Protein AF-A0A9N9ERE6-F1 (afdb_monomer)

Structure (mmCIF, N/CA/C/O backbone):
data_AF-A0A9N9ERE6-F1
#
_entry.id   AF-A0A9N9ERE6-F1
#
loop_
_atom_site.group_PDB
_atom_site.id
_atom_site.type_symbol
_atom_site.label_atom_id
_atom_site.label_alt_id
_atom_site.label_comp_id
_atom_site.label_asym_id
_atom_site.label_entity_id
_atom_site.label_seq_id
_atom_site.pdbx_PDB_ins_code
_atom_site.Cartn_x
_atom_site.Cartn_y
_atom_site.Cartn_z
_atom_site.occupancy
_atom_site.B_iso_or_equiv
_atom_site.auth_seq_id
_atom_site.auth_comp_id
_atom_site.auth_asym_id
_atom_site.auth_atom_id
_atom_site.pdbx_PDB_model_num
ATOM 1 N N . MET A 1 1 ? -1.120 -76.710 2.454 1.00 34.81 1 MET A N 1
ATOM 2 C CA . MET A 1 1 ? 0.223 -76.539 1.860 1.00 34.81 1 MET A CA 1
ATOM 3 C C . MET A 1 1 ? 0.068 -76.177 0.389 1.00 34.81 1 MET A C 1
ATOM 5 O O . MET A 1 1 ? -0.223 -77.054 -0.408 1.00 34.81 1 MET A O 1
ATOM 9 N N . LYS A 1 2 ? 0.184 -74.893 0.030 1.00 33.41 2 LYS A N 1
ATOM 10 C CA . LYS A 1 2 ? 0.382 -74.470 -1.364 1.00 33.41 2 LYS A CA 1
ATOM 11 C C . LYS A 1 2 ? 1.871 -74.165 -1.500 1.00 33.41 2 LYS A C 1
ATOM 13 O O . LYS A 1 2 ? 2.337 -73.195 -0.911 1.00 33.41 2 LYS A O 1
ATOM 18 N N . GLN A 1 3 ? 2.619 -75.032 -2.177 1.00 31.45 3 GLN A N 1
ATOM 19 C CA . GLN A 1 3 ? 4.002 -74.750 -2.562 1.00 31.45 3 GLN A CA 1
ATOM 20 C C . GLN A 1 3 ? 3.989 -73.539 -3.505 1.00 31.45 3 GLN A C 1
ATOM 22 O O . GLN A 1 3 ? 3.579 -73.647 -4.657 1.00 31.45 3 GLN A O 1
ATOM 27 N N . CYS A 1 4 ? 4.402 -72.372 -3.009 1.00 33.12 4 CYS A N 1
ATOM 28 C CA . CYS A 1 4 ? 4.792 -71.261 -3.869 1.00 33.12 4 CYS A CA 1
ATOM 29 C C . CYS A 1 4 ? 6.112 -71.648 -4.539 1.00 33.12 4 CYS A C 1
ATOM 31 O O . CYS A 1 4 ? 7.177 -71.502 -3.944 1.00 33.12 4 CYS A O 1
ATOM 33 N N . TYR A 1 5 ? 6.051 -72.158 -5.768 1.00 43.00 5 TYR A N 1
ATOM 34 C CA . TYR A 1 5 ? 7.230 -72.220 -6.624 1.00 43.00 5 TYR A CA 1
ATOM 35 C C . TYR A 1 5 ? 7.708 -70.782 -6.855 1.00 43.00 5 TYR A C 1
ATOM 37 O O . TYR A 1 5 ? 7.045 -70.000 -7.536 1.00 43.00 5 TYR A O 1
ATOM 45 N N . HIS A 1 6 ? 8.842 -70.404 -6.264 1.00 46.34 6 HIS A N 1
ATOM 46 C CA . HIS A 1 6 ? 9.520 -69.166 -6.627 1.00 46.34 6 HIS A CA 1
ATOM 47 C C . HIS A 1 6 ? 10.082 -69.325 -8.043 1.00 46.34 6 HIS A C 1
ATOM 49 O O . HIS A 1 6 ? 11.200 -69.788 -8.243 1.00 46.34 6 HIS A O 1
ATOM 55 N N . THR A 1 7 ? 9.283 -68.958 -9.043 1.00 60.31 7 THR A N 1
ATOM 56 C CA . THR A 1 7 ? 9.734 -68.805 -10.427 1.00 60.31 7 THR A CA 1
ATOM 57 C C . THR A 1 7 ? 10.850 -67.761 -10.445 1.00 60.31 7 THR A C 1
ATOM 59 O O . THR A 1 7 ? 10.643 -66.637 -9.967 1.00 60.31 7 THR A O 1
ATOM 62 N N . SER A 1 8 ? 12.037 -68.125 -10.938 1.00 79.31 8 SER A N 1
ATOM 63 C CA . SER A 1 8 ? 13.180 -67.208 -10.986 1.00 79.31 8 SER A CA 1
ATOM 64 C C . SER A 1 8 ? 12.837 -65.967 -11.819 1.00 79.31 8 SER A C 1
ATOM 66 O O . SER A 1 8 ? 11.987 -66.012 -12.710 1.00 79.31 8 SER A O 1
ATOM 68 N N . THR A 1 9 ? 13.478 -64.829 -11.546 1.00 78.25 9 THR A N 1
ATOM 69 C CA . THR A 1 9 ? 13.227 -63.585 -12.299 1.00 78.25 9 THR A CA 1
ATOM 70 C C . THR A 1 9 ? 13.482 -63.759 -13.800 1.00 78.25 9 THR A C 1
ATOM 72 O O . THR A 1 9 ? 12.785 -63.178 -14.622 1.00 78.25 9 THR A O 1
ATOM 75 N N . GLN A 1 10 ? 14.445 -64.606 -14.159 1.00 82.25 10 GLN A N 1
ATOM 76 C CA . GLN A 1 10 ? 14.721 -64.991 -15.540 1.00 82.25 10 GLN A CA 1
ATOM 77 C C . GLN A 1 10 ? 13.553 -65.771 -16.157 1.00 82.25 10 GLN A C 1
ATOM 79 O O . GLN A 1 10 ? 13.088 -65.432 -17.239 1.00 82.25 10 GLN A O 1
ATOM 84 N N . GLU A 1 11 ? 13.020 -66.753 -15.434 1.00 84.94 11 GLU A N 1
ATOM 85 C CA . GLU A 1 11 ? 11.889 -67.567 -15.880 1.00 84.94 11 GLU A CA 1
ATOM 86 C C . GLU A 1 11 ? 10.601 -66.734 -16.024 1.00 84.94 11 GLU A C 1
ATOM 88 O O . GLU A 1 11 ? 9.816 -66.942 -16.947 1.00 84.94 11 GLU A O 1
ATOM 93 N N . LYS A 1 12 ? 10.411 -65.714 -15.176 1.00 86.56 12 LYS A N 1
ATOM 94 C CA . LYS A 1 12 ? 9.320 -64.733 -15.321 1.00 86.56 12 LYS A CA 1
ATOM 95 C C . LYS A 1 12 ? 9.443 -63.909 -16.602 1.00 86.56 12 LYS A C 1
ATOM 97 O O . LYS A 1 12 ? 8.446 -63.730 -17.293 1.00 86.56 12 LYS A O 1
ATOM 102 N N . ASN A 1 13 ? 10.649 -63.451 -16.935 1.00 89.81 13 ASN A N 1
ATOM 103 C CA . ASN A 1 13 ? 10.894 -62.664 -18.145 1.00 89.81 13 ASN A CA 1
ATOM 104 C C . ASN A 1 13 ? 10.669 -63.490 -19.421 1.00 89.81 13 ASN A C 1
ATOM 106 O O . ASN A 1 13 ? 10.077 -62.989 -20.373 1.00 89.81 13 ASN A O 1
ATOM 110 N N . ILE A 1 14 ? 11.102 -64.756 -19.425 1.00 88.62 14 ILE A N 1
ATOM 111 C CA . ILE A 1 14 ? 10.882 -65.684 -20.545 1.00 88.62 14 ILE A CA 1
ATOM 112 C C . ILE A 1 14 ? 9.382 -65.924 -20.736 1.00 88.62 14 ILE A C 1
ATOM 114 O O . ILE A 1 14 ? 8.860 -65.734 -21.831 1.00 88.62 14 ILE A O 1
ATOM 118 N N . ASN A 1 15 ? 8.672 -66.271 -19.658 1.00 87.69 15 ASN A N 1
ATOM 119 C CA . ASN A 1 15 ? 7.229 -66.500 -19.714 1.00 87.69 15 ASN A CA 1
ATOM 120 C C . ASN A 1 15 ? 6.460 -65.247 -20.145 1.00 87.69 15 ASN A C 1
ATOM 122 O O . ASN A 1 15 ? 5.483 -65.359 -20.877 1.00 87.69 15 ASN A O 1
ATOM 126 N N . TRP A 1 16 ? 6.909 -64.052 -19.749 1.00 92.06 16 TRP A N 1
ATOM 127 C CA . TRP A 1 16 ? 6.303 -62.808 -20.216 1.00 92.06 16 TRP A CA 1
ATOM 128 C C . TRP A 1 16 ? 6.421 -62.650 -21.736 1.00 92.06 16 TRP A C 1
ATOM 130 O O . TRP A 1 16 ? 5.432 -62.302 -22.370 1.00 92.06 16 TRP A O 1
ATOM 140 N N . ILE A 1 17 ? 7.581 -62.956 -22.333 1.00 89.00 17 ILE A N 1
ATOM 141 C CA . ILE A 1 17 ? 7.766 -62.883 -23.794 1.00 89.00 17 ILE A CA 1
ATOM 142 C C . ILE A 1 17 ? 6.858 -63.881 -24.515 1.00 89.00 17 ILE A C 1
ATOM 144 O O . ILE A 1 17 ? 6.240 -63.520 -25.509 1.00 89.00 17 ILE A O 1
ATOM 148 N N . LEU A 1 18 ? 6.741 -65.107 -23.996 1.00 86.94 18 LEU A N 1
ATOM 149 C CA . LEU A 1 18 ? 5.918 -66.163 -24.599 1.00 86.94 18 LEU A CA 1
ATOM 150 C C . LEU A 1 18 ? 4.411 -65.884 -24.522 1.00 86.94 18 LEU A C 1
ATOM 152 O O . LEU A 1 18 ? 3.653 -66.324 -25.383 1.00 86.94 18 LEU A O 1
ATOM 156 N N . LEU A 1 19 ? 3.967 -65.186 -23.475 1.00 85.69 19 LEU A N 1
ATOM 157 C CA . LEU A 1 19 ? 2.553 -64.885 -23.243 1.00 85.69 19 LEU A CA 1
ATOM 158 C C . LEU A 1 19 ? 2.112 -63.550 -23.856 1.00 85.69 19 LEU A C 1
ATOM 160 O O . LEU A 1 19 ? 0.910 -63.294 -23.944 1.00 85.69 19 LEU A O 1
ATOM 164 N N . ASN A 1 20 ? 3.048 -62.684 -24.249 1.00 83.75 20 ASN A N 1
ATOM 165 C CA . ASN A 1 20 ? 2.725 -61.376 -24.804 1.00 83.75 20 ASN A CA 1
ATOM 166 C C . ASN A 1 20 ? 2.525 -61.452 -26.325 1.00 83.75 20 ASN A C 1
ATOM 168 O O . ASN A 1 20 ? 3.324 -62.044 -27.042 1.00 83.75 20 ASN A O 1
ATOM 172 N N . ILE A 1 21 ? 1.458 -60.819 -26.814 1.00 81.31 21 ILE A N 1
ATOM 173 C CA . ILE A 1 21 ? 1.088 -60.802 -28.236 1.00 81.31 21 ILE A CA 1
ATOM 174 C C . ILE A 1 21 ? 2.122 -60.026 -29.071 1.00 81.31 21 ILE A C 1
ATOM 176 O O . ILE A 1 21 ? 2.336 -60.364 -30.234 1.00 81.31 21 ILE A O 1
ATOM 180 N N . ASP A 1 22 ? 2.775 -59.017 -28.483 1.00 83.38 22 ASP A N 1
ATOM 181 C CA . ASP A 1 22 ? 3.806 -58.209 -29.141 1.00 83.38 22 ASP A CA 1
ATOM 182 C C . ASP A 1 22 ? 4.928 -57.833 -28.147 1.00 83.38 22 ASP A C 1
ATOM 184 O O . ASP A 1 22 ? 4.906 -56.754 -27.541 1.00 83.38 22 ASP A O 1
ATOM 188 N N . PRO A 1 23 ? 5.902 -58.736 -27.908 1.00 88.75 23 PRO A N 1
ATOM 189 C CA . PRO A 1 23 ? 6.930 -58.572 -26.881 1.00 88.75 23 PRO A CA 1
ATOM 190 C C . PRO A 1 23 ? 8.045 -57.610 -27.327 1.00 88.75 23 PRO A C 1
ATOM 192 O O . PRO A 1 23 ? 9.217 -57.980 -27.397 1.00 88.75 23 PRO A O 1
ATOM 195 N N . THR A 1 24 ? 7.696 -56.362 -27.635 1.00 90.00 24 THR A N 1
ATOM 196 C CA . THR A 1 24 ? 8.646 -55.306 -28.020 1.00 90.00 24 THR A CA 1
ATOM 197 C C . THR A 1 24 ? 9.583 -54.913 -26.869 1.00 90.00 24 THR A C 1
ATOM 199 O O . THR A 1 24 ? 9.218 -55.062 -25.694 1.00 90.00 24 THR A O 1
ATOM 202 N N . PRO A 1 25 ? 10.777 -54.362 -27.169 1.00 88.94 25 PRO A N 1
ATOM 203 C CA . PRO A 1 25 ? 11.691 -53.872 -26.141 1.00 88.94 25 PRO A CA 1
ATOM 204 C C . PRO A 1 25 ? 11.038 -52.848 -25.200 1.00 88.94 25 PRO A C 1
ATOM 206 O O . PRO A 1 25 ? 11.150 -52.993 -23.983 1.00 88.94 25 PRO A O 1
ATOM 209 N N . ILE A 1 26 ? 10.280 -51.872 -25.722 1.00 88.12 26 ILE A N 1
ATOM 210 C CA . ILE A 1 26 ? 9.575 -50.880 -24.888 1.00 88.12 26 ILE A CA 1
ATOM 211 C C . ILE A 1 26 ? 8.570 -51.520 -23.921 1.00 88.12 26 ILE A C 1
ATOM 213 O O . ILE A 1 26 ? 8.531 -51.170 -22.738 1.00 88.12 26 ILE A O 1
ATOM 217 N N . ALA A 1 27 ? 7.777 -52.491 -24.385 1.00 87.50 27 ALA A N 1
ATOM 218 C CA . ALA A 1 27 ? 6.811 -53.187 -23.541 1.00 87.50 27 ALA A CA 1
ATOM 219 C C . ALA A 1 27 ? 7.515 -54.010 -22.450 1.00 87.50 27 ALA A C 1
ATOM 221 O O . ALA A 1 27 ? 7.053 -54.057 -21.307 1.00 87.50 27 ALA A O 1
ATOM 222 N N . PHE A 1 28 ? 8.672 -54.588 -22.771 1.00 90.25 28 PHE A N 1
ATOM 223 C CA . PHE A 1 28 ? 9.493 -55.301 -21.803 1.00 90.25 28 PHE A CA 1
ATOM 224 C C . PHE A 1 28 ? 10.135 -54.363 -20.769 1.00 90.25 28 PHE A C 1
ATOM 226 O O . PHE A 1 28 ? 10.155 -54.685 -19.582 1.00 90.25 28 PHE A O 1
ATOM 233 N N . TYR A 1 29 ? 10.604 -53.174 -21.163 1.00 90.25 29 TYR A N 1
ATOM 234 C CA . TYR A 1 29 ? 11.152 -52.184 -20.223 1.00 90.25 29 TYR A CA 1
ATOM 235 C C . TYR A 1 29 ? 10.106 -51.698 -19.222 1.00 90.25 29 TYR A C 1
ATOM 237 O O . TYR A 1 29 ? 10.409 -51.588 -18.030 1.00 90.25 29 TYR A O 1
ATOM 245 N N . ARG A 1 30 ? 8.860 -51.515 -19.678 1.00 86.38 30 ARG A N 1
ATOM 246 C CA . ARG A 1 30 ? 7.707 -51.275 -18.800 1.00 86.38 30 ARG A CA 1
ATOM 247 C C . ARG A 1 30 ? 7.460 -52.460 -17.859 1.00 86.38 30 ARG A C 1
ATOM 249 O O . ARG A 1 30 ? 7.178 -52.251 -16.690 1.00 86.38 30 ARG A O 1
ATOM 256 N N . HIS A 1 31 ? 7.601 -53.703 -18.317 1.00 86.69 31 HIS A N 1
ATOM 257 C CA . HIS A 1 31 ? 7.423 -54.874 -17.450 1.00 86.69 31 HIS A CA 1
ATOM 258 C C . HIS A 1 31 ? 8.459 -54.942 -16.313 1.00 86.69 31 HIS A C 1
ATOM 260 O O . HIS A 1 31 ? 8.096 -55.205 -15.167 1.00 86.69 31 HIS A O 1
ATOM 266 N N . ILE A 1 32 ? 9.736 -54.680 -16.610 1.00 87.25 32 ILE A N 1
ATOM 267 C CA . ILE A 1 32 ? 10.829 -54.817 -15.630 1.00 87.25 32 ILE A CA 1
ATOM 268 C C . ILE A 1 32 ? 11.120 -53.538 -14.829 1.00 87.25 32 ILE A C 1
ATOM 270 O O . ILE A 1 32 ? 11.904 -53.585 -13.883 1.00 87.25 32 ILE A O 1
ATOM 274 N N . MET A 1 33 ? 10.540 -52.394 -15.215 1.00 80.88 33 MET A N 1
ATOM 275 C CA . MET A 1 33 ? 10.674 -51.089 -14.542 1.00 80.88 33 MET A CA 1
ATOM 276 C C . MET A 1 33 ? 12.126 -50.602 -14.349 1.00 80.88 33 MET A C 1
ATOM 278 O O . MET A 1 33 ? 12.433 -49.813 -13.450 1.00 80.88 33 MET A O 1
ATOM 282 N N . SER A 1 34 ? 13.044 -51.044 -15.208 1.00 77.19 34 SER A N 1
ATOM 283 C CA . SER A 1 34 ? 14.481 -50.808 -15.040 1.00 77.19 34 SER A CA 1
ATOM 284 C C . SER A 1 34 ? 14.882 -49.343 -15.273 1.00 77.19 34 SER A C 1
ATOM 286 O O . SER A 1 34 ? 14.210 -48.589 -15.984 1.00 77.19 34 SER A O 1
ATOM 288 N N . SER A 1 35 ? 15.998 -48.938 -14.656 1.00 75.19 35 SER A N 1
ATOM 289 C CA . SER A 1 35 ? 16.634 -47.615 -14.803 1.00 75.19 35 SER A CA 1
ATOM 290 C C . SER A 1 35 ? 17.994 -47.673 -15.509 1.00 75.19 35 SER A C 1
ATOM 292 O O . SER A 1 35 ? 18.577 -46.630 -15.788 1.00 75.19 35 SER A O 1
ATOM 294 N N . GLN A 1 36 ? 18.511 -48.871 -15.798 1.00 82.50 36 GLN A N 1
ATOM 295 C CA . GLN A 1 36 ? 19.836 -49.060 -16.390 1.00 82.50 36 GLN A CA 1
ATOM 296 C C . GLN A 1 36 ? 19.718 -49.583 -17.820 1.00 82.50 36 GLN A C 1
ATOM 298 O O . GLN A 1 36 ? 19.194 -50.676 -18.044 1.00 82.50 36 GLN A O 1
ATOM 303 N N . ARG A 1 37 ? 20.212 -48.804 -18.787 1.00 81.75 37 ARG A N 1
ATOM 304 C CA . ARG A 1 37 ? 20.077 -49.081 -20.226 1.00 81.75 37 ARG A CA 1
ATOM 305 C C . ARG A 1 37 ? 20.653 -50.439 -20.611 1.00 81.75 37 ARG A C 1
ATOM 307 O O . ARG A 1 37 ? 19.927 -51.295 -21.103 1.00 81.75 37 ARG A O 1
ATOM 314 N N . GLU A 1 38 ? 21.944 -50.626 -20.360 1.00 82.69 38 GLU A N 1
ATOM 315 C CA . GLU A 1 38 ? 22.700 -51.805 -20.800 1.00 82.69 38 GLU A CA 1
ATOM 316 C C . GLU A 1 38 ? 22.115 -53.087 -20.217 1.00 82.69 38 GLU A C 1
ATOM 318 O O . GLU A 1 38 ? 21.821 -54.031 -20.946 1.00 82.69 38 GLU A O 1
ATOM 323 N N . HIS A 1 39 ? 21.809 -53.066 -18.920 1.00 83.06 39 HIS A N 1
ATOM 324 C CA . HIS A 1 39 ? 21.219 -54.206 -18.235 1.00 83.06 39 HIS A CA 1
ATOM 325 C C . HIS A 1 39 ? 19.816 -54.553 -18.763 1.00 83.06 39 HIS A C 1
ATOM 327 O O . HIS A 1 39 ? 19.451 -55.720 -18.852 1.00 83.06 39 HIS A O 1
ATOM 333 N N . SER A 1 40 ? 19.015 -53.557 -19.150 1.00 84.75 40 SER A N 1
ATOM 334 C CA . SER A 1 40 ? 17.658 -53.788 -19.674 1.00 84.75 40 SER A CA 1
ATOM 335 C C . SER A 1 40 ? 17.677 -54.397 -21.069 1.00 84.75 40 SER A C 1
ATOM 337 O O . SER A 1 40 ? 16.921 -55.327 -21.345 1.00 84.75 40 SER A O 1
ATOM 339 N N . ILE A 1 41 ? 18.557 -53.884 -21.931 1.00 86.44 41 ILE A N 1
ATOM 340 C CA . ILE A 1 41 ? 18.759 -54.397 -23.288 1.00 86.44 41 ILE A CA 1
ATOM 341 C C . ILE A 1 41 ? 19.286 -55.832 -23.221 1.00 86.44 41 ILE A C 1
ATOM 343 O O . ILE A 1 41 ? 18.737 -56.719 -23.871 1.00 86.44 41 ILE A O 1
ATOM 347 N N . GLN A 1 42 ? 20.288 -56.076 -22.373 1.00 87.50 42 GLN A N 1
ATOM 348 C CA . GLN A 1 42 ? 20.846 -57.406 -22.161 1.00 87.50 42 GLN A CA 1
ATOM 349 C C . GLN A 1 42 ? 19.770 -58.402 -21.706 1.00 87.50 42 GLN A C 1
ATOM 351 O O . GLN A 1 42 ? 19.593 -59.443 -22.332 1.00 87.50 42 GLN A O 1
ATOM 356 N N . ARG A 1 43 ? 18.993 -58.061 -20.671 1.00 88.12 43 ARG A N 1
ATOM 357 C CA . ARG A 1 43 ? 17.947 -58.950 -20.136 1.00 88.12 43 ARG A CA 1
ATOM 358 C C . ARG A 1 43 ? 16.833 -59.239 -21.130 1.00 88.12 43 ARG A C 1
ATOM 360 O O . ARG A 1 43 ? 16.293 -60.342 -21.115 1.00 88.12 43 ARG A O 1
ATOM 367 N N . TYR A 1 44 ? 16.475 -58.262 -21.960 1.00 91.06 44 TYR A N 1
ATOM 368 C CA . TYR A 1 44 ? 15.516 -58.470 -23.039 1.00 91.06 44 TYR A CA 1
ATOM 369 C C . TYR A 1 44 ? 16.059 -59.472 -24.060 1.00 91.06 44 TYR A C 1
ATOM 371 O O . TYR A 1 44 ? 15.390 -60.453 -24.374 1.00 91.06 44 TYR A O 1
ATOM 379 N N . ASN A 1 45 ? 17.299 -59.276 -24.513 1.00 89.44 45 ASN A N 1
ATOM 380 C CA . ASN A 1 45 ? 17.934 -60.142 -25.503 1.00 89.44 45 ASN A CA 1
ATOM 381 C C . ASN A 1 45 ? 18.130 -61.573 -24.991 1.00 89.44 45 ASN A C 1
ATOM 383 O O . ASN A 1 45 ? 17.892 -62.529 -25.731 1.00 89.44 45 ASN A O 1
ATOM 387 N N . GLU A 1 46 ? 18.522 -61.733 -23.728 1.00 89.75 46 GLU A N 1
ATOM 388 C CA . GLU A 1 46 ? 18.644 -63.037 -23.071 1.00 89.75 46 GLU A CA 1
ATOM 389 C C . GLU A 1 46 ? 17.284 -63.735 -22.972 1.00 89.75 46 GLU A C 1
ATOM 391 O O . GLU A 1 46 ? 17.150 -64.884 -23.394 1.00 89.75 46 GLU A O 1
ATOM 396 N N . ALA A 1 47 ? 16.254 -63.034 -22.485 1.00 90.31 47 ALA A N 1
ATOM 397 C CA . ALA A 1 47 ? 14.913 -63.591 -22.359 1.00 90.31 47 ALA A CA 1
ATOM 398 C C . ALA A 1 47 ? 14.305 -63.950 -23.725 1.00 90.31 47 ALA A C 1
ATOM 400 O O . ALA A 1 47 ? 13.692 -65.008 -23.852 1.00 90.31 47 ALA A O 1
ATOM 401 N N . LEU A 1 48 ? 14.506 -63.118 -24.754 1.00 90.12 48 LEU A N 1
ATOM 402 C CA . LEU A 1 48 ? 14.005 -63.357 -26.109 1.00 90.12 48 LEU A CA 1
ATOM 403 C C . LEU A 1 48 ? 14.681 -64.572 -26.748 1.00 90.12 48 LEU A C 1
ATOM 405 O O . LEU A 1 48 ? 14.011 -65.403 -27.352 1.00 90.12 48 LEU A O 1
ATOM 409 N N . THR A 1 49 ? 15.997 -64.705 -26.575 1.00 90.44 49 THR A N 1
ATOM 410 C CA . THR A 1 49 ? 16.757 -65.854 -27.093 1.00 90.44 49 THR A CA 1
ATOM 411 C C . THR A 1 49 ? 16.286 -67.147 -26.427 1.00 90.44 49 THR A C 1
ATOM 413 O O . THR A 1 49 ? 15.934 -68.104 -27.109 1.00 90.44 49 THR A O 1
ATOM 416 N N . MET A 1 50 ? 16.140 -67.138 -25.100 1.00 89.81 50 MET A N 1
ATOM 417 C CA . MET A 1 50 ? 15.642 -68.300 -24.361 1.00 89.81 50 MET A CA 1
ATOM 418 C C . MET A 1 50 ? 14.175 -68.628 -24.672 1.00 89.81 50 MET A C 1
ATOM 420 O O . MET A 1 50 ? 13.789 -69.794 -24.638 1.00 89.81 50 MET A O 1
ATOM 424 N N . ALA A 1 51 ? 13.346 -67.629 -24.988 1.00 88.12 51 ALA A N 1
ATOM 425 C CA . ALA A 1 51 ? 11.973 -67.842 -25.440 1.00 88.12 51 ALA A CA 1
ATOM 426 C C . ALA A 1 51 ? 11.926 -68.501 -26.831 1.00 88.12 51 ALA A C 1
ATOM 428 O O . ALA A 1 51 ? 11.149 -69.433 -27.038 1.00 88.12 51 ALA A O 1
ATOM 429 N N . ILE A 1 52 ? 12.790 -68.082 -27.764 1.00 88.88 52 ILE A N 1
ATOM 430 C CA . ILE A 1 52 ? 12.924 -68.704 -29.095 1.00 88.88 52 ILE A CA 1
ATOM 431 C C . ILE A 1 52 ? 13.307 -70.182 -28.966 1.00 88.88 52 ILE A C 1
ATOM 433 O O . ILE A 1 52 ? 12.716 -71.029 -29.639 1.00 88.88 52 ILE A O 1
ATOM 437 N N . ASP A 1 53 ? 14.250 -70.499 -28.078 1.00 86.44 53 ASP A N 1
ATOM 438 C CA . ASP A 1 53 ? 14.719 -71.872 -27.864 1.00 86.44 53 ASP A CA 1
ATOM 439 C C . ASP A 1 53 ? 13.629 -72.790 -27.285 1.00 86.44 53 ASP A C 1
ATOM 441 O O . ASP A 1 53 ? 13.637 -73.995 -27.530 1.00 86.44 53 ASP A O 1
ATOM 445 N N . ARG A 1 54 ? 12.658 -72.222 -26.558 1.00 85.12 54 ARG A N 1
ATOM 446 C CA . ARG A 1 54 ? 11.561 -72.952 -25.899 1.00 85.12 54 ARG A CA 1
ATOM 447 C C . ARG A 1 54 ? 10.263 -73.027 -26.710 1.00 85.12 54 ARG A C 1
ATOM 449 O O . ARG A 1 54 ? 9.307 -73.646 -26.250 1.00 85.12 54 ARG A O 1
ATOM 456 N N . THR A 1 55 ? 10.213 -72.421 -27.896 1.00 83.50 55 THR A N 1
ATOM 457 C CA . THR A 1 55 ? 8.998 -72.337 -28.730 1.00 83.50 55 THR A CA 1
ATOM 458 C C . THR A 1 55 ? 9.110 -73.226 -29.976 1.00 83.50 55 THR A C 1
ATOM 460 O O . THR A 1 55 ? 10.190 -73.338 -30.557 1.00 83.50 55 THR A O 1
ATOM 463 N N . SER A 1 56 ? 8.004 -73.839 -30.420 1.00 75.88 56 SER A N 1
ATOM 464 C CA . SER A 1 56 ? 7.909 -74.604 -31.682 1.00 75.88 56 SER A CA 1
ATOM 465 C C . SER A 1 56 ? 6.976 -73.935 -32.709 1.00 75.88 56 SER A C 1
ATOM 467 O O . SER A 1 56 ? 6.101 -73.149 -32.345 1.00 75.88 56 SER A O 1
ATOM 469 N N . ASP A 1 57 ? 7.226 -74.220 -33.994 1.00 70.62 57 ASP A N 1
ATOM 470 C CA . ASP A 1 57 ? 6.517 -73.748 -35.197 1.00 70.62 57 ASP A CA 1
ATOM 471 C C . ASP A 1 57 ? 6.272 -72.225 -35.288 1.00 70.62 57 ASP A C 1
ATOM 473 O O . ASP A 1 57 ? 7.153 -71.421 -34.984 1.00 70.62 57 ASP A O 1
ATOM 477 N N . ASP A 1 58 ? 5.107 -71.805 -35.784 1.00 68.94 58 ASP A N 1
ATOM 478 C CA . ASP A 1 58 ? 4.818 -70.474 -36.343 1.00 68.94 58 ASP A CA 1
ATOM 479 C C . ASP A 1 58 ? 5.111 -69.288 -35.404 1.00 68.94 58 ASP A C 1
ATOM 481 O O . ASP A 1 58 ? 5.465 -68.189 -35.841 1.00 68.94 58 ASP A O 1
ATOM 485 N N . HIS A 1 59 ? 5.011 -69.505 -34.091 1.00 75.44 59 HIS A N 1
ATOM 486 C CA . HIS A 1 59 ? 5.322 -68.492 -33.081 1.00 75.44 59 HIS A CA 1
ATOM 487 C C . HIS A 1 59 ? 6.841 -68.254 -32.961 1.00 75.44 59 HIS A C 1
ATOM 489 O O . HIS A 1 59 ? 7.284 -67.126 -32.738 1.00 75.44 59 HIS A O 1
ATOM 495 N N . LYS A 1 60 ? 7.657 -69.286 -33.209 1.00 83.19 60 LYS A N 1
ATOM 496 C CA . LYS A 1 60 ? 9.122 -69.191 -33.242 1.00 83.19 60 LYS A CA 1
ATOM 497 C C . LYS A 1 60 ? 9.596 -68.283 -34.379 1.00 83.19 60 LYS A C 1
ATOM 499 O O . LYS A 1 60 ? 10.442 -67.421 -34.154 1.00 83.19 60 LYS A O 1
ATOM 504 N N . ASN A 1 61 ? 9.002 -68.410 -35.569 1.00 82.69 61 ASN A N 1
ATOM 505 C CA . ASN A 1 61 ? 9.340 -67.576 -36.731 1.00 82.69 61 ASN A CA 1
ATOM 506 C C . ASN A 1 61 ? 9.061 -66.085 -36.473 1.00 82.69 61 ASN A C 1
ATOM 508 O O . ASN A 1 61 ? 9.850 -65.221 -36.870 1.00 82.69 61 ASN A O 1
ATOM 512 N N . LYS A 1 62 ? 7.982 -65.773 -35.741 1.00 83.06 62 LYS A N 1
ATOM 513 C CA . LYS A 1 62 ? 7.656 -64.399 -35.322 1.00 83.06 62 LYS A CA 1
ATOM 514 C C . LYS A 1 62 ? 8.691 -63.826 -34.353 1.00 83.06 62 LYS A C 1
ATOM 516 O O . LYS A 1 62 ? 9.133 -62.694 -34.546 1.00 83.06 62 LYS A O 1
ATOM 521 N N . LEU A 1 63 ? 9.118 -64.602 -33.354 1.00 87.25 63 LEU A N 1
ATOM 522 C CA . LEU A 1 63 ? 10.139 -64.170 -32.392 1.00 87.25 63 LEU A CA 1
ATOM 523 C C . LEU A 1 63 ? 11.523 -64.010 -33.039 1.00 87.25 63 LEU A C 1
ATOM 525 O O . LEU A 1 63 ? 12.232 -63.058 -32.721 1.00 87.25 63 LEU A O 1
ATOM 529 N N . ILE A 1 64 ? 11.889 -64.877 -33.991 1.00 86.50 64 ILE A N 1
ATOM 530 C CA . ILE A 1 64 ? 13.130 -64.744 -34.774 1.00 86.50 64 ILE A CA 1
ATOM 531 C C . ILE A 1 64 ? 13.104 -63.460 -35.615 1.00 86.50 64 ILE A C 1
ATOM 533 O O . ILE A 1 64 ? 14.058 -62.685 -35.579 1.00 86.50 64 ILE A O 1
ATOM 537 N N . SER A 1 65 ? 11.993 -63.189 -36.307 1.00 85.12 65 SER A N 1
ATOM 538 C CA . SER A 1 65 ? 11.826 -61.960 -37.101 1.00 85.12 65 SER A CA 1
ATOM 539 C C . SER A 1 65 ? 11.863 -60.702 -36.223 1.00 85.12 65 SER A C 1
ATOM 541 O O . SER A 1 65 ? 12.394 -59.663 -36.612 1.00 85.12 65 SER A O 1
ATOM 543 N N . LEU A 1 66 ? 11.309 -60.771 -35.009 1.00 85.94 66 LEU A N 1
ATOM 544 C CA . LEU A 1 66 ? 11.419 -59.702 -34.018 1.00 85.94 66 LEU A CA 1
ATOM 545 C C . LEU A 1 66 ? 12.871 -59.503 -33.559 1.00 85.94 66 LEU A C 1
ATOM 547 O O . LEU A 1 66 ? 13.324 -58.363 -33.529 1.00 85.94 66 LEU A O 1
ATOM 551 N N . LYS A 1 67 ? 13.606 -60.583 -33.267 1.00 87.19 67 LYS A N 1
ATOM 552 C CA . LYS A 1 67 ? 15.021 -60.518 -32.873 1.00 87.19 67 LYS A CA 1
ATOM 553 C C . LYS A 1 67 ? 15.875 -59.848 -33.952 1.00 87.19 67 LYS A C 1
ATOM 555 O O . LYS A 1 67 ? 16.610 -58.922 -33.636 1.00 87.19 67 LYS A O 1
ATOM 560 N N . GLN A 1 68 ? 15.698 -60.234 -35.217 1.00 84.31 68 GLN A N 1
ATOM 561 C CA . GLN A 1 68 ? 16.396 -59.609 -36.347 1.00 84.31 68 GLN A CA 1
ATOM 562 C C . GLN A 1 68 ? 16.112 -58.104 -36.439 1.00 84.31 68 GLN A C 1
ATOM 564 O O . GLN A 1 68 ? 17.041 -57.308 -36.517 1.00 84.31 68 GLN A O 1
ATOM 569 N N . ARG A 1 69 ? 14.841 -57.687 -36.329 1.00 81.69 69 ARG A N 1
ATOM 570 C CA . ARG A 1 69 ? 14.481 -56.257 -36.325 1.00 81.69 69 ARG A CA 1
ATOM 571 C C . ARG A 1 69 ? 15.129 -55.496 -35.169 1.00 81.69 69 ARG A C 1
ATOM 573 O O . ARG A 1 69 ? 15.596 -54.376 -35.363 1.00 81.69 69 ARG A O 1
ATOM 580 N N . VAL A 1 70 ? 15.152 -56.084 -33.974 1.00 83.19 70 VAL A N 1
ATOM 581 C CA . VAL A 1 70 ? 15.766 -55.466 -32.791 1.00 83.19 70 VAL A CA 1
ATOM 582 C C . VAL A 1 70 ? 17.276 -55.286 -32.976 1.00 83.19 70 VAL A C 1
ATOM 584 O O . VAL A 1 70 ? 17.787 -54.215 -32.637 1.00 83.19 70 VAL A O 1
ATOM 587 N N . ASP A 1 71 ? 17.953 -56.287 -33.543 1.00 78.19 71 ASP A N 1
ATOM 588 C CA . ASP A 1 71 ? 19.402 -56.290 -33.767 1.00 78.19 71 ASP A CA 1
ATOM 589 C C . ASP A 1 71 ? 19.819 -55.347 -34.921 1.00 78.19 71 ASP A C 1
ATOM 591 O O . ASP A 1 71 ? 20.803 -54.620 -34.795 1.00 78.19 71 ASP A O 1
ATOM 595 N N . GLU A 1 72 ? 19.053 -55.285 -36.018 1.00 72.56 72 GLU A N 1
ATOM 596 C CA . GLU A 1 72 ? 19.383 -54.480 -37.209 1.00 72.56 72 GLU A CA 1
ATOM 597 C C . GLU A 1 72 ? 19.026 -52.992 -37.069 1.00 72.56 72 GLU A C 1
ATOM 599 O O . GLU A 1 72 ? 19.753 -52.123 -37.550 1.00 72.56 72 GLU A O 1
ATOM 604 N N . GLN A 1 73 ? 17.906 -52.666 -36.416 1.00 67.62 73 GLN A N 1
ATOM 605 C CA . GLN A 1 73 ? 17.336 -51.310 -36.443 1.00 67.62 73 GLN A CA 1
ATOM 606 C C . GLN A 1 73 ? 17.603 -50.500 -35.167 1.00 67.62 73 GLN A C 1
ATOM 608 O O . GLN A 1 73 ? 17.026 -49.430 -34.978 1.00 67.62 73 GLN A O 1
ATOM 613 N N . SER A 1 74 ? 18.463 -50.988 -34.263 1.00 73.12 74 SER A N 1
ATOM 614 C CA . SER A 1 74 ? 18.748 -50.337 -32.971 1.00 73.12 74 SER A CA 1
ATOM 615 C C . SER A 1 74 ? 17.487 -50.007 -32.145 1.00 73.12 74 SER A C 1
ATOM 617 O O . SER A 1 74 ? 17.518 -49.124 -31.280 1.00 73.12 74 SER A O 1
ATOM 619 N N . ILE A 1 75 ? 16.380 -50.727 -32.379 1.00 79.88 75 ILE A N 1
ATOM 620 C CA . ILE A 1 75 ? 15.057 -50.457 -31.787 1.00 79.88 75 ILE A CA 1
ATOM 621 C C . ILE A 1 75 ? 15.140 -50.477 -30.264 1.00 79.88 75 ILE A C 1
ATOM 623 O O . ILE A 1 75 ? 14.614 -49.581 -29.616 1.00 79.88 75 ILE A O 1
ATOM 627 N N . ALA A 1 76 ? 15.899 -51.414 -29.687 1.00 80.94 76 ALA A N 1
ATOM 628 C CA . ALA A 1 76 ? 16.111 -51.500 -28.242 1.00 80.94 76 ALA A CA 1
ATOM 629 C C . ALA A 1 76 ? 16.640 -50.188 -27.625 1.00 80.94 76 ALA A C 1
ATOM 631 O O . ALA A 1 76 ? 16.261 -49.812 -26.518 1.00 80.94 76 ALA A O 1
ATOM 632 N N . SER A 1 77 ? 17.490 -49.449 -28.345 1.00 82.00 77 SER A N 1
ATOM 633 C CA . SER A 1 77 ? 18.023 -48.167 -27.867 1.00 82.00 77 SER A CA 1
ATOM 634 C C . SER A 1 77 ? 17.024 -47.016 -28.013 1.00 82.00 77 SER A C 1
ATOM 636 O O . SER A 1 77 ? 16.975 -46.141 -27.148 1.00 82.00 77 SER A O 1
ATOM 638 N N . VAL A 1 78 ? 16.231 -47.011 -29.088 1.00 85.06 78 VAL A N 1
ATOM 639 C CA . VAL A 1 78 ? 15.176 -46.010 -29.321 1.00 85.06 78 VAL A CA 1
ATOM 640 C C . VAL A 1 78 ? 14.041 -46.183 -28.310 1.00 85.06 78 VAL A C 1
ATOM 642 O O . VAL A 1 78 ? 13.661 -45.221 -27.643 1.00 85.06 78 VAL A O 1
ATOM 645 N N . ASP A 1 79 ? 13.583 -47.416 -28.125 1.00 87.50 79 ASP A N 1
ATOM 646 C CA . ASP A 1 79 ? 12.553 -47.808 -27.164 1.00 87.50 79 ASP A CA 1
ATOM 647 C C . ASP A 1 79 ? 12.969 -47.530 -25.719 1.00 87.50 79 ASP A C 1
ATOM 649 O O . ASP A 1 79 ? 12.147 -47.130 -24.895 1.00 87.50 79 ASP A O 1
ATOM 653 N N . TRP A 1 80 ? 14.259 -47.683 -25.402 1.00 84.69 80 TRP A N 1
ATOM 654 C CA . TRP A 1 80 ? 14.785 -47.318 -24.089 1.00 84.69 80 TRP A CA 1
ATOM 655 C C . TRP A 1 80 ? 14.646 -45.817 -23.810 1.00 84.69 80 TRP A C 1
ATOM 657 O O . TRP A 1 80 ? 14.278 -45.418 -22.703 1.00 84.69 80 TRP A O 1
ATOM 667 N N . ARG A 1 81 ? 14.930 -44.971 -24.808 1.00 84.44 81 ARG A N 1
ATOM 668 C CA . ARG A 1 81 ? 14.783 -43.516 -24.676 1.00 84.44 81 ARG A CA 1
ATOM 669 C C . ARG A 1 81 ? 13.316 -43.128 -24.481 1.00 84.44 81 ARG A C 1
ATOM 671 O O . ARG A 1 81 ? 13.031 -42.346 -23.579 1.00 84.44 81 ARG A O 1
ATOM 678 N N . LEU A 1 82 ? 12.410 -43.728 -25.255 1.00 86.12 82 LEU A N 1
ATOM 679 C CA . LEU A 1 82 ? 10.963 -43.526 -25.113 1.00 86.12 82 LEU A CA 1
ATOM 680 C C . LEU A 1 82 ? 10.463 -43.944 -23.722 1.00 86.12 82 LEU A C 1
ATOM 682 O O . LEU A 1 82 ? 9.753 -43.187 -23.065 1.00 86.12 82 LEU A O 1
ATOM 686 N N . TRP A 1 83 ? 10.900 -45.101 -23.218 1.00 86.25 83 TRP A N 1
ATOM 687 C CA . TRP A 1 83 ? 10.590 -45.536 -21.854 1.00 86.25 83 TRP A CA 1
ATOM 688 C C . TRP A 1 83 ? 11.081 -44.539 -20.792 1.00 86.25 83 TRP A C 1
ATOM 690 O O . TRP A 1 83 ? 10.366 -44.243 -19.834 1.00 86.25 83 TRP A O 1
ATOM 700 N N . LEU A 1 84 ? 12.288 -43.987 -20.945 1.00 85.06 84 LEU A N 1
ATOM 701 C CA . LEU A 1 84 ? 12.827 -43.022 -19.986 1.00 85.06 84 LEU A CA 1
ATOM 702 C C . LEU A 1 84 ? 12.020 -41.715 -19.970 1.00 85.06 84 LEU A C 1
ATOM 704 O O . LEU A 1 84 ? 11.808 -41.141 -18.899 1.00 85.06 84 LEU A O 1
ATOM 708 N N . GLU A 1 85 ? 11.553 -41.261 -21.132 1.00 83.38 85 GLU A N 1
ATOM 709 C CA . GLU A 1 85 ? 10.652 -40.111 -21.261 1.00 83.38 85 GLU A CA 1
ATOM 710 C C . GLU A 1 85 ? 9.293 -40.387 -20.599 1.00 83.38 85 GLU A C 1
ATOM 712 O O . GLU A 1 85 ? 8.833 -39.573 -19.795 1.00 83.38 85 GLU A O 1
ATOM 717 N N . GLU A 1 86 ? 8.698 -41.564 -20.828 1.00 84.25 86 GLU A N 1
ATOM 718 C CA . GLU A 1 86 ? 7.458 -41.992 -20.162 1.00 84.25 86 GLU A CA 1
ATOM 719 C C . GLU A 1 86 ? 7.611 -42.046 -18.640 1.00 84.25 86 GLU A C 1
ATOM 721 O O . GLU A 1 86 ? 6.755 -41.543 -17.906 1.00 84.25 86 GLU A O 1
ATOM 726 N N . LYS A 1 87 ? 8.723 -42.611 -18.159 1.00 81.50 87 LYS A N 1
ATOM 727 C CA . LYS A 1 87 ? 9.042 -42.720 -16.734 1.00 81.50 87 LYS A CA 1
ATOM 728 C C . LYS A 1 87 ? 9.221 -41.345 -16.091 1.00 81.50 87 LYS A C 1
ATOM 730 O O . LYS A 1 87 ? 8.684 -41.105 -15.014 1.00 81.50 87 LYS A O 1
ATOM 735 N N . ARG A 1 88 ? 9.926 -40.417 -16.751 1.00 80.94 88 ARG A N 1
ATOM 736 C CA . ARG A 1 88 ? 10.064 -39.025 -16.280 1.00 80.94 88 ARG A CA 1
ATOM 737 C C . ARG A 1 88 ? 8.719 -38.309 -16.247 1.00 80.94 88 ARG A C 1
ATOM 739 O O . ARG A 1 88 ? 8.405 -37.673 -15.249 1.00 80.94 88 ARG A O 1
ATOM 746 N N . ALA A 1 89 ? 7.907 -38.447 -17.293 1.00 73.81 89 ALA A N 1
ATOM 747 C CA . ALA A 1 89 ? 6.572 -37.859 -17.332 1.00 73.81 89 ALA A CA 1
ATOM 748 C C . ALA A 1 89 ? 5.658 -38.435 -16.238 1.00 73.81 89 ALA A C 1
ATOM 750 O O . ALA A 1 89 ? 4.866 -37.702 -15.651 1.00 73.81 89 ALA A O 1
ATOM 751 N N . ALA A 1 90 ? 5.769 -39.731 -15.930 1.00 72.88 90 ALA A N 1
ATOM 752 C CA . ALA A 1 90 ? 5.058 -40.355 -14.818 1.00 72.88 90 ALA A CA 1
ATOM 753 C C . ALA A 1 90 ? 5.500 -39.788 -13.459 1.00 72.88 90 ALA A C 1
ATOM 755 O O . ALA A 1 90 ? 4.638 -39.404 -12.678 1.00 72.88 90 ALA A O 1
ATOM 756 N N . LEU A 1 91 ? 6.808 -39.640 -13.222 1.00 73.38 91 LEU A N 1
ATOM 757 C CA . LEU A 1 91 ? 7.343 -39.038 -11.993 1.00 73.38 91 LEU A CA 1
ATOM 758 C C . LEU A 1 91 ? 6.938 -37.568 -11.832 1.00 73.38 91 LEU A C 1
ATOM 760 O O . LEU A 1 91 ? 6.600 -37.140 -10.735 1.00 73.38 91 LEU A O 1
ATOM 764 N N . VAL A 1 92 ? 6.925 -36.793 -12.920 1.00 69.94 92 VAL A N 1
ATOM 765 C CA . VAL A 1 92 ? 6.437 -35.405 -12.903 1.00 69.94 92 VAL A CA 1
ATOM 766 C C . VAL A 1 92 ? 4.940 -35.363 -12.601 1.00 69.94 92 VAL A C 1
ATOM 768 O O . VAL A 1 92 ? 4.515 -34.556 -11.783 1.00 69.94 92 VAL A O 1
ATOM 771 N N . ARG A 1 93 ? 4.133 -36.242 -13.209 1.00 70.00 93 ARG A N 1
ATOM 772 C CA . ARG A 1 93 ? 2.694 -36.340 -12.913 1.00 70.00 93 ARG A CA 1
ATOM 773 C C . ARG A 1 93 ? 2.429 -36.752 -11.470 1.00 70.00 93 ARG A C 1
ATOM 775 O O . ARG A 1 93 ? 1.534 -36.190 -10.852 1.00 70.00 93 ARG A O 1
ATOM 782 N N . GLU A 1 94 ? 3.208 -37.683 -10.932 1.00 70.19 94 GLU A N 1
ATOM 783 C CA . GLU A 1 94 ? 3.130 -38.092 -9.531 1.00 70.19 94 GLU A CA 1
ATOM 784 C C . GLU A 1 94 ? 3.550 -36.950 -8.599 1.00 70.19 94 GLU A C 1
ATOM 786 O O . GLU A 1 94 ? 2.850 -36.679 -7.631 1.00 70.19 94 GLU A O 1
ATOM 791 N N . GLY A 1 95 ? 4.609 -36.208 -8.937 1.00 69.06 95 GLY A N 1
ATOM 792 C CA . GLY A 1 95 ? 5.017 -34.998 -8.224 1.00 69.06 95 GLY A CA 1
ATOM 793 C C . GLY A 1 95 ? 3.933 -33.920 -8.239 1.00 69.06 95 GLY A C 1
ATOM 794 O O . GLY A 1 95 ? 3.576 -33.410 -7.187 1.00 69.06 95 GLY A O 1
ATOM 795 N N . ILE A 1 96 ? 3.327 -33.638 -9.398 1.00 67.19 96 ILE A N 1
ATOM 796 C CA . ILE A 1 96 ? 2.187 -32.715 -9.525 1.00 67.19 96 ILE A CA 1
ATOM 797 C C . ILE A 1 96 ? 0.997 -33.215 -8.704 1.00 67.19 96 ILE A C 1
ATOM 799 O O . ILE A 1 96 ? 0.358 -32.427 -8.017 1.00 67.19 96 ILE A O 1
ATOM 803 N N . GLN A 1 97 ? 0.689 -34.512 -8.742 1.00 67.81 97 GLN A N 1
ATOM 804 C CA . GLN A 1 97 ? -0.400 -35.086 -7.960 1.00 67.81 97 GLN A CA 1
ATOM 805 C C . GLN A 1 97 ? -0.122 -34.987 -6.458 1.00 67.81 97 GLN A C 1
ATOM 807 O O . GLN A 1 97 ? -1.023 -34.626 -5.712 1.00 67.81 97 GLN A O 1
ATOM 812 N N . GLN A 1 98 ? 1.106 -35.248 -6.008 1.00 65.31 98 GLN A N 1
ATOM 813 C CA . GLN A 1 98 ? 1.514 -35.095 -4.613 1.00 65.31 98 GLN A CA 1
ATOM 814 C C . GLN A 1 98 ? 1.481 -33.630 -4.182 1.00 65.31 98 GLN A C 1
ATOM 816 O O . GLN A 1 98 ? 0.917 -33.334 -3.136 1.00 65.31 98 GLN A O 1
ATOM 821 N N . THR A 1 99 ? 1.993 -32.702 -4.994 1.00 64.88 99 THR A N 1
ATOM 822 C CA . THR A 1 99 ? 1.881 -31.261 -4.743 1.00 64.88 99 THR A CA 1
ATOM 823 C C . THR A 1 99 ? 0.421 -30.837 -4.683 1.00 64.88 99 THR A C 1
ATOM 825 O O . THR A 1 99 ? 0.047 -30.143 -3.751 1.00 64.88 99 THR A O 1
ATOM 828 N N . ASN A 1 100 ? -0.430 -31.302 -5.597 1.00 63.69 100 ASN A N 1
ATOM 829 C CA . ASN A 1 100 ? -1.859 -31.004 -5.574 1.00 63.69 100 ASN A CA 1
ATOM 830 C C . ASN A 1 100 ? -2.541 -31.598 -4.342 1.00 63.69 100 ASN A C 1
ATOM 832 O O . ASN A 1 100 ? -3.373 -30.929 -3.750 1.00 63.69 100 ASN A O 1
ATOM 836 N N . VAL A 1 101 ? -2.190 -32.818 -3.924 1.00 70.00 101 VAL A N 1
ATOM 837 C CA . VAL A 1 101 ? -2.699 -33.424 -2.686 1.00 70.00 101 VAL A CA 1
ATOM 838 C C . VAL A 1 101 ? -2.236 -32.623 -1.473 1.00 70.00 101 VAL A C 1
ATOM 840 O O . VAL A 1 101 ? -3.064 -32.326 -0.629 1.00 70.00 101 VAL A O 1
ATOM 843 N N . ILE A 1 102 ? -0.967 -32.213 -1.405 1.00 68.75 102 ILE A N 1
ATOM 844 C CA . ILE A 1 102 ? -0.423 -31.388 -0.317 1.00 68.75 102 ILE A CA 1
ATOM 845 C C . ILE A 1 102 ? -1.099 -30.017 -0.291 1.00 68.75 102 ILE A C 1
ATOM 847 O O . ILE A 1 102 ? -1.527 -29.578 0.767 1.00 68.75 102 ILE A O 1
ATOM 851 N N . VAL A 1 103 ? -1.249 -29.356 -1.440 1.00 63.12 103 VAL A N 1
ATOM 852 C CA . VAL A 1 103 ? -1.936 -28.064 -1.561 1.00 63.12 103 VAL A CA 1
ATOM 853 C C . VAL A 1 103 ? -3.410 -28.210 -1.198 1.00 63.12 103 VAL A C 1
ATOM 855 O O . VAL A 1 103 ? -3.934 -27.373 -0.473 1.00 63.12 103 VAL A O 1
ATOM 858 N N . HIS A 1 104 ? -4.081 -29.279 -1.633 1.00 60.47 104 HIS A N 1
ATOM 859 C CA . HIS A 1 104 ? -5.461 -29.557 -1.242 1.00 60.47 104 HIS A CA 1
ATOM 860 C C . HIS A 1 104 ? -5.584 -29.881 0.243 1.00 60.47 104 HIS A C 1
ATOM 862 O O . HIS A 1 104 ? -6.549 -29.448 0.855 1.00 60.47 104 HIS A O 1
ATOM 868 N N . ASP A 1 105 ? -4.637 -30.599 0.839 1.00 62.56 105 ASP A N 1
ATOM 869 C CA . ASP A 1 105 ? -4.645 -30.931 2.263 1.00 62.56 105 ASP A CA 1
ATOM 870 C C . ASP A 1 105 ? -4.341 -29.695 3.118 1.00 62.56 105 ASP A C 1
ATOM 872 O O . ASP A 1 105 ? -5.032 -29.439 4.099 1.00 62.56 105 ASP A O 1
ATOM 876 N N . GLN A 1 106 ? -3.405 -28.844 2.690 1.00 60.09 106 GLN A N 1
ATOM 877 C CA . GLN A 1 106 ? -3.136 -27.533 3.287 1.00 60.09 106 GLN A CA 1
ATOM 878 C C . GLN A 1 106 ? -4.337 -26.596 3.154 1.00 60.09 106 GLN A C 1
ATOM 880 O O . GLN A 1 106 ? -4.722 -25.953 4.127 1.00 60.09 106 GLN A O 1
ATOM 885 N N . PHE A 1 107 ? -4.965 -26.544 1.978 1.00 53.44 107 PHE A N 1
ATOM 886 C CA . PHE A 1 107 ? -6.166 -25.750 1.734 1.00 53.44 107 PHE A CA 1
ATOM 887 C C . PHE A 1 107 ? -7.343 -26.261 2.564 1.00 53.44 107 PHE A C 1
ATOM 889 O O . PHE A 1 107 ? -8.017 -25.475 3.217 1.00 53.44 107 PHE A O 1
ATOM 896 N N . ASN A 1 108 ? -7.567 -27.574 2.605 1.00 55.25 108 ASN A N 1
ATOM 897 C CA . ASN A 1 108 ? -8.613 -28.179 3.420 1.00 55.25 108 ASN A CA 1
ATOM 898 C C . ASN A 1 108 ? -8.330 -27.986 4.909 1.00 55.25 108 ASN A C 1
ATOM 900 O O . ASN A 1 108 ? -9.265 -27.725 5.653 1.00 55.25 108 ASN A O 1
ATOM 904 N N . THR A 1 109 ? -7.072 -28.037 5.346 1.00 60.97 109 THR A N 1
ATOM 905 C CA . THR A 1 109 ? -6.678 -27.722 6.726 1.00 60.97 109 THR A CA 1
ATOM 906 C C . THR A 1 109 ? -6.965 -26.257 7.042 1.00 60.97 109 THR A C 1
ATOM 908 O O . THR A 1 109 ? -7.645 -25.984 8.021 1.00 60.97 109 THR A O 1
ATOM 911 N N . LEU A 1 110 ? -6.579 -25.316 6.174 1.00 50.31 110 LEU A N 1
ATOM 912 C CA . LEU A 1 110 ? -6.896 -23.888 6.308 1.00 50.31 110 LEU A CA 1
ATOM 913 C C . LEU A 1 110 ? -8.407 -23.628 6.346 1.00 50.31 110 LEU A C 1
ATOM 915 O O . LEU A 1 110 ? -8.880 -22.844 7.164 1.00 50.31 110 LEU A O 1
ATOM 919 N N . VAL A 1 111 ? -9.174 -24.291 5.480 1.00 49.50 111 VAL A N 1
ATOM 920 C CA . VAL A 1 111 ? -10.634 -24.168 5.422 1.00 49.50 111 VAL A CA 1
ATOM 921 C C . VAL A 1 111 ? -11.281 -24.797 6.652 1.00 49.50 111 VAL A C 1
ATOM 923 O O . VAL A 1 111 ? -12.201 -24.206 7.207 1.00 49.50 111 VAL A O 1
ATOM 926 N N . THR A 1 112 ? -10.802 -25.946 7.124 1.00 49.22 112 THR A N 1
ATOM 927 C CA . THR A 1 112 ? -11.327 -26.610 8.328 1.00 49.22 112 THR A CA 1
ATOM 928 C C . THR A 1 112 ? -10.991 -25.792 9.573 1.00 49.22 112 THR A C 1
ATOM 930 O O . THR A 1 112 ? -11.892 -25.489 10.341 1.00 49.22 112 THR A O 1
ATOM 933 N N . GLU A 1 113 ? -9.766 -25.274 9.700 1.00 51.94 113 GLU A N 1
ATOM 934 C CA . GLU A 1 113 ? -9.380 -24.323 10.753 1.00 51.94 113 GLU A CA 1
ATOM 935 C C . GLU A 1 113 ? -10.206 -23.025 10.704 1.00 51.94 113 GLU A C 1
ATOM 937 O O . GLU A 1 113 ? -10.510 -22.435 11.740 1.00 51.94 113 GLU A O 1
ATOM 942 N N . GLN A 1 114 ? -10.602 -22.559 9.515 1.00 47.66 114 GLN A N 1
ATOM 943 C CA . GLN A 1 114 ? -11.514 -21.419 9.358 1.00 47.66 114 GLN A CA 1
ATOM 944 C C . GLN A 1 114 ? -12.975 -21.767 9.672 1.00 47.66 114 GLN A C 1
ATOM 946 O O . GLN A 1 114 ? -13.721 -20.901 10.127 1.00 47.66 114 GLN A O 1
ATOM 951 N N . THR A 1 115 ? -13.387 -23.016 9.460 1.00 41.84 115 THR A N 1
ATOM 952 C CA . THR A 1 115 ? -14.733 -23.508 9.784 1.00 41.84 115 THR A CA 1
ATOM 953 C C . THR A 1 115 ? -14.869 -23.727 11.292 1.00 41.84 115 THR A C 1
ATOM 955 O O . THR A 1 115 ? -15.846 -23.274 11.881 1.00 41.84 115 THR A O 1
ATOM 958 N N . ASP A 1 116 ? -13.827 -24.257 11.935 1.00 40.75 116 ASP A N 1
ATOM 959 C CA . ASP A 1 116 ? -13.692 -24.351 13.391 1.00 40.75 116 ASP A CA 1
ATOM 960 C C . ASP A 1 116 ? -13.616 -22.958 14.033 1.00 40.75 116 ASP A C 1
ATOM 962 O O . ASP A 1 116 ? -14.230 -22.715 15.072 1.00 40.75 116 ASP A O 1
ATOM 966 N N . LYS A 1 117 ? -12.948 -21.984 13.388 1.00 43.47 117 LYS A N 1
ATOM 967 C CA . LYS A 1 117 ? -13.053 -20.565 13.778 1.00 43.47 117 LYS A CA 1
ATOM 968 C C . LYS A 1 117 ? -14.489 -20.054 13.673 1.00 43.47 117 LYS A C 1
ATOM 970 O O . LYS A 1 117 ? -14.881 -19.249 14.506 1.00 43.47 117 LYS A O 1
ATOM 975 N N . LYS A 1 118 ? -15.268 -20.484 12.677 1.00 38.66 118 LYS A N 1
ATOM 976 C CA . LYS A 1 118 ? -16.662 -20.059 12.474 1.00 38.66 118 LYS A CA 1
ATOM 977 C C . LYS A 1 118 ? -17.592 -20.588 13.572 1.00 38.66 118 LYS A C 1
ATOM 979 O O . LYS A 1 118 ? -18.478 -19.853 13.997 1.00 38.66 118 LYS A O 1
ATOM 984 N N . GLU A 1 119 ? -17.356 -21.807 14.062 1.00 37.91 119 GLU A N 1
ATOM 985 C CA . GLU A 1 119 ? -18.069 -22.362 15.222 1.00 37.91 119 GLU A CA 1
ATOM 986 C C . GLU A 1 119 ? -17.577 -21.763 16.553 1.00 37.91 119 GLU A C 1
ATOM 988 O O . GLU A 1 119 ? -18.413 -21.387 17.376 1.00 37.91 119 GLU A O 1
ATOM 993 N N . LEU A 1 120 ? -16.270 -21.521 16.748 1.00 39.00 120 LEU A N 1
ATOM 994 C CA . LEU A 1 120 ? -15.777 -20.804 17.941 1.00 39.00 120 LEU A CA 1
ATOM 995 C C . LEU A 1 120 ? -16.215 -19.327 17.992 1.00 39.00 120 LEU A C 1
ATOM 997 O O . LEU A 1 120 ? -16.509 -18.811 19.067 1.00 39.00 120 LEU A O 1
ATOM 1001 N N . LEU A 1 121 ? -16.335 -18.652 16.844 1.00 37.59 121 LEU A N 1
ATOM 1002 C CA . LEU A 1 121 ? -16.829 -17.269 16.739 1.00 37.59 121 LEU A CA 1
ATOM 1003 C C . LEU A 1 121 ? -18.341 -17.136 16.984 1.00 37.59 121 LEU A C 1
ATOM 1005 O O . LEU A 1 121 ? -18.849 -16.009 16.986 1.00 37.59 121 LEU A O 1
ATOM 1009 N N . SER A 1 122 ? -19.057 -18.251 17.169 1.00 37.75 122 SER A N 1
ATOM 1010 C CA . SER A 1 122 ? -20.510 -18.274 17.362 1.00 37.75 122 SER A CA 1
ATOM 1011 C C . SER A 1 122 ? -20.966 -18.448 18.817 1.00 37.75 122 SER A C 1
ATOM 1013 O O . SER A 1 122 ? -22.167 -18.385 19.073 1.00 37.75 122 SER A O 1
ATOM 1015 N N . THR A 1 123 ? -20.044 -18.567 19.785 1.00 35.75 123 THR A N 1
ATOM 1016 C CA . THR A 1 123 ? -20.429 -18.765 21.202 1.00 35.75 123 THR A CA 1
ATOM 1017 C C . THR A 1 123 ? -19.658 -17.974 22.256 1.00 35.75 123 THR A C 1
ATOM 1019 O O . THR A 1 123 ? -20.025 -18.042 23.425 1.00 35.75 123 THR A O 1
ATOM 1022 N N . GLU A 1 124 ? -18.704 -17.122 21.885 1.00 34.16 124 GLU A N 1
ATOM 1023 C CA . GLU A 1 124 ? -18.282 -16.029 22.766 1.00 34.16 124 GLU A CA 1
ATOM 1024 C C . GLU A 1 124 ? -18.833 -14.713 22.219 1.00 34.16 124 GLU A C 1
ATOM 1026 O O . GLU A 1 124 ? -18.463 -14.261 21.134 1.00 34.16 124 GLU A O 1
ATOM 1031 N N . LYS A 1 125 ? -19.723 -14.070 22.987 1.00 37.22 125 LYS A N 1
ATOM 1032 C CA . LYS A 1 125 ? -19.911 -12.616 22.912 1.00 37.22 125 LYS A CA 1
ATOM 1033 C C . LYS A 1 125 ? -18.572 -11.981 23.304 1.00 37.22 125 LYS A C 1
ATOM 1035 O O . LYS A 1 125 ? -18.392 -11.584 24.449 1.00 37.22 125 LYS A O 1
ATOM 1040 N N . GLN A 1 126 ? -17.611 -11.958 22.384 1.00 34.19 126 GLN A N 1
ATOM 1041 C CA . GLN A 1 126 ? -16.378 -11.210 22.568 1.00 34.19 126 GLN A CA 1
ATOM 1042 C C . GLN A 1 126 ? -16.757 -9.733 22.613 1.00 34.19 126 GLN A C 1
ATOM 1044 O O . GLN A 1 126 ? -17.238 -9.161 21.635 1.00 34.19 126 GLN A O 1
ATOM 1049 N N . SER A 1 127 ? -16.628 -9.180 23.815 1.00 38.00 127 SER A N 1
ATOM 1050 C CA . SER A 1 127 ? -16.636 -7.756 24.100 1.00 38.00 127 SER A CA 1
ATOM 1051 C C . SER A 1 127 ? -15.687 -7.067 23.129 1.00 38.00 127 SER A C 1
ATOM 1053 O O . SER A 1 127 ? -14.528 -7.466 23.048 1.00 38.00 127 SER A O 1
ATOM 1055 N N . TYR A 1 128 ? -16.147 -6.026 22.434 1.00 44.78 128 TYR A N 1
ATOM 1056 C CA . TYR A 1 128 ? -15.223 -5.014 21.930 1.00 44.78 128 TYR A CA 1
ATOM 1057 C C . TYR A 1 128 ? -14.323 -4.613 23.110 1.00 44.78 128 TYR A C 1
ATOM 1059 O O . TYR A 1 128 ? -14.844 -4.430 24.217 1.00 44.78 128 TYR A O 1
ATOM 1067 N N . GLU A 1 129 ? -13.002 -4.529 22.936 1.00 55.91 129 GLU A N 1
ATOM 1068 C CA . GLU A 1 129 ? -12.192 -3.799 23.913 1.00 55.91 129 GLU A CA 1
ATOM 1069 C C . GLU A 1 129 ? -12.781 -2.389 23.977 1.00 55.91 129 GLU A C 1
ATOM 1071 O O . GLU A 1 129 ? -12.814 -1.664 22.981 1.00 55.91 129 GLU A O 1
ATOM 1076 N N . SER A 1 130 ? -13.390 -2.053 25.111 1.00 69.81 130 SER A N 1
ATOM 1077 C CA . SER A 1 130 ? -14.094 -0.792 25.278 1.00 69.81 130 SER A CA 1
ATOM 1078 C C . SER A 1 130 ? -13.071 0.337 25.203 1.00 69.81 130 SER A C 1
ATOM 1080 O O . SER A 1 130 ? -12.296 0.525 26.142 1.00 69.81 130 SER A O 1
ATOM 1082 N N . TRP A 1 131 ? -13.053 1.078 24.094 1.00 86.50 131 TRP A N 1
ATOM 1083 C CA . TRP A 1 131 ? -12.300 2.325 23.993 1.00 86.50 131 TRP A CA 1
ATOM 1084 C C . TRP A 1 131 ? -13.027 3.389 24.818 1.00 86.50 131 TRP A C 1
ATOM 1086 O O . TRP A 1 131 ? -14.014 3.977 24.372 1.00 86.50 131 TRP A O 1
ATOM 1096 N N . ILE A 1 132 ? -12.588 3.540 26.068 1.00 90.56 132 ILE A N 1
ATOM 1097 C CA . ILE A 1 132 ? -13.159 4.457 27.055 1.00 90.56 132 ILE A CA 1
ATOM 1098 C C . ILE A 1 132 ? -12.251 5.679 27.148 1.00 90.56 132 ILE A C 1
ATOM 1100 O O . ILE A 1 132 ? -11.075 5.543 27.481 1.00 90.56 132 ILE A O 1
ATOM 1104 N N . LEU A 1 133 ? -12.812 6.851 26.863 1.00 92.94 133 LEU A N 1
ATOM 1105 C CA . LEU A 1 133 ? -12.116 8.132 26.962 1.00 92.94 133 LEU A CA 1
ATOM 1106 C C . LEU A 1 133 ? -11.949 8.562 28.422 1.00 92.94 133 LEU A C 1
ATOM 1108 O O . LEU A 1 133 ? -12.644 8.074 29.317 1.00 92.94 133 LEU A O 1
ATOM 1112 N N . SER A 1 134 ? -11.088 9.546 28.662 1.00 93.06 134 SER A N 1
ATOM 1113 C CA . SER A 1 134 ? -10.855 10.155 29.977 1.00 93.06 134 SER A CA 1
ATOM 1114 C C . SER A 1 134 ? -12.127 10.716 30.629 1.00 93.06 134 SER A C 1
ATOM 1116 O O . SER A 1 134 ? -12.237 10.751 31.856 1.00 93.06 134 SER A O 1
ATOM 1118 N N . THR A 1 135 ? -13.127 11.082 29.822 1.00 93.44 135 THR A N 1
ATOM 1119 C CA . THR A 1 135 ? -14.463 11.518 30.260 1.00 93.44 135 THR A CA 1
ATOM 1120 C C . THR A 1 135 ? -15.359 10.369 30.742 1.00 93.44 135 THR A C 1
ATOM 1122 O O . THR A 1 135 ? -16.444 10.611 31.268 1.00 93.44 135 THR A O 1
ATOM 1125 N N . GLY A 1 136 ? -14.932 9.114 30.569 1.00 92.75 136 GLY A N 1
ATOM 1126 C CA . GLY A 1 136 ? -15.712 7.902 30.829 1.00 92.75 136 GLY A CA 1
ATOM 1127 C C . GLY A 1 136 ? -16.602 7.470 29.659 1.00 92.75 136 GLY A C 1
ATOM 1128 O O . GLY A 1 136 ? -17.303 6.464 29.759 1.00 92.75 136 GLY A O 1
ATOM 1129 N N . LYS A 1 137 ? -16.585 8.208 28.544 1.00 93.81 137 LYS A N 1
ATOM 1130 C CA . LYS A 1 137 ? -17.402 7.919 27.363 1.00 93.81 137 LYS A CA 1
ATOM 1131 C C . LYS A 1 137 ? -16.846 6.740 26.569 1.00 93.81 137 LYS A C 1
ATOM 1133 O O . LYS A 1 137 ? -15.657 6.697 26.266 1.00 93.81 137 LYS A O 1
ATOM 1138 N N . ASN A 1 138 ? -17.715 5.797 26.202 1.00 91.56 138 ASN A N 1
ATOM 1139 C CA . ASN A 1 138 ? -17.344 4.609 25.433 1.00 91.56 138 ASN A CA 1
ATOM 1140 C C . ASN A 1 138 ? -17.548 4.837 23.927 1.00 91.56 138 ASN A C 1
ATOM 1142 O O . ASN A 1 138 ? -18.680 4.887 23.443 1.00 91.56 138 ASN A O 1
ATOM 1146 N N . VAL A 1 139 ? -16.454 4.911 23.166 1.00 90.38 139 VAL A N 1
ATOM 1147 C CA . VAL A 1 139 ? -16.487 5.138 21.711 1.00 90.38 139 VAL A CA 1
ATOM 1148 C C . VAL A 1 139 ? -17.237 4.017 20.976 1.00 90.38 139 VAL A C 1
ATOM 1150 O O . VAL A 1 139 ? -17.924 4.288 19.992 1.00 90.38 139 VAL A O 1
ATOM 1153 N N . SER A 1 140 ? -17.180 2.770 21.470 1.00 86.38 140 SER A N 1
ATOM 1154 C CA . SER A 1 140 ? -17.889 1.628 20.856 1.00 86.38 140 SER A CA 1
ATOM 1155 C C . SER A 1 140 ? -19.401 1.812 20.892 1.00 86.38 140 SER A C 1
ATOM 1157 O O . SER A 1 140 ? -20.100 1.493 19.932 1.00 86.38 140 SER A O 1
ATOM 1159 N N . GLU A 1 141 ? -19.908 2.296 22.026 1.00 88.56 141 GLU A N 1
ATOM 1160 C CA . GLU A 1 141 ? -21.337 2.512 22.240 1.00 88.56 141 GLU A CA 1
ATOM 1161 C C . GLU A 1 141 ? -21.829 3.671 21.381 1.00 88.56 141 GLU A C 1
ATOM 1163 O O . GLU A 1 141 ? -22.832 3.525 20.686 1.00 88.56 141 GLU A O 1
ATOM 1168 N N . VAL A 1 142 ? -21.063 4.764 21.324 1.00 90.94 142 VAL A N 1
ATOM 1169 C CA . VAL A 1 142 ? -21.371 5.916 20.465 1.00 90.94 142 VAL A CA 1
ATOM 1170 C C . VAL A 1 142 ? -21.416 5.510 18.989 1.00 90.94 142 VAL A C 1
ATOM 1172 O O . VAL A 1 142 ? -22.367 5.852 18.285 1.00 90.94 142 VAL A O 1
ATOM 1175 N N . LEU A 1 143 ? -20.433 4.732 18.517 1.00 88.44 143 LEU A N 1
ATOM 1176 C CA . LEU A 1 143 ? -20.417 4.207 17.149 1.00 88.44 143 LEU A CA 1
ATOM 1177 C C . LEU A 1 143 ? -21.642 3.337 16.865 1.00 88.44 143 LEU A C 1
ATOM 1179 O O . LEU A 1 143 ? -22.296 3.505 15.836 1.00 88.44 143 LEU A O 1
ATOM 1183 N N . LYS A 1 144 ? -21.990 2.444 17.793 1.00 85.69 144 LYS A N 1
ATOM 1184 C CA . LYS A 1 144 ? -23.169 1.590 17.660 1.00 85.69 144 LYS A CA 1
ATOM 1185 C C . LYS A 1 144 ? -24.452 2.420 17.565 1.00 85.69 144 LYS A C 1
ATOM 1187 O O . LYS A 1 144 ? -25.216 2.241 16.619 1.00 85.69 144 LYS A O 1
ATOM 1192 N N . GLU A 1 145 ? -24.660 3.368 18.474 1.00 88.44 145 GLU A N 1
ATOM 1193 C CA . GLU A 1 145 ? -25.825 4.259 18.449 1.00 88.44 145 GLU A CA 1
ATOM 1194 C C . GLU A 1 145 ? -25.913 5.088 17.164 1.00 88.44 145 GLU A C 1
ATOM 1196 O O . GLU A 1 145 ? -27.007 5.317 16.645 1.00 88.44 145 GLU A O 1
ATOM 1201 N N . TYR A 1 146 ? -24.772 5.548 16.645 1.00 87.88 146 TYR A N 1
ATOM 1202 C CA . TYR A 1 146 ? -24.713 6.277 15.382 1.00 87.88 146 TYR A CA 1
ATOM 1203 C C . TYR A 1 146 ? -25.159 5.398 14.211 1.00 87.88 146 TYR A C 1
ATOM 1205 O O . TYR A 1 146 ? -26.012 5.806 13.421 1.00 87.88 146 TYR A O 1
ATOM 1213 N N . THR A 1 147 ? -24.650 4.163 14.135 1.00 83.19 147 THR A N 1
ATOM 1214 C CA . THR A 1 147 ? -25.021 3.213 13.074 1.00 83.19 147 THR A CA 1
ATOM 1215 C C . THR A 1 147 ? -26.495 2.814 13.115 1.00 83.19 147 THR A C 1
ATOM 1217 O O . THR A 1 147 ? -27.128 2.732 12.067 1.00 83.19 147 THR A O 1
ATOM 1220 N N . GLU A 1 148 ? -27.086 2.643 14.303 1.00 84.62 148 GLU A N 1
ATOM 1221 C CA . GLU A 1 148 ? -28.510 2.302 14.457 1.00 84.62 148 GLU A CA 1
ATOM 1222 C C . GLU A 1 148 ? -29.451 3.407 13.943 1.00 84.62 148 GLU A C 1
ATOM 1224 O O . GLU A 1 148 ? -30.586 3.125 13.552 1.00 84.62 148 GLU A O 1
ATOM 1229 N N . LYS A 1 149 ? -28.981 4.661 13.906 1.00 84.44 149 LYS A N 1
ATOM 1230 C CA . LYS A 1 149 ? -29.733 5.827 13.411 1.00 84.44 149 LYS A CA 1
ATOM 1231 C C . LYS A 1 149 ? -29.584 6.048 11.898 1.00 84.44 149 LYS A C 1
ATOM 1233 O O . LYS A 1 149 ? -30.268 6.914 11.348 1.00 84.44 149 LYS A O 1
ATOM 1238 N N . MET A 1 150 ? -28.716 5.298 11.212 1.00 82.38 150 MET A N 1
ATOM 1239 C CA . MET A 1 150 ? -28.482 5.469 9.775 1.00 82.38 150 MET A CA 1
ATOM 1240 C C . MET A 1 150 ? -29.678 5.025 8.924 1.00 82.38 150 MET A C 1
ATOM 1242 O O . MET A 1 150 ? -30.406 4.081 9.233 1.00 82.38 150 MET A O 1
ATOM 1246 N N . THR A 1 151 ? -29.878 5.704 7.793 1.00 74.00 151 THR A N 1
ATOM 1247 C CA . THR A 1 151 ? -30.896 5.314 6.812 1.00 74.00 151 THR A CA 1
ATOM 1248 C C . THR A 1 151 ? -30.362 4.220 5.885 1.00 74.00 151 THR A C 1
ATOM 1250 O O . THR A 1 151 ? -29.385 4.414 5.162 1.00 74.00 151 THR A O 1
ATOM 1253 N N . LYS A 1 152 ? -31.075 3.088 5.838 1.00 73.44 152 LYS A N 1
ATOM 1254 C CA . LYS A 1 152 ? -30.676 1.852 5.131 1.00 73.44 152 LYS A CA 1
ATOM 1255 C C . LYS A 1 152 ? -30.322 2.007 3.644 1.00 73.44 152 LYS A C 1
ATOM 1257 O O . LYS A 1 152 ? -29.638 1.165 3.083 1.00 73.44 152 LYS A O 1
ATOM 1262 N N . ASN A 1 153 ? -30.773 3.071 2.978 1.00 69.19 153 ASN A N 1
ATOM 1263 C CA . ASN A 1 153 ? -30.586 3.226 1.531 1.00 69.19 153 ASN A CA 1
ATOM 1264 C C . ASN A 1 153 ? -29.214 3.808 1.131 1.00 69.19 153 ASN A C 1
ATOM 1266 O O . ASN A 1 153 ? -28.898 3.801 -0.058 1.00 69.19 153 ASN A O 1
ATOM 1270 N N . LYS A 1 154 ? -28.419 4.345 2.073 1.00 69.25 154 LYS A N 1
ATOM 1271 C CA . LYS A 1 154 ? -27.111 4.986 1.790 1.00 69.25 154 LYS A CA 1
ATOM 1272 C C . LYS A 1 154 ? -26.028 4.723 2.842 1.00 69.25 154 LYS A C 1
ATOM 1274 O O . LYS A 1 154 ? -24.958 5.317 2.774 1.00 69.25 154 LYS A O 1
ATOM 1279 N N . GLU A 1 155 ? -26.288 3.842 3.801 1.00 74.38 155 GLU A N 1
ATOM 1280 C CA . GLU A 1 155 ? -25.374 3.538 4.910 1.00 74.38 155 GLU A CA 1
ATOM 1281 C C . GLU A 1 155 ? -23.990 3.049 4.445 1.00 74.38 155 GLU A C 1
ATOM 1283 O O . GLU A 1 155 ? -22.981 3.458 5.008 1.00 74.38 155 GLU A O 1
ATOM 1288 N N . PHE A 1 156 ? -23.920 2.301 3.337 1.00 74.00 156 PHE A N 1
ATOM 1289 C CA . PHE A 1 156 ? -22.668 1.799 2.751 1.00 74.00 156 PHE A CA 1
ATOM 1290 C C . PHE A 1 156 ? -21.699 2.892 2.263 1.00 74.00 156 PHE A C 1
ATOM 1292 O O . PHE A 1 156 ? -20.567 2.582 1.910 1.00 74.00 156 PHE A O 1
ATOM 1299 N N . LEU A 1 157 ? -22.128 4.158 2.210 1.00 74.75 157 LEU A N 1
ATOM 1300 C CA . LEU A 1 157 ? -21.266 5.292 1.866 1.00 74.75 157 LEU A CA 1
ATOM 1301 C C . LEU A 1 157 ? -20.484 5.834 3.071 1.00 74.75 157 LEU A C 1
ATOM 1303 O O . LEU A 1 157 ? -19.647 6.717 2.891 1.00 74.75 157 LEU A O 1
ATOM 1307 N N . TYR A 1 158 ? -20.762 5.348 4.282 1.00 81.50 158 TYR A N 1
ATOM 1308 C CA . TYR A 1 158 ? -20.182 5.856 5.522 1.00 81.50 158 TYR A CA 1
ATOM 1309 C C . TYR A 1 158 ? -19.310 4.800 6.196 1.00 81.50 158 TYR A C 1
ATOM 1311 O O . TYR A 1 158 ? -19.696 3.641 6.331 1.00 81.50 158 TYR A O 1
ATOM 1319 N N . LEU A 1 159 ? -18.144 5.216 6.690 1.00 86.06 159 LEU A N 1
ATOM 1320 C CA . LEU A 1 159 ? -17.197 4.329 7.373 1.00 86.06 159 LEU A CA 1
ATOM 1321 C C . LEU A 1 159 ? -17.786 3.695 8.639 1.00 86.06 159 LEU A C 1
ATOM 1323 O O . LEU A 1 159 ? -17.556 2.514 8.907 1.00 86.06 159 LEU A O 1
ATOM 1327 N N . ALA A 1 160 ? -18.624 4.435 9.365 1.00 83.81 160 ALA A N 1
ATOM 1328 C CA . ALA A 1 160 ? -19.254 3.929 10.574 1.00 83.81 160 ALA A CA 1
ATOM 1329 C C . ALA A 1 160 ? -20.153 2.707 10.319 1.00 83.81 160 ALA A C 1
ATOM 1331 O O . ALA A 1 160 ? -20.164 1.802 11.150 1.00 83.81 160 ALA A O 1
ATOM 1332 N N . TYR A 1 161 ? -20.815 2.604 9.156 1.00 82.75 161 TYR A N 1
ATOM 1333 C CA . TYR A 1 161 ? -21.575 1.401 8.774 1.00 82.75 161 TYR A CA 1
ATOM 1334 C C . TYR A 1 161 ? -20.705 0.136 8.792 1.00 82.75 161 TYR A C 1
ATOM 1336 O O . TYR A 1 161 ? -21.146 -0.945 9.177 1.00 82.75 161 TYR A O 1
ATOM 1344 N N . PHE A 1 162 ? -19.432 0.282 8.430 1.00 80.25 162 PHE A N 1
ATOM 1345 C CA . PHE A 1 162 ? -18.445 -0.791 8.423 1.00 80.25 162 PHE A CA 1
ATOM 1346 C C . PHE A 1 162 ? -17.777 -1.020 9.787 1.00 80.25 162 PHE A C 1
ATOM 1348 O O . PHE A 1 162 ? -16.857 -1.840 9.873 1.00 80.25 162 PHE A O 1
ATOM 1355 N N . GLY A 1 163 ? -18.231 -0.331 10.839 1.00 81.94 163 GLY A N 1
ATOM 1356 C CA . GLY A 1 163 ? -17.631 -0.358 12.172 1.00 81.94 163 GLY A CA 1
ATOM 1357 C C . GLY A 1 163 ? -16.302 0.396 12.251 1.00 81.94 163 GLY A C 1
ATOM 1358 O O . GLY A 1 163 ? -15.471 0.067 13.098 1.00 81.94 163 GLY A O 1
ATOM 1359 N N . ILE A 1 164 ? -16.080 1.357 11.347 1.00 87.06 164 ILE A N 1
ATOM 1360 C CA . ILE A 1 164 ? -14.842 2.130 11.247 1.00 87.06 164 ILE A CA 1
ATOM 1361 C C . ILE A 1 164 ? -15.092 3.568 11.721 1.00 87.06 164 ILE A C 1
ATOM 1363 O O . ILE A 1 164 ? -15.951 4.270 11.191 1.00 87.06 164 ILE A O 1
ATOM 1367 N N . VAL A 1 165 ? -14.307 4.012 12.699 1.00 90.31 165 VAL A N 1
ATOM 1368 C CA . VAL A 1 165 ? -14.245 5.388 13.196 1.00 90.31 165 VAL A CA 1
ATOM 1369 C C . VAL A 1 165 ? -13.326 6.217 12.300 1.00 90.31 165 VAL A C 1
ATOM 1371 O O . VAL A 1 165 ? -12.147 5.896 12.150 1.00 90.31 165 VAL A O 1
ATOM 1374 N N . ASP A 1 166 ? -13.854 7.294 11.719 1.00 91.31 166 ASP A N 1
ATOM 1375 C CA . ASP A 1 166 ? -13.115 8.195 10.830 1.00 91.31 166 ASP A CA 1
ATOM 1376 C C . ASP A 1 166 ? -12.497 9.389 11.574 1.00 91.31 166 ASP A C 1
ATOM 1378 O O . ASP A 1 166 ? -13.164 10.378 11.857 1.00 91.31 166 ASP A O 1
ATOM 1382 N N . LEU A 1 167 ? -11.192 9.339 11.829 1.00 92.69 167 LEU A N 1
ATOM 1383 C CA . LEU A 1 167 ? -10.419 10.373 12.526 1.00 92.69 167 LEU A CA 1
ATOM 1384 C C . LEU A 1 167 ? -9.788 11.418 11.584 1.00 92.69 167 LEU A C 1
ATOM 1386 O O . LEU A 1 167 ? -8.894 12.168 11.992 1.00 92.69 167 LEU A O 1
ATOM 1390 N N . THR A 1 168 ? -10.202 11.468 10.313 1.00 88.94 168 THR A N 1
ATOM 1391 C CA . THR A 1 168 ? -9.659 12.406 9.306 1.00 88.94 168 THR A CA 1
ATOM 1392 C C . THR A 1 168 ? -10.285 13.804 9.337 1.00 88.94 168 THR A C 1
ATOM 1394 O O . THR A 1 168 ? -9.859 14.662 8.570 1.00 88.94 168 THR A O 1
ATOM 1397 N N . ASP A 1 169 ? -11.252 14.043 10.230 1.00 87.00 169 ASP A N 1
ATOM 1398 C CA . ASP A 1 169 ? -12.094 15.253 10.311 1.00 87.00 169 ASP A CA 1
ATOM 1399 C C . ASP A 1 169 ? -13.087 15.446 9.146 1.00 87.00 169 ASP A C 1
ATOM 1401 O O . ASP A 1 169 ? -13.750 16.480 9.079 1.00 87.00 169 ASP A O 1
ATOM 1405 N N . GLU A 1 170 ? -13.220 14.478 8.236 1.00 83.00 170 GLU A N 1
ATOM 1406 C CA . GLU A 1 170 ? -14.136 14.596 7.094 1.00 83.00 170 GLU A CA 1
ATOM 1407 C C . GLU A 1 170 ? -15.572 14.132 7.403 1.00 83.00 170 GLU A C 1
ATOM 1409 O O . GLU A 1 170 ? -16.514 14.719 6.869 1.00 83.00 170 GLU A O 1
ATOM 1414 N N . ASP A 1 171 ? -15.768 13.126 8.269 1.00 81.38 171 ASP A N 1
ATOM 1415 C CA . ASP A 1 171 ? -17.095 12.778 8.803 1.00 81.38 171 ASP A CA 1
ATOM 1416 C C . ASP A 1 171 ? -17.467 13.717 9.959 1.00 81.38 171 ASP A C 1
ATOM 1418 O O . ASP A 1 171 ? -17.227 13.442 11.138 1.00 81.38 171 ASP A O 1
ATOM 1422 N N . THR A 1 172 ? -18.055 14.861 9.610 1.00 83.06 172 THR A N 1
ATOM 1423 C CA . THR A 1 172 ? -18.489 15.857 10.597 1.00 83.06 172 THR A CA 1
ATOM 1424 C C . THR A 1 172 ? -19.598 15.326 11.503 1.00 83.06 172 THR A C 1
ATOM 1426 O O . THR A 1 172 ? -19.631 15.659 12.678 1.00 83.06 172 THR A O 1
ATOM 1429 N N . HIS A 1 173 ? -20.481 14.461 10.996 1.00 85.75 173 HIS A N 1
ATOM 1430 C CA . HIS A 1 173 ? -21.637 13.984 11.756 1.00 85.75 173 HIS A CA 1
ATOM 1431 C C . HIS A 1 173 ? -21.250 13.050 12.898 1.00 85.75 173 HIS A C 1
ATOM 1433 O O . HIS A 1 173 ? -21.792 13.175 13.994 1.00 85.75 173 HIS A O 1
ATOM 1439 N N . PHE A 1 174 ? -20.319 12.124 12.656 1.00 87.19 174 PHE A N 1
ATOM 1440 C CA . PHE A 1 174 ? -19.810 11.273 13.728 1.00 87.19 174 PHE A CA 1
ATOM 1441 C C . PHE A 1 174 ? -18.966 12.075 14.724 1.00 87.19 174 PHE A C 1
ATOM 1443 O O . PHE A 1 174 ? -19.099 11.892 15.933 1.00 87.19 174 PHE A O 1
ATOM 1450 N N . LYS A 1 175 ? -18.138 13.001 14.226 1.00 90.25 175 LYS A N 1
ATOM 1451 C CA . LYS A 1 175 ? -17.317 13.884 15.062 1.00 90.25 175 LYS A CA 1
ATOM 1452 C C . LYS A 1 175 ? -18.156 14.718 16.033 1.00 90.25 175 LYS A C 1
ATOM 1454 O O . LYS A 1 175 ? -17.807 14.785 17.206 1.00 90.25 175 LYS A O 1
ATOM 1459 N N . ASP A 1 176 ? -19.275 15.282 15.577 1.00 91.44 176 ASP A N 1
ATOM 1460 C CA . ASP A 1 176 ? -20.179 16.113 16.391 1.00 91.44 176 ASP A CA 1
ATOM 1461 C C . ASP A 1 176 ? -20.800 15.353 17.583 1.00 91.44 176 ASP A C 1
ATOM 1463 O O . ASP A 1 176 ? -21.401 15.956 18.473 1.00 91.44 176 ASP A O 1
ATOM 1467 N N . MET A 1 177 ? -20.661 14.023 17.631 1.00 93.00 177 MET A N 1
ATOM 1468 C CA . MET A 1 177 ? -21.057 13.223 18.790 1.00 93.00 177 MET A CA 1
ATOM 1469 C C . MET A 1 177 ? -20.063 13.306 19.953 1.00 93.00 177 MET A C 1
ATOM 1471 O O . MET A 1 177 ? -20.376 12.790 21.026 1.00 93.00 177 MET A O 1
ATOM 1475 N N . PHE A 1 178 ? -18.899 13.932 19.776 1.00 94.75 178 PHE A N 1
ATOM 1476 C CA . PHE A 1 178 ? -17.831 14.072 20.769 1.00 94.75 178 PHE A CA 1
ATOM 1477 C C . PHE A 1 178 ? -17.536 15.547 21.061 1.00 94.75 178 PHE A C 1
ATOM 1479 O O . PHE A 1 178 ? -17.769 16.410 20.216 1.00 94.75 178 PHE A O 1
ATOM 1486 N N . SER A 1 179 ? -17.031 15.847 22.262 1.00 95.56 179 SER A N 1
ATOM 1487 C CA . SER A 1 179 ? -16.472 17.180 22.535 1.00 95.56 179 SER A CA 1
ATOM 1488 C C . SER A 1 179 ? -15.140 17.377 21.800 1.00 95.56 179 SER A C 1
ATOM 1490 O O . SER A 1 179 ? -14.509 16.411 21.362 1.00 95.56 179 SER A O 1
ATOM 1492 N N . ASP A 1 180 ? -14.678 18.625 21.688 1.00 94.25 180 ASP A N 1
ATOM 1493 C CA . ASP A 1 180 ? -13.378 18.920 21.075 1.00 94.25 180 ASP A CA 1
ATOM 1494 C C . ASP A 1 180 ? -12.227 18.233 21.831 1.00 94.25 180 ASP A C 1
ATOM 1496 O O . ASP A 1 180 ? -11.307 17.699 21.208 1.00 94.25 180 ASP A O 1
ATOM 1500 N N . GLU A 1 181 ? -12.291 18.187 23.165 1.00 96.12 181 GLU A N 1
ATOM 1501 C CA . GLU A 1 181 ? -11.303 17.504 24.006 1.00 96.12 181 GLU A CA 1
ATOM 1502 C C . GLU A 1 181 ? -11.308 15.989 23.773 1.00 96.12 181 GLU A C 1
ATOM 1504 O O . GLU A 1 181 ? -10.244 15.400 23.584 1.00 96.12 181 GLU A O 1
ATOM 1509 N N . GLU A 1 182 ? -12.496 15.375 23.724 1.00 96.06 182 GLU A N 1
ATOM 1510 C CA . GLU A 1 182 ? -12.675 13.947 23.432 1.00 96.06 182 GLU A CA 1
ATOM 1511 C C . GLU A 1 182 ? -12.122 13.590 22.046 1.00 96.06 182 GLU A C 1
ATOM 1513 O O . GLU A 1 182 ? -11.410 12.600 21.879 1.00 96.06 182 GLU A O 1
ATOM 1518 N N . TRP A 1 183 ? -12.391 14.424 21.040 1.00 95.12 183 TRP A N 1
ATOM 1519 C CA . TRP A 1 183 ? -11.897 14.197 19.686 1.00 95.12 183 TRP A CA 1
ATOM 1520 C C . TRP A 1 183 ? -10.373 14.323 19.589 1.00 95.12 183 TRP A C 1
ATOM 1522 O O . TRP A 1 183 ? -9.710 13.539 18.902 1.00 95.12 183 TRP A O 1
ATOM 1532 N N . ILE A 1 184 ? -9.791 15.300 20.290 1.00 94.31 184 ILE A N 1
ATOM 1533 C CA . ILE A 1 184 ? -8.336 15.467 20.377 1.00 94.31 184 ILE A CA 1
ATOM 1534 C C . ILE A 1 184 ? -7.698 14.257 21.065 1.00 94.31 184 ILE A C 1
ATOM 1536 O O . ILE A 1 184 ? -6.679 13.764 20.573 1.00 94.31 184 ILE A O 1
ATOM 1540 N N . GLU A 1 185 ? -8.292 13.764 22.153 1.00 94.94 185 GLU A N 1
ATOM 1541 C CA . GLU A 1 185 ? -7.874 12.532 22.830 1.00 94.94 185 GLU A CA 1
ATOM 1542 C C . GLU A 1 185 ? -7.871 11.353 21.849 1.00 94.94 185 GLU A C 1
ATOM 1544 O O . GLU A 1 185 ? -6.821 10.749 21.630 1.00 94.94 185 GLU A O 1
ATOM 1549 N N . MET A 1 186 ? -8.978 11.124 21.134 1.00 93.25 186 MET A N 1
ATOM 1550 C CA . MET A 1 186 ? -9.092 10.034 20.157 1.00 93.25 186 MET A CA 1
ATOM 1551 C C . MET A 1 186 ? -8.021 10.095 19.057 1.00 93.25 186 MET A C 1
ATOM 1553 O O . MET A 1 186 ? -7.435 9.079 18.671 1.00 93.25 186 MET A O 1
ATOM 1557 N N . LYS A 1 187 ? -7.727 11.294 18.539 1.00 92.00 187 LYS A N 1
ATOM 1558 C CA . LYS A 1 187 ? -6.668 11.483 17.534 1.00 92.00 187 LYS A CA 1
ATOM 1559 C C . LYS A 1 187 ? -5.272 11.259 18.109 1.00 92.00 187 LYS A C 1
ATOM 1561 O O . LYS A 1 187 ? -4.383 10.826 17.373 1.00 92.00 187 LYS A O 1
ATOM 1566 N N . ASN A 1 188 ? -5.051 11.586 19.379 1.00 90.75 188 ASN A N 1
ATOM 1567 C CA . ASN A 1 188 ? -3.775 11.352 20.045 1.00 90.75 188 ASN A CA 1
ATOM 1568 C C . ASN A 1 188 ? -3.564 9.862 20.316 1.00 90.75 188 ASN A C 1
ATOM 1570 O O . ASN A 1 188 ? -2.498 9.354 19.968 1.00 90.75 188 ASN A O 1
ATOM 1574 N N . ASP A 1 189 ? -4.585 9.158 20.805 1.00 89.75 189 ASP A N 1
ATOM 1575 C CA . ASP A 1 189 ? -4.575 7.701 20.965 1.00 89.75 189 ASP A CA 1
ATOM 1576 C C . ASP A 1 189 ? -4.205 7.016 19.647 1.00 89.75 189 ASP A C 1
ATOM 1578 O O . ASP A 1 189 ? -3.250 6.238 19.583 1.00 89.75 189 ASP A O 1
ATOM 1582 N N . PHE A 1 190 ? -4.881 7.388 18.553 1.00 88.81 190 PHE A N 1
ATOM 1583 C CA . PHE A 1 190 ? -4.581 6.859 17.222 1.00 88.81 190 PHE A CA 1
ATOM 1584 C C . PHE A 1 190 ? -3.123 7.088 16.807 1.00 88.81 190 PHE A C 1
ATOM 1586 O O . PHE A 1 190 ? -2.483 6.170 16.304 1.00 88.81 190 PHE A O 1
ATOM 1593 N N . LYS A 1 191 ? -2.568 8.286 17.026 1.00 85.69 191 LYS A N 1
ATOM 1594 C CA . LYS A 1 191 ? -1.171 8.600 16.668 1.00 85.69 191 LYS A CA 1
ATOM 1595 C C . LYS A 1 191 ? -0.149 7.841 17.509 1.00 85.69 191 LYS A C 1
ATOM 1597 O O . LYS A 1 191 ? 0.934 7.542 17.012 1.00 85.69 191 LYS A O 1
ATOM 1602 N N . VAL A 1 192 ? -0.461 7.576 18.776 1.00 84.62 192 VAL A N 1
ATOM 1603 C CA . VAL A 1 192 ? 0.402 6.785 19.664 1.00 84.62 192 VAL A CA 1
ATOM 1604 C C . VAL A 1 192 ? 0.417 5.324 19.218 1.00 84.62 192 VAL A C 1
ATOM 1606 O O . VAL A 1 192 ? 1.481 4.707 19.197 1.00 84.62 192 VAL A O 1
ATOM 1609 N N . ILE A 1 193 ? -0.741 4.793 18.817 1.00 82.25 193 ILE A N 1
ATOM 1610 C CA . ILE A 1 193 ? -0.890 3.414 18.339 1.00 82.25 193 ILE A CA 1
ATOM 1611 C C . ILE A 1 193 ? -0.246 3.241 16.959 1.00 82.25 193 ILE A C 1
ATOM 1613 O O . ILE A 1 193 ? 0.548 2.327 16.737 1.00 82.25 193 ILE A O 1
ATOM 1617 N N . VAL A 1 194 ? -0.581 4.126 16.022 1.00 80.38 194 VAL A N 1
ATOM 1618 C CA . VAL A 1 194 ? -0.160 4.057 14.623 1.00 80.38 194 VAL A CA 1
ATOM 1619 C C . VAL A 1 194 ? 1.035 4.988 14.417 1.00 80.38 194 VAL A C 1
ATOM 1621 O O . VAL A 1 194 ? 0.918 6.092 13.883 1.00 80.38 194 VAL A O 1
ATOM 1624 N N . LYS A 1 195 ? 2.211 4.538 14.869 1.00 84.00 195 LYS A N 1
ATOM 1625 C CA . LYS A 1 195 ? 3.481 5.251 14.689 1.00 84.00 195 LYS A CA 1
ATOM 1626 C C . LYS A 1 195 ? 4.286 4.647 13.534 1.00 84.00 195 LYS A C 1
ATOM 1628 O O . LYS A 1 195 ? 4.519 3.444 13.497 1.00 84.00 195 LYS A O 1
ATOM 1633 N N . LEU A 1 196 ? 4.756 5.503 12.622 1.00 88.56 196 LEU A N 1
ATOM 1634 C CA . LEU A 1 196 ? 5.768 5.120 11.635 1.00 88.56 196 LEU A CA 1
ATOM 1635 C C . LEU A 1 196 ? 7.139 5.025 12.301 1.00 88.56 196 LEU A C 1
ATOM 1637 O O . LEU A 1 196 ? 7.517 5.907 13.077 1.00 88.56 196 LEU A O 1
ATOM 1641 N N . GLU A 1 197 ? 7.896 3.991 11.958 1.00 90.00 197 GLU A N 1
ATOM 1642 C CA . GLU A 1 197 ? 9.269 3.849 12.428 1.00 90.00 197 GLU A CA 1
ATOM 1643 C C . GLU A 1 197 ? 10.140 4.996 11.910 1.00 90.00 197 GLU A C 1
ATOM 1645 O O . GLU A 1 197 ? 10.073 5.380 10.740 1.00 90.00 197 GLU A O 1
ATOM 1650 N N . ASP A 1 198 ? 10.955 5.554 12.801 1.00 88.12 198 ASP A N 1
ATOM 1651 C CA . ASP A 1 198 ? 11.953 6.551 12.440 1.00 88.12 198 ASP A CA 1
ATOM 1652 C C . ASP A 1 198 ? 13.169 5.865 11.788 1.00 88.12 198 ASP A C 1
ATOM 1654 O O . ASP A 1 198 ? 13.423 4.673 11.990 1.00 88.12 198 ASP A O 1
ATOM 1658 N N . LEU A 1 199 ? 13.918 6.616 10.977 1.00 84.06 199 LEU A N 1
ATOM 1659 C CA . LEU A 1 199 ? 15.137 6.109 10.348 1.00 84.06 199 LEU A CA 1
ATOM 1660 C C . LEU A 1 199 ? 16.256 5.981 11.384 1.00 84.06 199 LEU A C 1
ATOM 1662 O O . LEU A 1 199 ? 16.340 6.763 12.330 1.00 84.06 199 LEU A O 1
ATOM 1666 N N . LEU A 1 200 ? 17.128 4.990 11.200 1.00 81.56 200 LEU A N 1
ATOM 1667 C CA . LEU A 1 200 ? 18.349 4.880 11.992 1.00 81.56 200 LEU A CA 1
ATOM 1668 C C . LEU A 1 200 ? 19.400 5.849 11.443 1.00 81.56 200 LEU A C 1
ATOM 1670 O O . LEU A 1 200 ? 19.470 6.061 10.233 1.00 81.56 200 LEU A O 1
ATOM 1674 N N . LYS A 1 201 ? 20.270 6.376 12.315 1.00 77.44 201 LYS A N 1
ATOM 1675 C CA . LYS A 1 201 ? 21.325 7.336 11.931 1.00 77.44 201 LYS A CA 1
ATOM 1676 C C . LYS A 1 201 ? 22.191 6.854 10.762 1.00 77.44 201 LYS A C 1
ATOM 1678 O O . LYS A 1 201 ? 22.565 7.647 9.904 1.00 77.44 201 LYS A O 1
ATOM 1683 N N . ASP A 1 202 ? 22.479 5.556 10.715 1.00 76.94 202 ASP A N 1
ATOM 1684 C CA . ASP A 1 202 ? 23.326 4.946 9.683 1.00 76.94 202 ASP A CA 1
ATOM 1685 C C . ASP A 1 202 ? 22.671 4.938 8.289 1.00 76.94 202 ASP A C 1
ATOM 1687 O O . ASP A 1 202 ? 23.362 4.853 7.276 1.00 76.94 202 ASP A O 1
ATOM 1691 N N . GLU A 1 203 ? 21.345 5.067 8.219 1.00 73.81 203 GLU A N 1
ATOM 1692 C CA . GLU A 1 203 ? 20.580 5.189 6.971 1.00 73.81 203 GLU A CA 1
ATOM 1693 C C . GLU A 1 203 ? 20.208 6.642 6.670 1.00 73.81 203 GLU A C 1
ATOM 1695 O O . GLU A 1 203 ? 20.153 7.051 5.512 1.00 73.81 203 GLU A O 1
ATOM 1700 N N . GLU A 1 204 ? 19.981 7.422 7.724 1.00 83.50 204 GLU A N 1
ATOM 1701 C CA . GLU A 1 204 ? 19.622 8.833 7.679 1.00 83.50 204 GLU A CA 1
ATOM 1702 C C . GLU A 1 204 ? 20.777 9.694 7.141 1.00 83.50 204 GLU A C 1
ATOM 1704 O O . GLU A 1 204 ? 20.571 10.510 6.243 1.00 83.50 204 GLU A O 1
ATOM 1709 N N . ASN A 1 205 ? 22.009 9.462 7.610 1.00 87.81 205 ASN A N 1
ATOM 1710 C CA . ASN A 1 205 ? 23.168 10.266 7.213 1.00 87.81 205 ASN A CA 1
ATOM 1711 C C . ASN A 1 205 ? 23.484 10.168 5.706 1.00 87.81 205 ASN A C 1
ATOM 1713 O O . ASN A 1 205 ? 23.606 11.214 5.067 1.00 87.81 205 ASN A O 1
ATOM 1717 N N . PRO A 1 206 ? 23.591 8.970 5.088 1.00 91.38 206 PRO A N 1
ATOM 1718 C CA . PRO A 1 206 ? 23.850 8.870 3.651 1.00 91.38 206 PRO A CA 1
ATOM 1719 C C . PRO A 1 206 ? 22.709 9.430 2.792 1.00 91.38 206 PRO A C 1
ATOM 1721 O O . PRO A 1 206 ? 22.961 9.952 1.706 1.00 91.38 206 PRO A O 1
ATOM 1724 N N . PHE A 1 207 ? 21.462 9.332 3.266 1.00 92.69 207 PHE A N 1
ATOM 1725 C CA . PHE A 1 207 ? 20.306 9.895 2.573 1.00 92.69 207 PHE A CA 1
ATOM 1726 C C . PHE A 1 207 ? 20.330 11.424 2.578 1.00 92.69 207 PHE A C 1
ATOM 1728 O O . PHE A 1 207 ? 20.219 12.033 1.515 1.00 92.69 207 PHE A O 1
ATOM 1735 N N . PHE A 1 208 ? 20.526 12.057 3.735 1.00 92.62 208 PHE A N 1
ATOM 1736 C CA . PHE A 1 208 ? 20.610 13.516 3.783 1.00 92.62 208 PHE A CA 1
ATOM 1737 C C . PHE A 1 208 ? 21.841 14.042 3.054 1.00 92.62 208 PHE A C 1
ATOM 1739 O O . PHE A 1 208 ? 21.722 15.009 2.314 1.00 92.62 208 PHE A O 1
ATOM 1746 N N . GLN A 1 209 ? 22.972 13.333 3.110 1.00 94.50 209 GLN A N 1
ATOM 1747 C CA . GLN A 1 209 ? 24.128 13.659 2.277 1.00 94.50 209 GLN A CA 1
ATOM 1748 C C . GLN A 1 209 ? 23.782 13.655 0.776 1.00 94.50 209 GLN A C 1
ATOM 1750 O O . GLN A 1 209 ? 24.242 14.521 0.032 1.00 94.50 209 GLN A O 1
ATOM 1755 N N . LEU A 1 210 ? 22.984 12.687 0.309 1.00 95.44 210 LEU A N 1
ATOM 1756 C CA . LEU A 1 210 ? 22.507 12.659 -1.075 1.00 95.44 210 LEU A CA 1
ATOM 1757 C C . LEU A 1 210 ? 21.616 13.868 -1.384 1.00 95.44 210 LEU A C 1
ATOM 1759 O O . LEU A 1 210 ? 21.810 14.514 -2.414 1.00 95.44 210 LEU A O 1
ATOM 1763 N N . MET A 1 211 ? 20.661 14.180 -0.508 1.00 94.75 211 MET A N 1
ATOM 1764 C CA . MET A 1 211 ? 19.730 15.293 -0.714 1.00 94.75 211 MET A CA 1
ATOM 1765 C C . MET A 1 211 ? 20.421 16.660 -0.659 1.00 94.75 211 MET A C 1
ATOM 1767 O O . MET A 1 211 ? 20.095 17.523 -1.473 1.00 94.75 211 MET A O 1
ATOM 1771 N N . ASP A 1 212 ? 21.429 16.834 0.196 1.00 94.44 212 ASP A N 1
ATOM 1772 C CA . ASP A 1 212 ? 22.265 18.037 0.254 1.00 94.44 212 ASP A CA 1
ATOM 1773 C C . ASP A 1 212 ? 23.020 18.241 -1.066 1.00 94.44 212 ASP A C 1
ATOM 1775 O O . ASP A 1 212 ? 22.970 19.320 -1.659 1.00 94.44 212 ASP A O 1
ATOM 1779 N N . LYS A 1 213 ? 23.652 17.178 -1.589 1.00 95.12 213 LYS A N 1
ATOM 1780 C CA . LYS A 1 213 ? 24.329 17.219 -2.896 1.00 95.12 213 LYS A CA 1
ATOM 1781 C C . LYS A 1 213 ? 23.361 17.561 -4.031 1.00 95.12 213 LYS A C 1
ATOM 1783 O O . LYS A 1 213 ? 23.721 18.315 -4.929 1.00 95.12 213 LYS A O 1
ATOM 1788 N N . ILE A 1 214 ? 22.152 16.996 -4.021 1.00 93.44 214 ILE A N 1
ATOM 1789 C CA . ILE A 1 214 ? 21.132 17.288 -5.041 1.00 93.44 214 ILE A CA 1
ATOM 1790 C C . ILE A 1 214 ? 20.676 18.741 -4.938 1.00 93.44 214 ILE A C 1
ATOM 1792 O O . ILE A 1 214 ? 20.567 19.407 -5.962 1.00 93.44 214 ILE A O 1
ATOM 1796 N N . THR A 1 215 ? 20.444 19.240 -3.726 1.00 92.88 215 THR A N 1
ATOM 1797 C CA . THR A 1 215 ? 20.027 20.628 -3.496 1.00 92.88 215 THR A CA 1
ATOM 1798 C C . THR A 1 215 ? 21.078 21.598 -4.020 1.00 92.88 215 THR A C 1
ATOM 1800 O O . THR A 1 215 ? 20.737 22.493 -4.784 1.00 92.88 215 THR A O 1
ATOM 1803 N N . GLN A 1 216 ? 22.360 21.346 -3.742 1.00 92.81 216 GLN A N 1
ATOM 1804 C CA . GLN A 1 216 ? 23.453 22.141 -4.300 1.00 92.81 216 GLN A CA 1
ATOM 1805 C C . GLN A 1 216 ? 23.439 22.149 -5.839 1.00 92.81 216 GLN A C 1
ATOM 1807 O O . GLN A 1 216 ? 23.548 23.207 -6.452 1.00 92.81 216 GLN A O 1
ATOM 1812 N N . VAL A 1 217 ? 23.274 20.982 -6.474 1.00 93.00 217 VAL A N 1
ATOM 1813 C CA . VAL A 1 217 ? 23.203 20.890 -7.943 1.00 93.00 217 VAL A CA 1
ATOM 1814 C C . VAL A 1 217 ? 21.995 21.648 -8.498 1.00 93.00 217 VAL A C 1
ATOM 1816 O O . VAL A 1 217 ? 22.106 22.283 -9.541 1.00 93.00 217 VAL A O 1
ATOM 1819 N N . VAL A 1 218 ? 20.844 21.596 -7.826 1.00 89.56 218 VAL A N 1
ATOM 1820 C CA . VAL A 1 218 ? 19.643 22.344 -8.230 1.00 89.56 218 VAL A CA 1
ATOM 1821 C C . VAL A 1 218 ? 19.887 23.851 -8.125 1.00 89.56 218 VAL A C 1
ATOM 1823 O O . VAL A 1 218 ? 19.560 24.581 -9.060 1.00 89.56 218 VAL A O 1
ATOM 1826 N N . ASP A 1 219 ? 20.504 24.309 -7.034 1.00 90.06 219 ASP A N 1
ATOM 1827 C CA . ASP A 1 219 ? 20.796 25.726 -6.789 1.00 90.06 219 ASP A CA 1
ATOM 1828 C C . ASP A 1 219 ? 21.779 26.301 -7.823 1.00 90.06 219 ASP A C 1
ATOM 1830 O O . ASP A 1 219 ? 21.609 27.429 -8.287 1.00 90.06 219 ASP A O 1
ATOM 1834 N N . GLU A 1 220 ? 22.761 25.507 -8.259 1.00 90.38 220 GLU A N 1
ATOM 1835 C CA . GLU A 1 220 ? 23.704 25.871 -9.328 1.00 90.38 220 GLU A CA 1
ATOM 1836 C C . GLU A 1 220 ? 23.033 26.014 -10.711 1.00 90.38 220 GLU A C 1
ATOM 1838 O O . GLU A 1 220 ? 23.634 26.580 -11.625 1.00 90.38 220 GLU A O 1
ATOM 1843 N N . SER A 1 221 ? 21.785 25.549 -10.869 1.00 86.94 221 SER A N 1
ATOM 1844 C CA . SER A 1 221 ? 20.979 25.661 -12.096 1.00 86.94 221 SER A CA 1
ATOM 1845 C C . SER A 1 221 ? 21.722 25.233 -13.380 1.00 86.94 221 SER A C 1
ATOM 1847 O O . SER A 1 221 ? 21.819 26.010 -14.336 1.00 86.94 221 SER A O 1
ATOM 1849 N N . PRO A 1 222 ? 22.270 24.005 -13.442 1.00 89.81 222 PRO A N 1
ATOM 1850 C CA . PRO A 1 222 ? 23.007 23.522 -14.603 1.00 89.81 222 PRO A CA 1
ATOM 1851 C C . PRO A 1 222 ? 22.104 23.387 -15.835 1.00 89.81 222 PRO A C 1
ATOM 1853 O O . PRO A 1 222 ? 20.926 23.050 -15.733 1.00 89.81 222 PRO A O 1
ATOM 1856 N N . ASN A 1 223 ? 22.696 23.536 -17.024 1.00 88.25 223 ASN A N 1
ATOM 1857 C CA . ASN A 1 223 ? 21.992 23.312 -18.295 1.00 88.25 223 ASN A CA 1
ATOM 1858 C C . ASN A 1 223 ? 21.467 21.869 -18.447 1.00 88.25 223 ASN A C 1
ATOM 1860 O O . ASN A 1 223 ? 20.465 21.654 -19.120 1.00 88.25 223 ASN A O 1
ATOM 1864 N N . ASP A 1 224 ? 22.153 20.887 -17.848 1.00 91.56 224 ASP A N 1
ATOM 1865 C CA . ASP A 1 224 ? 21.753 19.475 -17.824 1.00 91.56 224 ASP A CA 1
ATOM 1866 C C . ASP A 1 224 ? 21.815 18.939 -16.387 1.00 91.56 224 ASP A C 1
ATOM 1868 O O . ASP A 1 224 ? 22.845 18.450 -15.908 1.00 91.56 224 ASP A O 1
ATOM 1872 N N . ILE A 1 225 ? 20.687 19.067 -15.687 1.00 90.69 225 ILE A N 1
ATOM 1873 C CA . ILE A 1 225 ? 20.533 18.660 -14.288 1.00 90.69 225 ILE A CA 1
ATOM 1874 C C . ILE A 1 225 ? 20.683 17.146 -14.087 1.00 90.69 225 ILE A C 1
ATOM 1876 O O . ILE A 1 225 ? 21.218 16.713 -13.067 1.00 90.69 225 ILE A O 1
ATOM 1880 N N . ILE A 1 226 ? 20.271 16.327 -15.060 1.00 91.88 226 ILE A N 1
ATOM 1881 C CA . ILE A 1 226 ? 20.325 14.864 -14.946 1.00 91.88 226 ILE A CA 1
ATOM 1882 C C . ILE A 1 226 ? 21.784 14.411 -14.940 1.00 91.88 226 ILE A C 1
ATOM 1884 O O . ILE A 1 226 ? 22.187 13.671 -14.036 1.00 91.88 226 ILE A O 1
ATOM 1888 N N . THR A 1 227 ? 22.580 14.898 -15.897 1.00 93.81 227 THR A N 1
ATOM 1889 C CA . THR A 1 227 ? 24.016 14.597 -15.979 1.00 93.81 227 THR A CA 1
ATOM 1890 C C . THR A 1 227 ? 24.780 15.164 -14.780 1.00 93.81 227 THR A C 1
ATOM 1892 O O . THR A 1 227 ? 25.707 14.524 -14.277 1.00 93.81 227 THR A O 1
ATOM 1895 N N . ALA A 1 228 ? 24.398 16.346 -14.284 1.00 94.19 228 ALA A N 1
ATOM 1896 C CA . ALA A 1 228 ? 25.007 16.931 -13.090 1.00 94.19 228 ALA A CA 1
ATOM 1897 C C . ALA A 1 228 ? 24.767 16.063 -11.840 1.00 94.19 228 ALA A C 1
ATOM 1899 O O . ALA A 1 228 ? 25.717 15.755 -11.118 1.00 94.19 228 ALA A O 1
ATOM 1900 N N . ILE A 1 229 ? 23.534 15.582 -11.631 1.00 94.06 229 ILE A N 1
ATOM 1901 C CA . ILE A 1 229 ? 23.207 14.654 -10.536 1.00 94.06 229 ILE A CA 1
ATOM 1902 C C . ILE A 1 229 ? 23.963 13.328 -10.686 1.00 94.06 229 ILE A C 1
ATOM 1904 O O . ILE A 1 229 ? 24.400 12.750 -9.689 1.00 94.06 229 ILE A O 1
ATOM 1908 N N . GLU A 1 230 ? 24.145 12.832 -11.913 1.00 94.56 230 GLU A N 1
ATOM 1909 C CA . GLU A 1 230 ? 24.888 11.591 -12.156 1.00 94.56 230 GLU A CA 1
ATOM 1910 C C . GLU A 1 230 ? 26.330 11.671 -11.663 1.00 94.56 230 GLU A C 1
ATOM 1912 O O . GLU A 1 230 ? 26.806 10.758 -10.992 1.00 94.56 230 GLU A O 1
ATOM 1917 N N . LYS A 1 231 ? 27.008 12.775 -11.985 1.00 94.06 231 LYS A N 1
ATOM 1918 C CA . LYS A 1 231 ? 28.436 12.955 -11.714 1.00 94.06 231 LYS A CA 1
ATOM 1919 C C . LYS A 1 231 ? 28.714 13.401 -10.283 1.00 94.06 231 LYS A C 1
ATOM 1921 O O . LYS A 1 231 ? 29.692 12.952 -9.692 1.00 94.06 231 LYS A O 1
ATOM 1926 N N . ASN A 1 232 ? 27.866 14.266 -9.726 1.00 94.69 232 ASN A N 1
ATOM 1927 C CA . ASN A 1 232 ? 28.177 14.980 -8.486 1.00 94.69 232 ASN A CA 1
ATOM 1928 C C . ASN A 1 232 ? 27.490 14.379 -7.249 1.00 94.69 232 ASN A C 1
ATOM 1930 O O . ASN A 1 232 ? 27.989 14.536 -6.134 1.00 94.69 232 ASN A O 1
ATOM 1934 N N . CYS A 1 233 ? 26.379 13.652 -7.415 1.00 95.44 233 CYS A N 1
ATOM 1935 C CA . CYS A 1 233 ? 25.549 13.184 -6.297 1.00 95.44 233 CYS A CA 1
ATOM 1936 C C . CYS A 1 233 ? 25.772 11.707 -5.923 1.00 95.44 233 CYS A C 1
ATOM 1938 O O . CYS A 1 233 ? 24.876 11.073 -5.375 1.00 95.44 233 CYS A O 1
ATOM 1940 N N . ILE A 1 234 ? 26.944 11.133 -6.206 1.00 94.56 234 ILE A N 1
ATOM 1941 C CA . ILE A 1 234 ? 27.269 9.738 -5.854 1.00 94.56 234 ILE A CA 1
ATOM 1942 C C . ILE A 1 234 ? 27.550 9.623 -4.348 1.00 94.56 234 ILE A C 1
ATOM 1944 O O . ILE A 1 234 ? 28.240 10.470 -3.771 1.00 94.56 234 ILE A O 1
ATOM 1948 N N . ILE A 1 235 ? 27.023 8.570 -3.718 1.00 94.25 235 ILE A N 1
ATOM 1949 C CA . ILE A 1 235 ? 27.338 8.200 -2.332 1.00 94.25 235 ILE A CA 1
ATOM 1950 C C . ILE A 1 235 ? 28.214 6.948 -2.339 1.00 94.25 235 ILE A C 1
ATOM 1952 O O . ILE A 1 235 ? 27.795 5.890 -2.819 1.00 94.25 235 ILE A O 1
ATOM 1956 N N . ASP A 1 236 ? 29.431 7.066 -1.815 1.00 91.44 236 ASP A N 1
ATOM 1957 C CA . ASP A 1 236 ? 30.418 5.988 -1.847 1.00 91.44 236 ASP A CA 1
ATOM 1958 C C . ASP A 1 236 ? 29.945 4.767 -1.054 1.00 91.44 236 ASP A C 1
ATOM 1960 O O . ASP A 1 236 ? 29.401 4.882 0.044 1.00 91.44 236 ASP A O 1
ATOM 1964 N N . ASN A 1 237 ? 30.157 3.577 -1.624 1.00 89.06 237 ASN A N 1
ATOM 1965 C CA . ASN A 1 237 ? 29.820 2.285 -1.018 1.00 89.06 237 ASN A CA 1
ATOM 1966 C C . ASN A 1 237 ? 28.351 2.125 -0.569 1.00 89.06 237 ASN A C 1
ATOM 1968 O O . ASN A 1 237 ? 28.056 1.249 0.241 1.00 89.06 237 ASN A O 1
ATOM 1972 N N . ASN A 1 238 ? 27.410 2.915 -1.106 1.00 91.62 238 ASN A N 1
ATOM 1973 C CA . ASN A 1 238 ? 25.994 2.818 -0.748 1.00 91.62 238 ASN A CA 1
ATOM 1974 C C . ASN A 1 238 ? 25.100 2.559 -1.971 1.00 91.62 238 ASN A C 1
ATOM 1976 O O . ASN A 1 238 ? 24.679 3.473 -2.681 1.00 91.62 238 ASN A O 1
ATOM 1980 N N . GLN A 1 239 ? 24.801 1.283 -2.228 1.00 92.56 239 GLN A N 1
ATOM 1981 C CA . GLN A 1 239 ? 23.992 0.868 -3.381 1.00 92.56 239 GLN A CA 1
ATOM 1982 C C . GLN A 1 239 ? 22.554 1.396 -3.313 1.00 92.56 239 GLN A C 1
ATOM 1984 O O . GLN A 1 239 ? 22.037 1.875 -4.321 1.00 92.56 239 GLN A O 1
ATOM 1989 N N . LYS A 1 240 ? 21.928 1.366 -2.129 1.00 92.38 240 LYS A N 1
ATOM 1990 C CA . LYS A 1 240 ? 20.546 1.826 -1.936 1.00 92.38 240 LYS A CA 1
ATOM 1991 C C . LYS A 1 240 ? 20.407 3.320 -2.215 1.00 92.38 240 LYS A C 1
ATOM 1993 O O . LYS A 1 240 ? 19.518 3.720 -2.961 1.00 92.38 240 LYS A O 1
ATOM 1998 N N . MET A 1 241 ? 21.317 4.145 -1.694 1.00 93.81 241 MET A N 1
ATOM 1999 C CA . MET A 1 241 ? 21.297 5.588 -1.964 1.00 93.81 241 MET A CA 1
ATOM 2000 C C . MET A 1 241 ? 21.554 5.898 -3.437 1.00 93.81 241 MET A C 1
ATOM 2002 O O . MET A 1 241 ? 20.871 6.738 -4.016 1.00 93.81 241 MET A O 1
ATOM 2006 N N . ASN A 1 242 ? 22.474 5.181 -4.084 1.00 93.31 242 ASN A N 1
ATOM 2007 C CA . ASN A 1 242 ? 22.707 5.364 -5.516 1.00 93.31 242 ASN A CA 1
ATOM 2008 C C . ASN A 1 242 ? 21.519 4.904 -6.380 1.00 93.31 242 ASN A C 1
ATOM 2010 O O . ASN A 1 242 ? 21.293 5.486 -7.440 1.00 93.31 242 ASN A O 1
ATOM 2014 N N . ALA A 1 243 ? 20.724 3.930 -5.929 1.00 94.81 243 ALA A N 1
ATOM 2015 C CA . ALA A 1 243 ? 19.457 3.581 -6.570 1.00 94.81 243 ALA A CA 1
ATOM 2016 C C . ALA A 1 243 ? 18.399 4.683 -6.379 1.00 94.81 243 ALA A C 1
ATOM 2018 O O . ALA A 1 243 ? 17.741 5.073 -7.341 1.00 94.81 243 ALA A O 1
ATOM 2019 N N . ILE A 1 244 ? 18.283 5.262 -5.178 1.00 95.06 244 ILE A N 1
ATOM 2020 C CA . ILE A 1 244 ? 17.398 6.414 -4.922 1.00 95.06 244 ILE A CA 1
ATOM 2021 C C . ILE A 1 244 ? 17.790 7.613 -5.795 1.00 95.06 244 ILE A C 1
ATOM 2023 O O . ILE A 1 244 ? 16.925 8.235 -6.408 1.00 95.06 244 ILE A O 1
ATOM 2027 N N . ARG A 1 245 ? 19.088 7.898 -5.930 1.00 95.31 245 ARG A N 1
ATOM 2028 C CA . ARG A 1 245 ? 19.612 8.921 -6.846 1.00 95.31 245 ARG A CA 1
ATOM 2029 C C . ARG A 1 245 ? 19.123 8.698 -8.283 1.00 95.31 245 ARG A C 1
ATOM 2031 O O . ARG A 1 245 ? 18.654 9.641 -8.913 1.00 95.31 245 ARG A O 1
ATOM 2038 N N . GLN A 1 246 ? 19.185 7.464 -8.788 1.00 95.12 246 GLN A N 1
ATOM 2039 C CA . GLN A 1 246 ? 18.676 7.120 -10.124 1.00 95.12 246 GLN A CA 1
ATOM 2040 C C . GLN A 1 246 ? 17.154 7.298 -10.233 1.00 95.12 246 GLN A C 1
ATOM 2042 O O . GLN A 1 246 ? 16.669 7.798 -11.246 1.00 95.12 246 GLN A O 1
ATOM 2047 N N . LEU A 1 247 ? 16.390 6.951 -9.190 1.00 95.25 247 LEU A N 1
ATOM 2048 C CA . LEU A 1 247 ? 14.944 7.202 -9.154 1.00 95.25 247 LEU A CA 1
ATOM 2049 C C . LEU A 1 247 ? 14.628 8.701 -9.242 1.00 95.25 247 LEU A C 1
ATOM 2051 O O . LEU A 1 247 ? 13.710 9.082 -9.965 1.00 95.25 247 LEU A O 1
ATOM 2055 N N . ILE A 1 248 ? 15.403 9.551 -8.561 1.00 94.06 248 ILE A N 1
ATOM 2056 C CA . ILE A 1 248 ? 15.259 11.012 -8.640 1.00 94.06 248 ILE A CA 1
ATOM 2057 C C . ILE A 1 248 ? 15.579 11.511 -10.054 1.00 94.06 248 ILE A C 1
ATOM 2059 O O . ILE A 1 248 ? 14.816 12.304 -10.601 1.00 94.06 248 ILE A O 1
ATOM 2063 N N . GLN A 1 249 ? 16.647 11.017 -10.687 1.00 92.88 249 GLN A N 1
ATOM 2064 C CA . GLN A 1 249 ? 16.967 11.365 -12.078 1.00 92.88 249 GLN A CA 1
ATOM 2065 C C . GLN A 1 249 ? 15.837 10.992 -13.043 1.00 92.88 249 GLN A C 1
ATOM 2067 O O . GLN A 1 249 ? 15.441 11.811 -13.869 1.00 92.88 249 GLN A O 1
ATOM 2072 N N . ASN A 1 250 ? 15.278 9.788 -12.907 1.00 93.62 250 ASN A N 1
ATOM 2073 C CA . ASN A 1 250 ? 14.141 9.351 -13.714 1.00 93.62 250 ASN A CA 1
ATOM 2074 C C . ASN A 1 250 ? 12.896 10.208 -13.451 1.00 93.62 250 ASN A C 1
ATOM 2076 O O . ASN A 1 250 ? 12.155 10.520 -14.381 1.00 93.62 250 ASN A O 1
ATOM 2080 N N . TYR A 1 251 ? 12.679 10.635 -12.204 1.00 93.31 251 TYR A N 1
ATOM 2081 C CA . TYR A 1 251 ? 11.582 11.538 -11.858 1.00 93.31 251 TYR A CA 1
ATOM 2082 C C . TYR A 1 251 ? 11.733 12.887 -12.568 1.00 93.31 251 TYR A C 1
ATOM 2084 O O . TYR A 1 251 ? 10.777 13.366 -13.176 1.00 93.31 251 TYR A O 1
ATOM 2092 N N . ILE A 1 252 ? 12.933 13.476 -12.542 1.00 91.69 252 ILE A N 1
ATOM 2093 C CA . ILE A 1 252 ? 13.235 14.729 -13.251 1.00 91.69 252 ILE A CA 1
ATOM 2094 C C . ILE A 1 252 ? 13.028 14.553 -14.757 1.00 91.69 252 ILE A C 1
ATOM 2096 O O . ILE A 1 252 ? 12.323 15.343 -15.378 1.00 91.69 252 ILE A O 1
ATOM 2100 N N . PHE A 1 253 ? 13.565 13.474 -15.329 1.00 91.81 253 PHE A N 1
ATOM 2101 C CA . PHE A 1 253 ? 13.391 13.161 -16.745 1.00 91.81 253 PHE A CA 1
ATOM 2102 C C . PHE A 1 253 ? 11.911 13.083 -17.150 1.00 91.81 253 PHE A C 1
ATOM 2104 O O . PHE A 1 253 ? 11.523 13.581 -18.208 1.00 91.81 253 PHE A O 1
ATOM 2111 N N . ASN A 1 254 ? 11.073 12.476 -16.306 1.00 91.38 254 ASN A N 1
ATOM 2112 C CA . ASN A 1 254 ? 9.636 12.380 -16.544 1.00 91.38 254 ASN A CA 1
ATOM 2113 C C . ASN A 1 254 ? 8.929 13.736 -16.407 1.00 91.38 254 ASN A C 1
ATOM 2115 O O . ASN A 1 254 ? 8.024 14.017 -17.193 1.00 91.38 254 ASN A O 1
ATOM 2119 N N . LEU A 1 255 ? 9.339 14.579 -15.452 1.00 88.62 255 LEU A N 1
ATOM 2120 C CA . LEU A 1 255 ? 8.801 15.933 -15.284 1.00 88.62 255 LEU A CA 1
ATOM 2121 C C . LEU A 1 255 ? 9.049 16.803 -16.519 1.00 88.62 255 LEU A C 1
ATOM 2123 O O . LEU A 1 255 ? 8.111 17.420 -17.017 1.00 88.62 255 LEU A O 1
ATOM 2127 N N . ASP A 1 256 ? 10.275 16.804 -17.048 1.00 86.56 256 ASP A N 1
ATOM 2128 C CA . ASP A 1 256 ? 10.663 17.638 -18.199 1.00 86.56 256 ASP A CA 1
ATOM 2129 C C . ASP A 1 256 ? 9.893 17.281 -19.484 1.00 86.56 256 ASP A C 1
ATOM 2131 O O . ASP A 1 256 ? 9.858 18.046 -20.448 1.00 86.56 256 ASP A O 1
ATOM 2135 N N . ARG A 1 257 ? 9.265 16.101 -19.510 1.00 87.00 257 ARG A N 1
ATOM 2136 C CA . ARG A 1 257 ? 8.516 15.559 -20.653 1.00 87.00 257 ARG A CA 1
ATOM 2137 C C . ARG A 1 257 ? 7.020 15.448 -20.371 1.00 87.00 257 ARG A C 1
ATOM 2139 O O . ARG A 1 257 ? 6.292 14.900 -21.200 1.00 87.00 257 ARG A O 1
ATOM 2146 N N . MET A 1 258 ? 6.555 15.924 -19.215 1.00 84.50 258 MET A N 1
ATOM 2147 C CA . MET A 1 258 ? 5.157 15.812 -18.819 1.00 84.50 258 MET A CA 1
ATOM 2148 C C . MET A 1 258 ? 4.301 16.793 -19.638 1.00 84.50 258 MET A C 1
ATOM 2150 O O . MET A 1 258 ? 4.518 18.003 -19.564 1.00 84.50 258 MET A O 1
ATOM 2154 N N . PRO A 1 259 ? 3.315 16.317 -20.419 1.00 80.25 259 PRO A N 1
ATOM 2155 C CA . PRO A 1 259 ? 2.401 17.208 -21.121 1.00 80.25 259 PRO A CA 1
ATOM 2156 C C . PRO A 1 259 ? 1.417 17.863 -20.139 1.00 80.25 259 PRO A C 1
ATOM 2158 O O . PRO A 1 259 ? 1.174 17.354 -19.047 1.00 80.25 259 PRO A O 1
ATOM 2161 N N . ASN A 1 260 ? 0.783 18.961 -20.564 1.00 78.44 260 ASN A N 1
ATOM 2162 C CA . ASN A 1 260 ? -0.174 19.725 -19.745 1.00 78.44 260 ASN A CA 1
ATOM 2163 C C . ASN A 1 260 ? -1.379 18.901 -19.240 1.00 78.44 260 ASN A C 1
ATOM 2165 O O . ASN A 1 260 ? -2.042 19.304 -18.287 1.00 78.44 260 ASN A O 1
ATOM 2169 N N . SER A 1 261 ? -1.677 17.767 -19.878 1.00 81.25 261 SER A N 1
ATOM 2170 C CA . SER A 1 261 ? -2.718 16.821 -19.473 1.00 81.25 261 SER A CA 1
ATOM 2171 C C . SER A 1 261 ? -2.216 15.391 -19.631 1.00 81.25 261 SER A C 1
ATOM 2173 O O . SER A 1 261 ? -1.735 15.024 -20.706 1.00 81.25 261 SER A O 1
ATOM 2175 N N . VAL A 1 262 ? -2.382 14.570 -18.596 1.00 83.56 262 VAL A N 1
ATOM 2176 C CA . VAL A 1 262 ? -1.983 13.157 -18.588 1.00 83.56 262 VAL A CA 1
ATOM 2177 C C . VAL A 1 262 ? -3.061 12.300 -17.944 1.00 83.56 262 VAL A C 1
ATOM 2179 O O . VAL A 1 262 ? -3.747 12.732 -17.017 1.00 83.56 262 VAL A O 1
ATOM 2182 N N . SER A 1 263 ? -3.189 11.062 -18.424 1.00 83.44 263 SER A N 1
ATOM 2183 C CA . SER A 1 263 ? -4.016 10.066 -17.744 1.00 83.44 263 SER A CA 1
ATOM 2184 C C . SER A 1 263 ? -3.466 9.769 -16.347 1.00 83.44 263 SER A C 1
ATOM 2186 O O . SER A 1 263 ? -2.256 9.840 -16.117 1.00 83.44 263 SER A O 1
ATOM 2188 N N . GLU A 1 264 ? -4.356 9.386 -15.433 1.00 83.00 264 GLU A N 1
ATOM 2189 C CA . GLU A 1 264 ? -3.999 8.910 -14.093 1.00 83.00 264 GLU A CA 1
ATOM 2190 C C . GLU A 1 264 ? -2.963 7.785 -14.154 1.00 83.00 264 GLU A C 1
ATOM 2192 O O . GLU 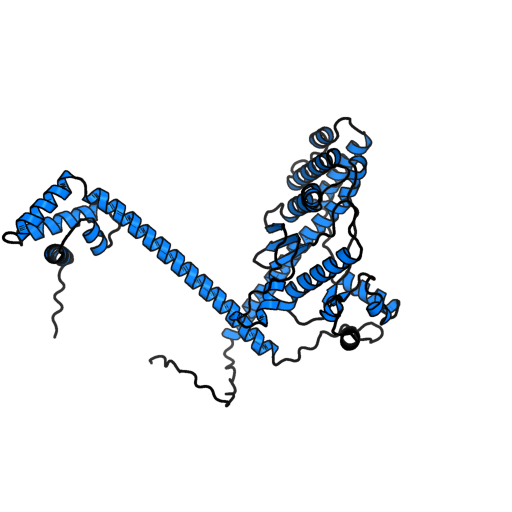A 1 264 ? -1.920 7.874 -13.515 1.00 83.00 264 GLU A O 1
ATOM 2197 N N . TYR A 1 265 ? -3.185 6.794 -15.023 1.00 84.12 265 TYR A N 1
ATOM 2198 C CA . TYR A 1 265 ? -2.263 5.679 -15.239 1.00 84.12 265 TYR A CA 1
ATOM 2199 C C . TYR A 1 265 ? -0.846 6.133 -15.621 1.00 84.12 265 TYR A C 1
ATOM 2201 O O . TYR A 1 265 ? 0.131 5.681 -15.023 1.00 84.12 265 TYR A O 1
ATOM 2209 N N . TYR A 1 266 ? -0.724 7.042 -16.596 1.00 86.50 266 TYR A N 1
ATOM 2210 C CA . TYR A 1 266 ? 0.580 7.559 -17.019 1.00 86.50 266 TYR A CA 1
ATOM 2211 C C . TYR A 1 266 ? 1.271 8.307 -15.877 1.00 86.50 266 TYR A C 1
ATOM 2213 O O . TYR A 1 266 ? 2.426 8.026 -15.567 1.00 86.50 266 TYR A O 1
ATOM 2221 N N . PHE A 1 267 ? 0.545 9.212 -15.212 1.00 86.50 267 PHE A N 1
ATOM 2222 C CA . PHE A 1 267 ? 1.081 9.975 -14.089 1.00 86.50 267 PHE A CA 1
ATOM 2223 C C . PHE A 1 267 ? 1.562 9.049 -12.964 1.00 86.50 267 PHE A C 1
ATOM 2225 O O . PHE A 1 267 ? 2.678 9.186 -12.468 1.00 86.50 267 PHE A O 1
ATOM 2232 N N . SER A 1 268 ? 0.756 8.056 -12.588 1.00 85.25 268 SER A N 1
ATOM 2233 C CA . SER A 1 268 ? 1.117 7.125 -11.520 1.00 85.25 268 SER A CA 1
ATOM 2234 C C . SER A 1 268 ? 2.374 6.330 -11.846 1.00 85.25 268 SER A C 1
ATOM 2236 O O . SER A 1 268 ? 3.283 6.258 -11.022 1.00 85.25 268 SER A O 1
ATOM 2238 N N . ASN A 1 269 ? 2.463 5.774 -13.053 1.00 87.69 269 ASN A N 1
ATOM 2239 C CA . ASN A 1 269 ? 3.614 4.967 -13.447 1.00 87.69 269 ASN A CA 1
ATOM 2240 C C . ASN A 1 269 ? 4.902 5.784 -13.532 1.00 87.69 269 ASN A C 1
ATOM 2242 O O . ASN A 1 269 ? 5.950 5.305 -13.111 1.00 87.69 269 ASN A O 1
ATOM 2246 N N . SER A 1 270 ? 4.826 7.019 -14.025 1.00 88.69 270 SER A N 1
ATOM 2247 C CA . SER A 1 270 ? 5.991 7.898 -14.149 1.00 88.69 270 SER A CA 1
ATOM 2248 C C . SER A 1 270 ? 6.475 8.476 -12.816 1.00 88.69 270 SER A C 1
ATOM 2250 O O . SER A 1 270 ? 7.639 8.867 -12.721 1.00 88.69 270 SER A O 1
ATOM 2252 N N . PHE A 1 271 ? 5.616 8.537 -11.793 1.00 89.12 271 PHE A N 1
ATOM 2253 C CA . PHE A 1 271 ? 5.919 9.249 -10.551 1.00 89.12 271 PHE A CA 1
ATOM 2254 C C . PHE A 1 271 ? 5.700 8.391 -9.301 1.00 89.12 271 PHE A C 1
ATOM 2256 O O . PHE A 1 271 ? 6.669 7.972 -8.662 1.00 89.12 271 PHE A O 1
ATOM 2263 N N . THR A 1 272 ? 4.445 8.118 -8.930 1.00 87.19 272 THR A N 1
ATOM 2264 C CA . THR A 1 272 ? 4.122 7.491 -7.639 1.00 87.19 272 THR A CA 1
ATOM 2265 C C . THR A 1 272 ? 4.557 6.035 -7.576 1.00 87.19 272 THR A C 1
ATOM 2267 O O . THR A 1 272 ? 5.232 5.653 -6.623 1.00 87.19 272 THR A O 1
ATOM 2270 N N . ASN A 1 273 ? 4.221 5.224 -8.578 1.00 89.44 273 ASN A N 1
ATOM 2271 C CA . ASN A 1 273 ? 4.540 3.797 -8.587 1.00 89.44 273 ASN A CA 1
ATOM 2272 C C . ASN A 1 273 ? 6.034 3.579 -8.745 1.00 89.44 273 ASN A C 1
ATOM 2274 O O . ASN A 1 273 ? 6.596 2.779 -8.010 1.00 89.44 273 ASN A O 1
ATOM 2278 N N . MET A 1 274 ? 6.685 4.321 -9.647 1.00 90.69 274 MET A N 1
ATOM 2279 C CA . MET A 1 274 ? 8.130 4.227 -9.851 1.00 90.69 274 MET A CA 1
ATOM 2280 C C . MET A 1 274 ? 8.890 4.420 -8.533 1.00 90.69 274 MET A C 1
ATOM 2282 O O . MET A 1 274 ? 9.693 3.564 -8.163 1.00 90.69 274 MET A O 1
ATOM 2286 N N . ILE A 1 275 ? 8.619 5.510 -7.803 1.00 91.50 275 ILE A N 1
ATOM 2287 C CA . ILE A 1 275 ? 9.300 5.786 -6.532 1.00 91.50 275 ILE A CA 1
ATOM 2288 C C . ILE A 1 275 ? 8.858 4.797 -5.442 1.00 91.50 275 ILE A C 1
ATOM 2290 O O . ILE A 1 275 ? 9.706 4.258 -4.732 1.00 91.50 275 ILE A O 1
ATOM 2294 N N . THR A 1 276 ? 7.556 4.521 -5.313 1.00 92.00 276 THR A N 1
ATOM 2295 C CA . THR A 1 276 ? 7.027 3.626 -4.268 1.00 92.00 276 THR A CA 1
ATOM 2296 C C . THR A 1 276 ? 7.569 2.208 -4.427 1.00 92.00 276 THR A C 1
ATOM 2298 O O . THR A 1 276 ? 8.123 1.658 -3.480 1.00 92.00 276 THR A O 1
ATOM 2301 N N . LYS A 1 277 ? 7.481 1.634 -5.632 1.00 93.25 277 LYS A N 1
ATOM 2302 C CA . LYS A 1 277 ? 8.018 0.311 -5.968 1.00 93.25 277 LYS A CA 1
ATOM 2303 C C . LYS A 1 277 ? 9.533 0.283 -5.797 1.00 93.25 277 LYS A C 1
ATOM 2305 O O . LYS A 1 277 ? 10.046 -0.611 -5.131 1.00 93.25 277 LYS A O 1
ATOM 2310 N N . GLY A 1 278 ? 10.238 1.279 -6.338 1.00 92.75 278 GLY A N 1
ATOM 2311 C CA . GLY A 1 278 ? 11.698 1.354 -6.280 1.00 92.75 278 GLY A CA 1
ATOM 2312 C C . GLY A 1 278 ? 12.261 1.400 -4.857 1.00 92.75 278 GLY A C 1
ATOM 2313 O O . GLY A 1 278 ? 13.305 0.807 -4.608 1.00 92.75 278 GLY A O 1
ATOM 2314 N N . ILE A 1 279 ? 11.562 2.053 -3.923 1.00 93.38 279 ILE A N 1
ATOM 2315 C CA . ILE A 1 279 ? 11.980 2.128 -2.516 1.00 93.38 279 ILE A CA 1
ATOM 2316 C C . ILE A 1 279 ? 11.490 0.913 -1.727 1.00 93.38 279 ILE A C 1
ATOM 2318 O O . ILE A 1 279 ? 12.295 0.218 -1.117 1.00 93.38 279 ILE A O 1
ATOM 2322 N N . LEU A 1 280 ? 10.183 0.634 -1.743 1.00 93.62 280 LEU A N 1
ATOM 2323 C CA . LEU A 1 280 ? 9.577 -0.355 -0.844 1.00 93.62 280 LEU A CA 1
ATOM 2324 C C . LEU A 1 280 ? 9.890 -1.809 -1.227 1.00 93.62 280 LEU A C 1
ATOM 2326 O O . LEU A 1 280 ? 9.709 -2.703 -0.406 1.00 93.62 280 LEU A O 1
ATOM 2330 N N . THR A 1 281 ? 10.373 -2.056 -2.449 1.00 90.69 281 THR A N 1
ATOM 2331 C CA . THR A 1 281 ? 10.781 -3.398 -2.908 1.00 90.69 281 THR A CA 1
ATOM 2332 C C . THR A 1 281 ? 12.264 -3.506 -3.250 1.00 90.69 281 THR A C 1
ATOM 2334 O O . THR A 1 281 ? 12.676 -4.488 -3.865 1.00 90.69 281 THR A O 1
ATOM 2337 N N . PHE A 1 282 ? 13.087 -2.536 -2.828 1.00 90.38 282 PHE A N 1
ATOM 2338 C CA . PHE A 1 282 ? 14.520 -2.505 -3.144 1.00 90.38 282 PHE A CA 1
ATOM 2339 C C . PHE A 1 282 ? 15.241 -3.812 -2.768 1.00 90.38 282 PHE A C 1
ATOM 2341 O O . PHE A 1 282 ? 15.991 -4.362 -3.569 1.00 90.38 282 PHE A O 1
ATOM 2348 N N . GLU A 1 283 ? 14.972 -4.336 -1.570 1.00 87.56 283 GLU A N 1
ATOM 2349 C CA . GLU A 1 283 ? 15.590 -5.568 -1.056 1.00 87.56 283 GLU A CA 1
ATOM 2350 C C . GLU A 1 283 ? 14.891 -6.853 -1.532 1.00 87.56 283 GLU A C 1
ATOM 2352 O O . GLU A 1 283 ? 15.300 -7.947 -1.159 1.00 87.56 283 GLU A O 1
ATOM 2357 N N . GLN A 1 284 ? 13.842 -6.740 -2.357 1.00 87.06 284 GLN A N 1
ATOM 2358 C CA . GLN A 1 284 ? 13.043 -7.863 -2.873 1.00 87.06 284 GLN A CA 1
ATOM 2359 C C . GLN A 1 284 ? 12.366 -8.723 -1.786 1.00 87.06 284 GLN A C 1
ATOM 2361 O O . GLN A 1 284 ? 11.912 -9.831 -2.057 1.00 87.06 284 GLN A O 1
ATOM 2366 N N . GLU A 1 285 ? 12.257 -8.209 -0.557 1.00 88.38 285 GLU A N 1
ATOM 2367 C CA . GLU A 1 285 ? 11.571 -8.889 0.550 1.00 88.38 285 GLU A CA 1
ATOM 2368 C C . GLU A 1 285 ? 10.045 -8.875 0.400 1.00 88.38 285 GLU A C 1
ATOM 2370 O O . GLU A 1 285 ? 9.366 -9.797 0.853 1.00 88.38 285 GLU A O 1
ATOM 2375 N N . PHE A 1 286 ? 9.514 -7.827 -0.232 1.00 92.38 286 PHE A N 1
ATOM 2376 C CA . PHE A 1 286 ? 8.094 -7.645 -0.497 1.00 92.38 286 PHE A CA 1
ATOM 2377 C C . PHE A 1 286 ? 7.819 -7.670 -1.998 1.00 92.38 286 PHE A C 1
ATOM 2379 O O . PHE A 1 286 ? 8.632 -7.221 -2.807 1.00 92.38 286 PHE A O 1
ATOM 2386 N N . SER A 1 287 ? 6.629 -8.141 -2.362 1.00 91.62 287 SER A N 1
ATOM 2387 C CA . SER A 1 287 ? 6.121 -8.077 -3.733 1.00 91.62 287 SER A CA 1
ATOM 2388 C C . SER A 1 287 ? 5.204 -6.871 -3.919 1.00 91.62 287 SER A C 1
ATOM 2390 O O . SER A 1 287 ? 4.470 -6.499 -3.002 1.00 91.62 287 SER A O 1
ATOM 2392 N N . TYR A 1 288 ? 5.267 -6.263 -5.104 1.00 92.62 288 TYR A N 1
ATOM 2393 C CA . TYR A 1 288 ? 4.453 -5.117 -5.502 1.00 92.62 288 TYR A CA 1
ATOM 2394 C C . TYR A 1 288 ? 3.566 -5.515 -6.678 1.00 92.62 288 TYR A C 1
ATOM 2396 O O . TYR A 1 288 ? 4.080 -5.774 -7.769 1.00 92.62 288 TYR A O 1
ATOM 2404 N N . ASP A 1 289 ? 2.255 -5.524 -6.453 1.00 90.19 289 ASP A N 1
ATOM 2405 C CA . ASP A 1 289 ? 1.258 -5.729 -7.502 1.00 90.19 289 ASP A CA 1
ATOM 2406 C C . ASP A 1 289 ? 0.621 -4.383 -7.851 1.00 90.19 289 ASP A C 1
ATOM 2408 O O . ASP A 1 289 ? 0.286 -3.609 -6.954 1.00 90.19 289 ASP A O 1
ATOM 2412 N N . GLU A 1 290 ? 0.434 -4.111 -9.143 1.00 88.62 290 GLU A N 1
ATOM 2413 C CA . GLU A 1 290 ? -0.169 -2.872 -9.640 1.00 88.62 290 GLU A CA 1
ATOM 2414 C C . GLU A 1 290 ? -1.232 -3.121 -10.708 1.00 88.62 290 GLU A C 1
ATOM 2416 O O . GLU A 1 290 ? -1.168 -4.091 -11.464 1.00 88.62 290 GLU A O 1
ATOM 2421 N N . GLY A 1 291 ? -2.191 -2.199 -10.779 1.00 82.25 291 GLY A N 1
ATOM 2422 C CA . GLY A 1 291 ? -3.370 -2.276 -11.639 1.00 82.25 291 GLY A CA 1
ATOM 2423 C C . GLY A 1 291 ? -4.639 -2.343 -10.796 1.00 82.25 291 GLY A C 1
ATOM 2424 O O . GLY A 1 291 ? -4.561 -2.317 -9.575 1.00 82.25 291 GLY A O 1
ATOM 2425 N N . GLU A 1 292 ? -5.807 -2.447 -11.433 1.00 82.25 292 GLU A N 1
ATOM 2426 C CA . GLU A 1 292 ? -7.050 -2.746 -10.712 1.00 82.25 292 GLU A CA 1
ATOM 2427 C C . GLU A 1 292 ? -6.995 -4.176 -10.152 1.00 82.25 292 GLU A C 1
ATOM 2429 O O . GLU A 1 292 ? -7.460 -5.135 -10.773 1.00 82.25 292 GLU A O 1
ATOM 2434 N N . THR A 1 293 ? -6.380 -4.320 -8.984 1.00 84.12 293 THR A N 1
ATOM 2435 C CA . THR A 1 293 ? -6.173 -5.592 -8.297 1.00 84.12 293 THR A CA 1
ATOM 2436 C C . THR A 1 293 ? -7.219 -5.781 -7.207 1.00 84.12 293 THR A C 1
ATOM 2438 O O . THR A 1 293 ? -7.684 -4.828 -6.594 1.00 84.12 293 THR A O 1
ATOM 2441 N N . GLU A 1 294 ? -7.643 -7.019 -6.977 1.00 85.00 294 GLU A N 1
ATOM 2442 C CA . GLU A 1 294 ? -8.598 -7.332 -5.909 1.00 85.00 294 GLU A CA 1
ATOM 24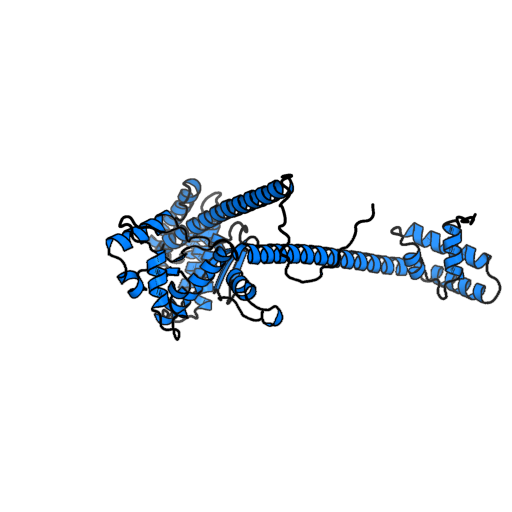43 C C . GLU A 1 294 ? -7.854 -7.472 -4.579 1.00 85.00 294 GLU A C 1
ATOM 2445 O O . GLU A 1 294 ? -6.905 -8.259 -4.521 1.00 85.00 294 GLU A O 1
ATOM 2450 N N . SER A 1 295 ? -8.312 -6.804 -3.515 1.00 84.50 295 SER A N 1
ATOM 2451 C CA . SER A 1 295 ? -7.829 -7.052 -2.151 1.00 84.50 295 SER A CA 1
ATOM 2452 C C . SER A 1 295 ? -8.102 -8.503 -1.762 1.00 84.50 295 SER A C 1
ATOM 2454 O O . SER A 1 295 ? -9.245 -8.986 -1.809 1.00 84.50 295 SER A O 1
ATOM 2456 N N . LEU A 1 296 ? -7.036 -9.200 -1.370 1.00 80.25 296 LEU A N 1
ATOM 2457 C CA . LEU A 1 296 ? -7.077 -10.604 -0.978 1.00 80.25 296 LEU A CA 1
ATOM 2458 C C . LEU A 1 296 ? -7.969 -10.806 0.245 1.00 80.25 296 LEU A C 1
ATOM 2460 O O . LEU A 1 296 ? -8.823 -11.701 0.240 1.00 80.25 296 LEU A O 1
ATOM 2464 N N . ALA A 1 297 ? -7.825 -9.959 1.265 1.00 75.12 297 ALA A N 1
ATOM 2465 C CA . ALA A 1 297 ? -8.627 -10.090 2.470 1.00 75.12 297 ALA A CA 1
ATOM 2466 C C . ALA A 1 297 ? -10.089 -9.728 2.253 1.00 75.12 297 ALA A C 1
ATOM 2468 O O . ALA A 1 297 ? -10.962 -10.477 2.692 1.00 75.12 297 ALA A O 1
ATOM 2469 N N . SER A 1 298 ? -10.382 -8.659 1.512 1.00 77.50 298 SER A N 1
ATOM 2470 C CA . SER A 1 298 ? -11.775 -8.285 1.228 1.00 77.50 298 SER A CA 1
ATOM 2471 C C . SER A 1 298 ? -12.507 -9.403 0.484 1.00 77.50 298 SER A C 1
ATOM 2473 O O . SER A 1 298 ? -13.627 -9.793 0.826 1.00 77.50 298 SER A O 1
ATOM 2475 N N . LYS A 1 299 ? -11.836 -10.002 -0.506 1.00 75.94 299 LYS A N 1
ATOM 2476 C CA . LYS A 1 299 ? -12.341 -11.174 -1.224 1.00 75.94 299 LYS A CA 1
ATOM 2477 C C . LYS A 1 299 ? -12.575 -12.356 -0.286 1.00 75.94 299 LYS A C 1
ATOM 2479 O O . LYS A 1 299 ? -13.585 -13.051 -0.409 1.00 75.94 299 LYS A O 1
ATOM 2484 N N . MET A 1 300 ? -11.656 -12.607 0.641 1.00 73.62 300 MET A N 1
ATOM 2485 C CA . MET A 1 300 ? -11.794 -13.679 1.621 1.00 73.62 300 MET A CA 1
ATOM 2486 C C . MET A 1 300 ? -12.990 -13.439 2.555 1.00 73.62 300 MET A C 1
ATOM 2488 O O . MET A 1 300 ? -13.817 -14.338 2.703 1.00 73.62 300 MET A O 1
ATOM 2492 N N . VAL A 1 301 ? -13.133 -12.240 3.126 1.00 69.19 301 VAL A N 1
ATOM 2493 C CA . VAL A 1 301 ? -14.221 -11.870 4.050 1.00 69.19 301 VAL A CA 1
ATOM 2494 C C . VAL A 1 301 ? -15.597 -12.022 3.399 1.00 69.19 301 VAL A C 1
ATOM 2496 O O . VAL A 1 301 ? -16.494 -12.623 3.997 1.00 69.19 301 VAL A O 1
ATOM 2499 N N . LEU A 1 302 ? -15.761 -11.573 2.152 1.00 68.88 302 LEU A N 1
ATOM 2500 C CA . LEU A 1 302 ? -17.010 -11.759 1.407 1.00 68.88 302 LEU A CA 1
ATOM 2501 C C . LEU A 1 302 ? -17.335 -13.243 1.189 1.00 68.88 302 LEU A C 1
ATOM 2503 O O . LEU A 1 302 ? -18.476 -13.672 1.375 1.00 68.88 302 LEU A O 1
ATOM 2507 N N . ASN A 1 303 ? -16.323 -14.046 0.860 1.00 65.69 303 ASN A N 1
ATOM 2508 C CA . ASN A 1 303 ? -16.492 -15.474 0.606 1.00 65.69 303 ASN A CA 1
ATOM 2509 C C . ASN A 1 303 ? -16.721 -16.306 1.876 1.00 65.69 303 ASN A C 1
ATOM 2511 O O . ASN A 1 303 ? -17.350 -17.366 1.797 1.00 65.69 303 ASN A O 1
ATOM 2515 N N . LEU A 1 304 ? -16.262 -15.845 3.047 1.00 65.62 304 LEU A N 1
ATOM 2516 C CA . LEU A 1 304 ? -16.468 -16.542 4.321 1.00 65.62 304 LEU A CA 1
ATOM 2517 C C . LEU A 1 304 ? -17.956 -16.723 4.636 1.00 65.62 304 LEU A C 1
ATOM 2519 O O . LEU A 1 304 ? -18.338 -17.758 5.179 1.00 65.62 304 LEU A O 1
ATOM 2523 N N . ASN A 1 305 ? -18.813 -15.767 4.276 1.00 57.22 305 ASN A N 1
ATOM 2524 C CA . ASN A 1 305 ? -20.239 -15.785 4.623 1.00 57.22 305 ASN A CA 1
ATOM 2525 C C . ASN A 1 305 ? -21.163 -16.287 3.504 1.00 57.22 305 ASN A C 1
ATOM 2527 O O . ASN A 1 305 ? -22.376 -16.343 3.701 1.00 57.22 305 ASN A O 1
ATOM 2531 N N . GLN A 1 306 ? -20.611 -16.707 2.364 1.00 61.34 306 GLN A N 1
ATOM 2532 C CA . GLN A 1 306 ? -21.391 -17.122 1.199 1.00 61.34 306 GLN A CA 1
ATOM 2533 C C . GLN A 1 306 ? -21.375 -18.632 0.972 1.00 61.34 306 GLN A C 1
ATOM 2535 O O . GLN A 1 306 ? -20.427 -19.346 1.323 1.00 61.34 306 GLN A O 1
ATOM 2540 N N . LYS A 1 307 ? -22.455 -19.136 0.363 1.00 56.88 307 LYS A N 1
ATOM 2541 C CA . LYS A 1 307 ? -22.521 -20.534 -0.065 1.00 56.88 307 LYS A CA 1
ATOM 2542 C C . LYS A 1 307 ? -21.472 -20.773 -1.155 1.00 56.88 307 LYS A C 1
ATOM 2544 O O . LYS A 1 307 ? -21.243 -19.881 -1.966 1.00 56.88 307 LYS A O 1
ATOM 2549 N N . PRO A 1 308 ? -20.864 -21.971 -1.234 1.00 51.88 308 PRO A N 1
ATOM 2550 C CA . PRO A 1 308 ? -19.866 -22.293 -2.257 1.00 51.88 308 PRO A CA 1
ATOM 2551 C C . PRO A 1 308 ? -20.308 -22.020 -3.702 1.00 51.88 308 PRO A C 1
ATOM 2553 O O . PRO A 1 308 ? -19.465 -21.740 -4.545 1.00 51.88 308 PRO A O 1
ATOM 2556 N N . THR A 1 309 ? -21.614 -22.074 -3.970 1.00 53.22 309 THR A N 1
ATOM 2557 C CA . THR A 1 309 ? -22.232 -21.793 -5.273 1.00 53.22 309 THR A CA 1
ATOM 2558 C C . THR A 1 309 ? -22.292 -20.309 -5.633 1.00 53.22 309 THR A C 1
ATOM 2560 O O . THR A 1 309 ? -22.448 -19.993 -6.806 1.00 53.22 309 THR A O 1
ATOM 2563 N N . ASP A 1 310 ? -22.144 -19.415 -4.653 1.00 53.41 310 ASP A N 1
ATOM 2564 C CA . ASP A 1 310 ? -22.409 -17.977 -4.790 1.00 53.41 310 ASP A CA 1
ATOM 2565 C C . ASP A 1 310 ? -21.108 -17.142 -4.741 1.00 53.41 310 ASP A C 1
ATOM 2567 O O . ASP A 1 310 ? -21.153 -15.919 -4.822 1.00 53.41 310 ASP A O 1
ATOM 2571 N N . ARG A 1 311 ? -19.938 -17.800 -4.637 1.00 56.84 311 ARG A N 1
ATOM 2572 C CA . ARG A 1 311 ? -18.594 -17.222 -4.385 1.00 56.84 311 ARG A CA 1
ATOM 2573 C C . ARG A 1 311 ? -18.004 -16.359 -5.516 1.00 56.84 311 ARG A C 1
ATOM 2575 O O . ARG A 1 311 ? -16.792 -16.178 -5.598 1.00 56.84 311 ARG A O 1
ATOM 2582 N N . SER A 1 312 ? -18.828 -15.831 -6.415 1.00 52.66 312 SER A N 1
ATOM 2583 C CA . SER A 1 312 ? -18.385 -15.023 -7.557 1.00 52.66 312 SER A CA 1
ATOM 2584 C C . SER A 1 312 ? -18.312 -13.519 -7.265 1.00 52.66 312 SER A C 1
ATOM 2586 O O . SER A 1 312 ? -18.264 -12.731 -8.208 1.00 52.66 312 SER A O 1
ATOM 2588 N N . ILE A 1 313 ? -18.339 -13.090 -5.997 1.00 56.69 313 ILE A N 1
ATOM 2589 C CA . ILE A 1 313 ? -18.277 -11.663 -5.649 1.00 56.69 313 ILE A CA 1
ATOM 2590 C C . ILE A 1 313 ? -16.820 -11.205 -5.524 1.00 56.69 313 ILE A C 1
ATOM 2592 O O . ILE A 1 313 ? -16.013 -11.810 -4.816 1.00 56.69 313 ILE A O 1
ATOM 2596 N N . ILE A 1 314 ? -16.503 -10.122 -6.233 1.00 62.00 314 ILE A N 1
ATOM 2597 C CA . ILE A 1 314 ? -15.192 -9.469 -6.246 1.00 62.00 314 ILE A CA 1
ATOM 2598 C C . ILE A 1 314 ? -15.038 -8.646 -4.954 1.00 62.00 314 ILE A C 1
ATOM 2600 O O . ILE A 1 314 ? -15.961 -7.929 -4.570 1.00 62.00 314 ILE A O 1
ATOM 2604 N N . GLY A 1 315 ? -13.898 -8.790 -4.266 1.00 72.38 315 GLY A N 1
ATOM 2605 C CA . GLY A 1 315 ? -13.538 -7.975 -3.096 1.00 72.38 315 GLY A CA 1
ATOM 2606 C C . GLY A 1 315 ? -13.330 -6.500 -3.444 1.00 72.38 315 GLY A C 1
ATOM 2607 O O . GLY A 1 315 ? -13.391 -6.125 -4.613 1.00 72.38 315 GLY A O 1
ATOM 2608 N N . GLN A 1 316 ? -13.046 -5.660 -2.443 1.00 83.94 316 GLN A N 1
ATOM 2609 C CA . GLN A 1 316 ? -12.641 -4.281 -2.718 1.00 83.94 316 GLN A CA 1
ATOM 2610 C C . GLN A 1 316 ? -11.429 -4.259 -3.646 1.00 83.94 316 GLN A C 1
ATOM 2612 O O . GLN A 1 316 ? -10.519 -5.081 -3.506 1.00 83.94 316 GLN A O 1
ATOM 2617 N N . LYS A 1 317 ? -11.434 -3.348 -4.617 1.00 85.94 317 LYS A N 1
ATOM 2618 C CA . LYS A 1 317 ? -10.312 -3.176 -5.539 1.00 85.94 317 LYS A CA 1
ATOM 2619 C C . LYS A 1 317 ? -9.313 -2.177 -4.966 1.00 85.94 317 LYS A C 1
ATOM 2621 O O . LYS A 1 317 ? -9.699 -1.225 -4.298 1.00 85.94 317 LYS A O 1
ATOM 2626 N N . CYS A 1 318 ? -8.038 -2.389 -5.257 1.00 88.44 318 CYS A N 1
ATOM 2627 C CA . CYS A 1 318 ? -6.953 -1.457 -4.990 1.00 88.44 318 CYS A CA 1
ATOM 2628 C C . CYS A 1 318 ? -6.091 -1.268 -6.242 1.00 88.44 318 CYS A C 1
ATOM 2630 O O . CYS A 1 318 ? -6.013 -2.157 -7.092 1.00 88.44 318 CYS A O 1
ATOM 2632 N N . ASP A 1 319 ? -5.442 -0.110 -6.358 1.00 88.75 319 ASP A N 1
ATOM 2633 C CA . ASP A 1 319 ? -4.600 0.236 -7.512 1.00 88.75 319 ASP A CA 1
ATOM 2634 C C . ASP A 1 319 ? -3.190 -0.338 -7.412 1.00 88.75 319 ASP A C 1
ATOM 2636 O O . ASP A 1 319 ? -2.475 -0.491 -8.412 1.00 88.75 319 ASP A O 1
ATOM 2640 N N . PHE A 1 320 ? -2.746 -0.561 -6.179 1.00 91.06 320 PHE A N 1
ATOM 2641 C CA . PHE A 1 320 ? -1.555 -1.328 -5.886 1.00 91.06 320 PHE A CA 1
ATOM 2642 C C . PHE A 1 320 ? -1.604 -1.893 -4.471 1.00 91.06 320 PHE A C 1
ATOM 2644 O O . PHE A 1 320 ? -2.303 -1.383 -3.589 1.00 91.06 320 PHE A O 1
ATOM 2651 N N . ARG A 1 321 ? -0.777 -2.906 -4.239 1.00 92.56 321 ARG A N 1
ATOM 2652 C CA . ARG A 1 321 ? -0.512 -3.440 -2.906 1.00 92.56 321 ARG A CA 1
ATOM 2653 C C . ARG A 1 321 ? 0.939 -3.848 -2.747 1.00 92.56 321 ARG A C 1
ATOM 2655 O O . ARG A 1 321 ? 1.624 -4.164 -3.720 1.00 92.56 321 ARG A O 1
ATOM 2662 N N . ILE A 1 322 ? 1.368 -3.898 -1.494 1.00 93.12 322 ILE A N 1
ATOM 2663 C CA . ILE A 1 322 ? 2.615 -4.526 -1.080 1.00 93.12 322 ILE A CA 1
ATOM 2664 C C . ILE A 1 322 ? 2.269 -5.695 -0.187 1.00 93.12 322 ILE 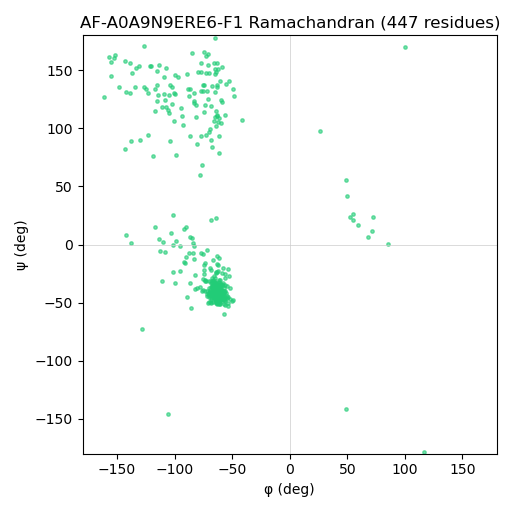A C 1
ATOM 2666 O O . ILE A 1 322 ? 1.583 -5.532 0.822 1.00 93.12 322 ILE A O 1
ATOM 2670 N N . GLN A 1 323 ? 2.747 -6.871 -0.567 1.00 91.62 323 GLN A N 1
ATOM 2671 C CA . GLN A 1 323 ? 2.407 -8.107 0.118 1.00 91.62 323 GLN A CA 1
ATOM 2672 C C . GLN A 1 323 ? 3.618 -9.020 0.278 1.00 91.62 323 GLN A C 1
ATOM 2674 O O . GLN A 1 323 ? 4.571 -8.985 -0.510 1.00 91.62 323 GLN A O 1
ATOM 2679 N N . LYS A 1 324 ? 3.527 -9.886 1.282 1.00 88.31 324 LYS A N 1
ATOM 2680 C CA . LYS A 1 324 ? 4.453 -10.992 1.525 1.00 88.31 324 LYS A CA 1
ATOM 2681 C C . LYS A 1 324 ? 3.677 -12.136 2.165 1.00 88.31 324 LYS A C 1
ATOM 2683 O O . LYS A 1 324 ? 2.844 -11.904 3.038 1.00 88.31 324 LYS A O 1
ATOM 2688 N N . ASP A 1 325 ? 3.904 -13.359 1.692 1.00 84.88 325 ASP A N 1
ATOM 2689 C CA . ASP A 1 325 ? 3.259 -14.580 2.200 1.00 84.88 325 ASP A CA 1
ATOM 2690 C C . ASP A 1 325 ? 1.725 -14.480 2.326 1.00 84.88 325 ASP A C 1
ATOM 2692 O O . ASP A 1 325 ? 1.139 -14.908 3.327 1.00 84.88 325 ASP A O 1
ATOM 2696 N N . GLY A 1 326 ? 1.083 -13.868 1.323 1.00 80.50 326 GLY A N 1
ATOM 2697 C CA . GLY A 1 326 ? -0.371 -13.706 1.245 1.00 80.50 326 GLY A CA 1
ATOM 2698 C C . GLY A 1 326 ? -0.980 -12.703 2.230 1.00 80.50 326 GLY A C 1
ATOM 2699 O O . GLY A 1 326 ? -2.197 -12.704 2.377 1.00 80.50 326 GLY A O 1
ATOM 2700 N N . PHE A 1 327 ? -0.166 -11.889 2.913 1.00 84.38 327 PHE A N 1
ATOM 2701 C CA . PHE A 1 327 ? -0.625 -10.792 3.771 1.00 84.38 327 PHE A CA 1
ATOM 2702 C C . PHE A 1 327 ? -0.401 -9.444 3.073 1.00 84.38 327 PHE A C 1
ATOM 2704 O O . PHE A 1 327 ? 0.712 -9.174 2.605 1.00 84.38 327 PHE A O 1
ATOM 2711 N N . GLU A 1 328 ? -1.438 -8.607 3.006 1.00 89.94 328 GLU A N 1
ATOM 2712 C CA . GLU A 1 328 ? -1.407 -7.281 2.374 1.00 89.94 328 GLU A CA 1
ATOM 2713 C C . GLU A 1 328 ? -0.911 -6.234 3.393 1.00 89.94 328 GLU A C 1
ATOM 2715 O O . GLU A 1 328 ? -1.669 -5.675 4.179 1.00 89.94 328 GLU A O 1
ATOM 2720 N N . TYR A 1 329 ? 0.399 -5.963 3.397 1.00 90.50 329 TYR A N 1
ATOM 2721 C CA . TYR A 1 329 ? 1.046 -5.042 4.345 1.00 90.50 329 TYR A CA 1
ATOM 2722 C C . TYR A 1 329 ? 0.762 -3.564 4.062 1.00 90.50 329 TYR A C 1
ATOM 2724 O O . TYR A 1 329 ? 0.757 -2.743 4.979 1.00 90.50 329 TYR A O 1
ATOM 2732 N N . LEU A 1 330 ? 0.570 -3.214 2.790 1.00 92.62 330 LEU A N 1
ATOM 2733 C CA . LEU A 1 330 ? 0.207 -1.871 2.353 1.00 92.62 330 LEU A CA 1
ATOM 2734 C C . LEU A 1 330 ? -0.781 -1.983 1.198 1.00 92.62 330 LEU A C 1
ATOM 2736 O O . LEU A 1 330 ? -0.519 -2.693 0.229 1.00 92.62 330 LEU A O 1
ATOM 2740 N N . ILE A 1 331 ? -1.881 -1.244 1.284 1.00 91.94 331 ILE A N 1
ATOM 2741 C CA . ILE A 1 331 ? -2.898 -1.138 0.238 1.00 91.94 331 ILE A CA 1
ATOM 2742 C C . ILE A 1 331 ? -2.925 0.316 -0.218 1.00 91.94 331 ILE A C 1
ATOM 2744 O O . ILE A 1 331 ? -2.890 1.230 0.608 1.00 91.94 331 ILE A O 1
ATOM 2748 N N . GLY A 1 332 ? -2.945 0.534 -1.529 1.00 90.81 332 GLY A N 1
ATOM 2749 C CA . GLY A 1 332 ? -2.940 1.861 -2.120 1.00 90.81 332 GLY A CA 1
ATOM 2750 C C . GLY A 1 332 ? -4.083 2.065 -3.100 1.00 90.81 332 GLY A C 1
ATOM 2751 O O . GLY A 1 332 ? -4.338 1.223 -3.961 1.00 90.81 332 GLY A O 1
ATOM 2752 N N . LEU A 1 333 ? -4.729 3.224 -2.982 1.00 89.25 333 LEU A N 1
ATOM 2753 C CA . LEU A 1 333 ? -5.710 3.731 -3.934 1.00 89.25 333 LEU A CA 1
ATOM 2754 C C . LEU A 1 333 ? -5.274 5.083 -4.489 1.00 89.25 333 LEU A C 1
ATOM 2756 O O . LEU A 1 333 ? -4.527 5.835 -3.855 1.00 89.25 333 LEU A O 1
ATOM 2760 N N . ARG A 1 334 ? -5.738 5.371 -5.697 1.00 84.06 334 ARG A N 1
ATOM 2761 C CA . ARG A 1 334 ? -5.427 6.549 -6.488 1.00 84.06 334 ARG A CA 1
ATOM 2762 C C . ARG A 1 334 ? -6.736 7.241 -6.828 1.00 84.06 334 ARG A C 1
ATOM 2764 O O . ARG A 1 334 ? -7.715 6.633 -7.253 1.00 84.06 334 ARG A O 1
ATOM 2771 N N . ALA A 1 335 ? -6.731 8.540 -6.573 1.00 78.44 335 ALA A N 1
ATOM 2772 C CA . ALA A 1 335 ? -7.871 9.399 -6.805 1.00 78.44 335 ALA A CA 1
ATOM 2773 C C . ALA A 1 335 ? -7.486 10.467 -7.834 1.00 78.44 335 ALA A C 1
ATOM 2775 O O . ALA A 1 335 ? -7.270 11.631 -7.485 1.00 78.44 335 ALA A O 1
ATOM 2776 N N . GLY A 1 336 ? -7.418 10.070 -9.108 1.00 68.81 336 GLY A N 1
ATOM 2777 C CA . GLY A 1 336 ? -7.377 10.969 -10.262 1.00 68.81 336 GLY A CA 1
ATOM 2778 C C . GLY A 1 336 ? -6.002 11.218 -10.884 1.00 68.81 336 GLY A C 1
ATOM 2779 O O . GLY A 1 336 ? -4.955 10.859 -10.353 1.00 68.81 336 GLY A O 1
ATOM 2780 N N . GLY A 1 337 ? -6.028 11.864 -12.053 1.00 72.44 337 GLY A N 1
ATOM 2781 C CA . GLY A 1 337 ? -4.852 12.329 -12.790 1.00 72.44 337 GLY A CA 1
ATOM 2782 C C . GLY A 1 337 ? -4.672 13.844 -12.690 1.00 72.44 337 GLY A C 1
ATOM 2783 O O . GLY A 1 337 ? -4.983 14.459 -11.672 1.00 72.44 337 GLY A O 1
ATOM 2784 N N . LEU A 1 338 ? -4.177 14.457 -13.765 1.00 73.06 338 LEU A N 1
ATOM 2785 C CA . LEU A 1 338 ? -4.183 15.911 -13.917 1.00 73.06 338 LEU A CA 1
ATOM 2786 C C . LEU A 1 338 ? -5.291 16.282 -14.917 1.00 73.06 338 LEU A C 1
ATOM 2788 O O . LEU A 1 338 ? -5.160 15.927 -16.093 1.00 73.06 338 LEU A O 1
ATOM 2792 N N . PRO A 1 339 ? -6.376 16.968 -14.490 1.00 75.81 339 PRO A N 1
ATOM 2793 C CA . PRO A 1 339 ? -6.564 17.668 -13.208 1.00 75.81 339 PRO A CA 1
ATOM 2794 C C . PRO A 1 339 ? -7.058 16.793 -12.037 1.00 75.81 339 PRO A C 1
ATOM 2796 O O . PRO A 1 339 ? -7.577 15.696 -12.229 1.00 75.81 339 PRO A O 1
ATOM 2799 N N . GLU A 1 340 ? -6.924 17.342 -10.824 1.00 80.00 340 GLU A N 1
ATOM 2800 C CA . GLU A 1 340 ? -7.264 16.713 -9.540 1.00 80.00 340 GLU A CA 1
ATOM 2801 C C . GLU A 1 340 ? -8.704 16.166 -9.483 1.00 80.00 340 GLU A C 1
ATOM 2803 O O . GLU A 1 340 ? -9.653 16.800 -9.952 1.00 80.00 340 GLU A O 1
ATOM 2808 N N . ALA A 1 341 ? -8.880 14.999 -8.851 1.00 84.88 341 ALA A N 1
ATOM 2809 C CA . ALA A 1 341 ? -10.191 14.374 -8.704 1.00 84.88 341 ALA A CA 1
ATOM 2810 C C . ALA A 1 341 ? -11.175 15.197 -7.858 1.00 84.88 341 ALA A C 1
ATOM 2812 O O . ALA A 1 341 ? -10.824 15.850 -6.869 1.00 84.88 341 ALA A O 1
ATOM 2813 N N . CYS A 1 342 ? -12.458 15.071 -8.203 1.00 87.94 342 CYS A N 1
ATOM 2814 C CA . CYS A 1 342 ? -13.561 15.625 -7.426 1.00 87.94 342 CYS A CA 1
ATOM 2815 C C . CYS A 1 342 ? -13.669 14.998 -6.019 1.00 87.94 342 CYS A C 1
ATOM 2817 O O . CYS A 1 342 ? -13.244 13.865 -5.783 1.00 87.94 342 CYS A O 1
ATOM 2819 N N . LYS A 1 343 ? -14.288 15.727 -5.077 1.00 87.50 343 LYS A N 1
ATOM 2820 C CA . LYS A 1 343 ? -14.421 15.302 -3.669 1.00 87.50 343 LYS A CA 1
ATOM 2821 C C . LYS A 1 343 ? -15.129 13.952 -3.507 1.00 87.50 343 LYS A C 1
ATOM 2823 O O . LYS A 1 343 ? -14.726 13.165 -2.662 1.00 87.50 343 LYS A O 1
ATOM 2828 N N . SER A 1 344 ? -16.149 13.673 -4.322 1.00 85.94 344 SER A N 1
ATOM 2829 C CA . SER A 1 344 ? -16.896 12.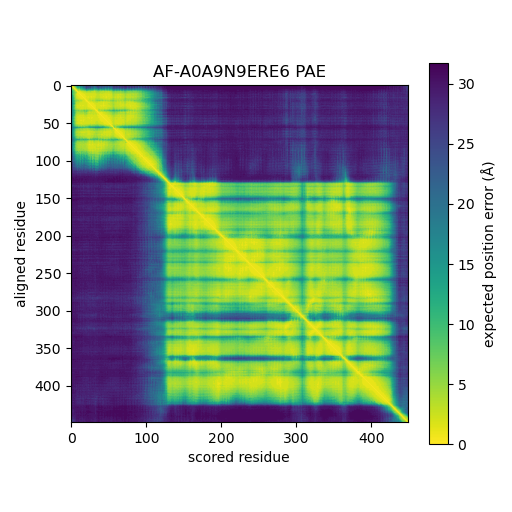410 -4.250 1.00 85.94 344 SER A CA 1
ATOM 2830 C C . SER A 1 344 ? -16.034 11.198 -4.605 1.00 85.94 344 SER A C 1
ATOM 2832 O O . SER A 1 344 ? -16.115 10.186 -3.921 1.00 85.94 344 SER A O 1
ATOM 2834 N N . LYS A 1 345 ? -15.165 11.304 -5.620 1.00 86.69 345 LYS A N 1
ATOM 2835 C CA . LYS A 1 345 ? -14.222 10.234 -5.981 1.00 86.69 345 LYS A CA 1
ATOM 2836 C C . LYS A 1 345 ? -13.244 9.955 -4.839 1.00 86.69 345 LYS A C 1
ATOM 2838 O O . LYS A 1 345 ? -13.126 8.813 -4.421 1.00 86.69 345 LYS A O 1
ATOM 2843 N N . LYS A 1 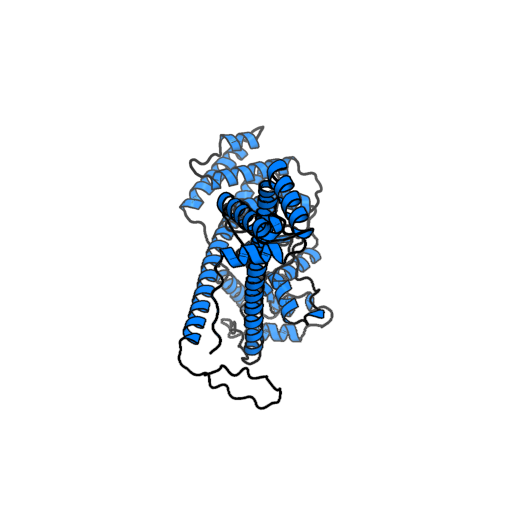346 ? -12.648 11.005 -4.264 1.00 87.75 346 LYS A N 1
ATOM 2844 C CA . LYS A 1 346 ? -11.752 10.883 -3.101 1.00 87.75 346 LYS A CA 1
ATOM 2845 C C . LYS A 1 346 ? -12.429 10.226 -1.897 1.00 87.75 346 LYS A C 1
ATOM 2847 O O . LYS A 1 346 ? -11.804 9.422 -1.218 1.00 87.75 346 LYS A O 1
ATOM 2852 N N . TRP A 1 347 ? -13.696 10.560 -1.645 1.00 87.12 347 TRP A N 1
ATOM 2853 C CA . TRP A 1 347 ? -14.470 9.950 -0.566 1.00 87.12 34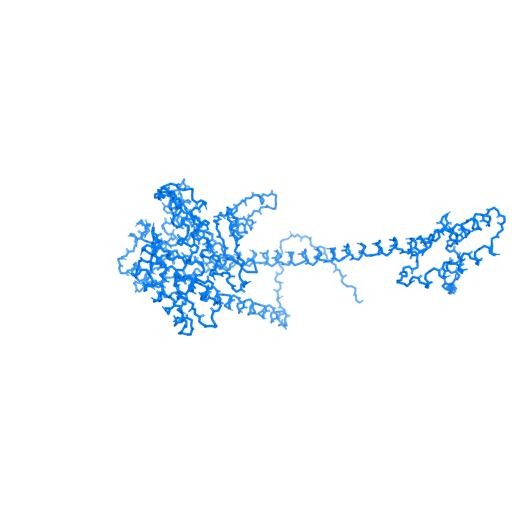7 TRP A CA 1
ATOM 2854 C C . TRP A 1 347 ? -14.720 8.459 -0.811 1.00 87.12 347 TRP A C 1
ATOM 2856 O O . TRP A 1 347 ? -14.507 7.652 0.086 1.00 87.12 347 TRP A O 1
ATOM 2866 N N . ASN A 1 348 ? -15.123 8.081 -2.025 1.00 86.06 348 ASN A N 1
ATOM 2867 C CA . ASN A 1 348 ? -15.336 6.673 -2.364 1.00 86.06 348 ASN A CA 1
ATOM 2868 C C . ASN A 1 348 ? -14.040 5.862 -2.224 1.00 86.06 348 ASN A C 1
ATOM 2870 O O . ASN A 1 348 ? -14.044 4.830 -1.563 1.00 86.06 348 ASN A O 1
ATOM 2874 N N . ASP A 1 349 ? -12.921 6.378 -2.740 1.00 88.19 349 ASP A N 1
ATOM 2875 C CA . ASP A 1 349 ? -11.622 5.704 -2.626 1.00 88.19 349 ASP A CA 1
ATOM 2876 C C . ASP A 1 349 ? -11.179 5.573 -1.165 1.00 88.19 349 ASP A C 1
ATOM 2878 O O . ASP A 1 349 ? -10.589 4.576 -0.764 1.00 88.19 349 ASP A O 1
ATOM 2882 N N . LYS A 1 350 ? -11.499 6.559 -0.325 1.00 89.50 350 LYS A N 1
ATOM 2883 C CA . LYS A 1 350 ? -11.264 6.466 1.116 1.00 89.50 350 LYS A CA 1
ATOM 2884 C C . LYS A 1 350 ? -12.085 5.347 1.760 1.00 89.50 350 LYS A C 1
ATOM 2886 O O . LYS A 1 350 ? -11.545 4.622 2.595 1.00 89.50 350 LYS A O 1
ATOM 2891 N N . VAL A 1 351 ? -13.364 5.209 1.398 1.00 87.44 351 VAL A N 1
ATOM 2892 C CA . VAL A 1 351 ? -14.220 4.122 1.898 1.00 87.44 351 VAL A CA 1
ATOM 2893 C C . VAL A 1 351 ? -13.659 2.767 1.481 1.00 87.44 351 VAL A C 1
ATOM 2895 O O . VAL A 1 351 ? -13.464 1.909 2.341 1.00 87.44 351 VAL A O 1
ATOM 2898 N N . ASP A 1 352 ? -13.321 2.605 0.204 1.00 87.69 352 ASP A N 1
ATOM 2899 C CA . ASP A 1 352 ? -12.754 1.364 -0.324 1.00 87.69 352 ASP A CA 1
ATOM 2900 C C . ASP A 1 352 ? -11.430 1.014 0.374 1.00 87.69 352 ASP A C 1
ATOM 2902 O O . ASP A 1 352 ? -11.247 -0.125 0.812 1.00 87.69 352 ASP A O 1
ATOM 2906 N N . LEU A 1 353 ? -10.545 2.002 0.582 1.00 90.19 353 LEU A N 1
ATOM 2907 C CA . LEU A 1 353 ? -9.276 1.814 1.291 1.00 90.19 353 LEU A CA 1
ATOM 2908 C C . LEU A 1 353 ? -9.498 1.356 2.734 1.00 90.19 353 LEU A C 1
ATOM 2910 O O . LEU A 1 353 ? -8.904 0.374 3.176 1.00 90.19 353 LEU A O 1
ATOM 2914 N N . ALA A 1 354 ? -10.340 2.071 3.479 1.00 89.06 354 ALA A N 1
ATOM 2915 C CA . ALA A 1 354 ? -10.576 1.794 4.889 1.00 89.06 354 ALA A CA 1
ATOM 2916 C C . ALA A 1 354 ? -11.219 0.416 5.093 1.00 89.06 354 ALA A C 1
ATOM 2918 O O . ALA A 1 354 ? -10.833 -0.315 6.006 1.00 89.06 354 ALA A O 1
ATOM 2919 N N . VAL A 1 355 ? -12.164 0.040 4.225 1.00 85.31 355 VAL A N 1
ATOM 2920 C CA . VAL A 1 355 ? -12.800 -1.282 4.251 1.00 85.31 355 VAL A CA 1
ATOM 2921 C C . VAL A 1 355 ? -11.796 -2.377 3.899 1.00 85.31 355 VAL A C 1
ATOM 2923 O O . VAL A 1 355 ? -11.743 -3.380 4.608 1.00 85.31 355 VAL A O 1
ATOM 2926 N N . ALA A 1 356 ? -10.960 -2.179 2.876 1.00 87.38 356 ALA A N 1
ATOM 2927 C CA . ALA A 1 356 ? -9.940 -3.156 2.506 1.00 87.38 356 ALA A CA 1
ATOM 2928 C C . ALA A 1 356 ? -8.910 -3.374 3.627 1.00 87.38 356 ALA A C 1
ATOM 2930 O O . ALA A 1 356 ? -8.605 -4.511 3.983 1.00 87.38 356 ALA A O 1
ATOM 2931 N N . MET A 1 357 ? -8.434 -2.288 4.245 1.00 86.94 357 MET A N 1
ATOM 2932 C CA . MET A 1 357 ? -7.522 -2.353 5.391 1.00 86.94 357 MET A CA 1
ATOM 2933 C C . MET A 1 357 ? -8.166 -3.038 6.598 1.00 86.94 357 MET A C 1
ATOM 2935 O O . MET A 1 357 ? -7.530 -3.864 7.249 1.00 86.94 357 MET A O 1
ATOM 2939 N N . ARG A 1 358 ? -9.431 -2.716 6.900 1.00 84.38 358 ARG A N 1
ATOM 2940 C CA . ARG A 1 358 ? -10.192 -3.388 7.957 1.00 84.38 358 ARG A CA 1
ATOM 2941 C C . ARG A 1 358 ? -10.241 -4.888 7.704 1.00 84.38 358 ARG A C 1
ATOM 2943 O O . ARG A 1 358 ? -9.996 -5.653 8.629 1.00 84.38 358 ARG A O 1
ATOM 2950 N N . ASP A 1 359 ? -10.569 -5.306 6.486 1.00 82.38 359 ASP A N 1
ATOM 2951 C CA . ASP A 1 359 ? -10.767 -6.718 6.158 1.00 82.38 359 ASP A CA 1
ATOM 2952 C C . ASP A 1 359 ? -9.494 -7.548 6.355 1.00 82.38 359 ASP A C 1
ATOM 2954 O O . ASP A 1 359 ? -9.589 -8.667 6.864 1.00 82.38 359 ASP A O 1
ATOM 2958 N N . GLU A 1 360 ? -8.312 -6.985 6.077 1.00 79.00 360 GLU A N 1
ATOM 2959 C CA . GLU A 1 360 ? -7.014 -7.633 6.341 1.00 79.00 360 GLU A CA 1
ATOM 2960 C C . GLU A 1 360 ? -6.851 -8.031 7.818 1.00 79.00 360 GLU A C 1
ATOM 2962 O O . GLU A 1 360 ? -6.396 -9.133 8.141 1.00 79.00 360 GLU A O 1
ATOM 2967 N N . PHE A 1 361 ? -7.302 -7.172 8.737 1.00 70.06 361 PHE A N 1
ATOM 2968 C CA . PHE A 1 361 ? -7.208 -7.411 10.178 1.00 70.06 361 PHE A CA 1
ATOM 2969 C C . PHE A 1 361 ? -8.473 -8.038 10.789 1.00 70.06 361 PHE A C 1
ATOM 2971 O O . PHE A 1 361 ? -8.387 -8.708 11.821 1.00 70.06 361 PHE A O 1
ATOM 2978 N N . ALA A 1 362 ? -9.642 -7.902 10.161 1.00 65.56 362 ALA A N 1
ATOM 2979 C CA . ALA A 1 36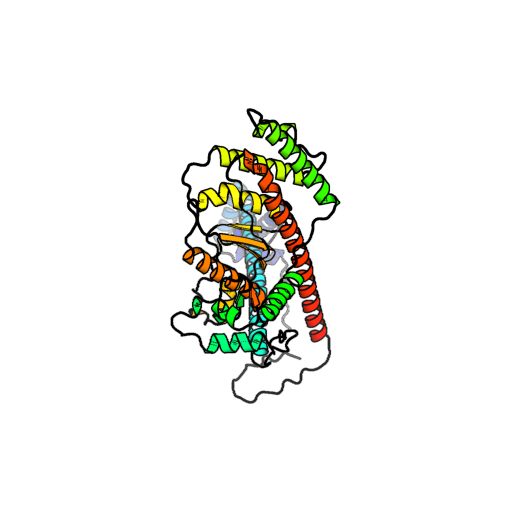2 ? -10.907 -8.480 10.626 1.00 65.56 362 ALA A CA 1
ATOM 2980 C C . ALA A 1 362 ? -10.926 -10.014 10.538 1.00 65.56 362 ALA A C 1
ATOM 2982 O O . ALA A 1 362 ? -11.636 -10.678 11.294 1.00 65.56 362 ALA A O 1
ATOM 2983 N N . VAL A 1 363 ? -10.078 -10.607 9.688 1.00 53.25 363 VAL A N 1
ATOM 2984 C CA . VAL A 1 363 ? -9.788 -12.055 9.706 1.00 53.25 363 VAL A CA 1
ATOM 2985 C C . VAL A 1 363 ? -9.140 -12.494 11.038 1.00 53.25 363 VAL A C 1
ATOM 2987 O O . VAL A 1 363 ? -9.131 -13.690 11.372 1.00 53.25 363 VAL A O 1
ATOM 2990 N N . MET A 1 364 ? -8.601 -11.544 11.814 1.00 49.09 364 MET A N 1
ATOM 2991 C CA . MET A 1 364 ? -7.819 -11.783 13.029 1.00 49.09 364 MET A CA 1
ATOM 2992 C C . MET A 1 364 ? -8.511 -11.348 14.332 1.00 49.09 364 MET A C 1
ATOM 2994 O O . MET A 1 364 ? -8.293 -12.025 15.335 1.00 49.09 364 MET A O 1
ATOM 2998 N N . ALA A 1 365 ? -9.351 -10.303 14.345 1.00 50.41 365 ALA A N 1
ATOM 2999 C CA . ALA A 1 365 ? -10.052 -9.843 15.556 1.00 50.41 365 ALA A CA 1
ATOM 3000 C C . ALA A 1 365 ? -11.363 -9.085 15.262 1.00 50.41 365 ALA A C 1
ATOM 3002 O O . ALA A 1 365 ? -11.537 -8.519 14.187 1.00 50.41 365 ALA A O 1
ATOM 3003 N N . LYS A 1 366 ? -12.282 -9.041 16.239 1.00 53.53 366 LYS A N 1
ATOM 3004 C CA . LYS A 1 366 ? -13.487 -8.189 16.226 1.00 53.53 366 LYS A CA 1
ATOM 3005 C C . LYS A 1 366 ? -13.273 -6.990 17.158 1.00 53.53 366 LYS A C 1
ATOM 3007 O O . LYS A 1 366 ? -13.617 -7.077 18.329 1.00 53.53 366 LYS A O 1
ATOM 3012 N N . ASN A 1 367 ? -12.729 -5.892 16.636 1.00 65.19 367 ASN A N 1
ATOM 3013 C CA . ASN A 1 367 ? -12.448 -4.670 17.400 1.00 65.19 367 ASN A CA 1
ATOM 3014 C C . ASN A 1 367 ? -13.081 -3.432 16.745 1.00 65.19 367 ASN A C 1
ATOM 3016 O O . ASN A 1 367 ? -13.596 -3.513 15.629 1.00 65.19 367 ASN A O 1
ATOM 3020 N N . ILE A 1 368 ? -13.056 -2.293 17.451 1.00 74.50 368 ILE A N 1
ATOM 3021 C CA . ILE A 1 368 ? -13.280 -0.982 16.827 1.00 74.50 368 ILE A CA 1
ATOM 3022 C C . ILE A 1 368 ? -12.124 -0.729 15.861 1.00 74.50 368 ILE A C 1
ATOM 3024 O O . ILE A 1 368 ? -10.959 -0.875 16.234 1.00 74.50 368 ILE A O 1
ATOM 3028 N N . TRP A 1 369 ? -12.446 -0.329 14.637 1.00 85.00 369 TRP A N 1
ATOM 3029 C CA . TRP A 1 369 ? -11.446 0.030 13.641 1.00 85.00 369 TRP A CA 1
ATOM 3030 C C . TRP A 1 369 ? -11.347 1.538 13.541 1.00 85.00 369 TRP A C 1
ATOM 3032 O O . TRP A 1 369 ? -12.366 2.215 13.463 1.00 85.00 369 TRP A O 1
ATOM 3042 N N . CYS A 1 370 ? -10.132 2.066 13.503 1.00 87.62 370 CYS A N 1
ATOM 3043 C CA . CYS A 1 370 ? -9.902 3.497 13.360 1.00 87.62 370 CYS A CA 1
ATOM 3044 C C . CYS A 1 370 ? -9.209 3.756 12.029 1.00 87.62 370 CYS A C 1
ATOM 3046 O O . CYS A 1 370 ? -8.177 3.155 11.729 1.00 87.62 370 CYS A O 1
ATOM 3048 N N . PHE A 1 371 ? -9.763 4.671 11.247 1.00 90.31 371 PHE A N 1
ATOM 3049 C CA . PHE A 1 371 ? -9.145 5.184 10.039 1.00 90.31 371 PHE A CA 1
ATOM 3050 C C . PHE A 1 371 ? -8.704 6.620 10.295 1.00 90.31 371 PHE A C 1
ATOM 3052 O O . PHE A 1 371 ? -9.483 7.431 10.783 1.00 90.31 371 PHE A O 1
ATOM 3059 N N . GLY A 1 372 ? -7.452 6.951 9.995 1.00 89.69 372 GLY A N 1
ATOM 3060 C CA . GLY A 1 372 ? -6.902 8.257 10.335 1.00 89.69 372 GLY A CA 1
ATOM 3061 C C . GLY A 1 372 ? -5.784 8.690 9.402 1.00 89.69 372 GLY A C 1
ATOM 3062 O O . GLY A 1 372 ? -5.169 7.886 8.703 1.00 89.69 372 GLY A O 1
ATOM 3063 N N . LEU A 1 373 ? -5.521 9.996 9.401 1.00 88.75 373 LEU A N 1
ATOM 3064 C CA . LEU A 1 373 ? -4.510 10.612 8.552 1.00 88.75 373 LEU A CA 1
ATOM 3065 C C . LEU A 1 373 ? -3.180 10.746 9.302 1.00 88.75 373 LEU A C 1
ATOM 3067 O O . LEU A 1 373 ? -3.081 11.494 10.275 1.00 88.75 373 LEU A O 1
ATOM 3071 N N . LEU A 1 374 ? -2.138 10.072 8.809 1.00 88.44 374 LEU A N 1
ATOM 3072 C CA . LEU A 1 374 ? -0.779 10.192 9.353 1.00 88.44 374 LEU A CA 1
ATOM 3073 C C . LEU A 1 374 ? 0.021 11.320 8.693 1.00 88.44 374 LEU A C 1
ATOM 3075 O O . LEU A 1 374 ? 0.710 12.086 9.370 1.00 88.44 374 LEU A O 1
ATOM 3079 N N . LYS A 1 375 ? -0.035 11.420 7.360 1.00 88.31 375 LYS A N 1
ATOM 3080 C CA . LYS A 1 375 ? 0.763 12.381 6.593 1.00 88.31 375 LYS A CA 1
ATOM 3081 C C . LYS A 1 375 ? 0.107 12.714 5.255 1.00 88.31 375 LYS A C 1
ATOM 3083 O O . LYS A 1 375 ? -0.436 11.841 4.591 1.00 88.31 375 LYS A O 1
ATOM 3088 N N . THR A 1 376 ? 0.257 13.965 4.829 1.00 88.19 376 THR A N 1
ATOM 3089 C CA . THR A 1 376 ? -0.056 14.429 3.472 1.00 88.19 376 THR A CA 1
ATOM 3090 C C . THR A 1 376 ? 1.178 15.105 2.895 1.00 88.19 376 THR A C 1
ATOM 3092 O O . THR A 1 376 ? 1.822 15.908 3.576 1.00 88.19 376 THR A O 1
ATOM 3095 N N . ILE A 1 377 ? 1.525 14.781 1.650 1.00 88.06 377 ILE A N 1
ATOM 3096 C CA . ILE A 1 377 ? 2.677 15.362 0.956 1.00 88.06 377 ILE A CA 1
ATOM 3097 C C . ILE A 1 377 ? 2.250 15.744 -0.459 1.00 88.06 377 ILE A C 1
ATOM 3099 O O . ILE A 1 377 ? 1.569 14.977 -1.133 1.00 88.06 377 ILE A O 1
ATOM 3103 N N . LYS A 1 378 ? 2.650 16.938 -0.901 1.00 84.88 378 LYS A N 1
ATOM 3104 C CA . LYS A 1 378 ? 2.501 17.361 -2.295 1.00 84.88 378 LYS A CA 1
ATOM 3105 C C . LYS A 1 378 ? 3.713 16.894 -3.092 1.00 84.88 378 LYS A C 1
ATOM 3107 O O . LYS A 1 378 ? 4.841 17.079 -2.641 1.00 84.88 378 LYS A O 1
ATOM 3112 N N . LEU A 1 379 ? 3.470 16.309 -4.259 1.00 86.12 379 LEU A N 1
ATOM 3113 C CA . LEU A 1 379 ? 4.530 15.901 -5.177 1.00 86.12 379 LEU A CA 1
ATOM 3114 C C . LEU A 1 379 ? 5.098 17.120 -5.930 1.00 86.12 379 LEU A C 1
ATOM 3116 O O . LEU A 1 379 ? 4.343 18.061 -6.196 1.00 86.12 379 LEU A O 1
ATOM 3120 N N . PRO A 1 380 ? 6.396 17.115 -6.285 1.00 85.38 380 PRO A N 1
ATOM 3121 C CA . PRO A 1 380 ? 6.984 18.149 -7.130 1.00 85.38 380 PRO A CA 1
ATOM 3122 C C . PRO A 1 380 ? 6.313 18.216 -8.503 1.00 85.38 380 PRO A C 1
ATOM 3124 O O . PRO A 1 380 ? 6.034 17.178 -9.106 1.00 85.38 380 PRO A O 1
ATOM 3127 N N . GLN A 1 381 ? 6.116 19.438 -9.002 1.00 81.00 381 GLN A N 1
ATOM 3128 C CA . GLN A 1 381 ? 5.515 19.734 -10.309 1.00 81.00 381 GLN A CA 1
ATOM 3129 C C . GLN A 1 381 ? 6.531 20.252 -11.341 1.00 81.00 381 GLN A C 1
ATOM 3131 O O . GLN A 1 381 ? 6.183 20.423 -12.505 1.00 81.00 381 GLN A O 1
ATOM 3136 N N . SER A 1 382 ? 7.776 20.509 -10.934 1.00 81.75 382 SER A N 1
ATOM 3137 C CA . SER A 1 382 ? 8.873 20.917 -11.817 1.00 81.75 382 SER A CA 1
ATOM 3138 C C . SER A 1 382 ? 10.225 20.478 -11.253 1.00 81.75 382 SER A C 1
ATOM 3140 O O . SER A 1 382 ? 10.337 20.152 -10.069 1.00 81.75 382 SER A O 1
ATOM 3142 N N . SER A 1 383 ? 11.261 20.477 -12.093 1.00 77.62 383 SER A N 1
ATOM 3143 C CA . SER A 1 383 ? 12.630 20.102 -11.714 1.00 77.62 383 SER A CA 1
ATOM 3144 C C . SER A 1 383 ? 13.226 21.010 -10.630 1.00 77.62 383 SER A C 1
ATOM 3146 O O . SER A 1 383 ? 13.951 20.535 -9.763 1.00 77.62 383 SER A O 1
ATOM 3148 N N . ILE A 1 384 ? 12.830 22.286 -10.585 1.00 79.44 384 ILE A N 1
ATOM 3149 C CA . ILE A 1 384 ? 13.219 23.234 -9.523 1.00 79.44 384 ILE A CA 1
ATOM 3150 C C . ILE A 1 384 ? 12.658 22.807 -8.154 1.00 79.44 384 ILE A C 1
ATOM 3152 O O . ILE A 1 384 ? 13.250 23.069 -7.113 1.00 79.44 384 ILE A O 1
ATOM 3156 N N . GLN A 1 385 ? 11.516 22.116 -8.134 1.00 85.25 385 GLN A N 1
ATOM 3157 C CA . GLN A 1 385 ? 10.876 21.643 -6.907 1.00 85.25 385 GLN A CA 1
ATOM 3158 C C . GLN A 1 385 ? 11.393 20.276 -6.443 1.00 85.25 385 GLN A C 1
ATOM 3160 O O . GLN A 1 385 ? 10.830 19.706 -5.509 1.00 85.25 385 GLN A O 1
ATOM 3165 N N . ILE A 1 386 ? 12.426 19.708 -7.073 1.00 86.88 386 ILE A N 1
ATOM 3166 C CA . ILE A 1 386 ? 12.833 18.325 -6.801 1.00 86.88 386 ILE A CA 1
ATOM 3167 C C . ILE A 1 386 ? 13.304 18.103 -5.357 1.00 86.88 386 ILE A C 1
ATOM 3169 O O . ILE A 1 386 ? 13.147 17.002 -4.835 1.00 86.88 386 ILE A O 1
ATOM 3173 N N . SER A 1 387 ? 13.767 19.148 -4.664 1.00 80.19 387 SER A N 1
ATOM 3174 C CA . SER A 1 387 ? 14.071 19.101 -3.225 1.00 80.19 387 SER A CA 1
ATOM 3175 C C . SER A 1 387 ? 12.854 18.708 -2.371 1.00 80.19 387 SER A C 1
ATOM 3177 O O . SER A 1 387 ? 13.001 18.097 -1.316 1.00 80.19 387 SER A O 1
ATOM 3179 N N . ILE A 1 388 ? 11.623 18.928 -2.854 1.00 84.50 388 ILE A N 1
ATOM 3180 C CA . ILE A 1 388 ? 10.390 18.466 -2.193 1.00 84.50 388 ILE A CA 1
ATOM 3181 C C . ILE A 1 388 ? 10.320 16.925 -2.133 1.00 84.50 388 ILE A C 1
ATOM 3183 O O . ILE A 1 388 ? 9.673 16.387 -1.225 1.00 84.50 388 ILE A O 1
ATOM 3187 N N . LEU A 1 389 ? 11.013 16.196 -3.026 1.00 89.94 389 LEU A N 1
ATOM 3188 C CA . LEU A 1 389 ? 11.080 14.729 -2.972 1.00 89.94 389 LEU A CA 1
ATOM 3189 C C . LEU A 1 389 ? 11.729 14.203 -1.698 1.00 89.94 389 LEU A C 1
ATOM 3191 O O . LEU A 1 389 ? 11.408 13.079 -1.313 1.00 89.94 389 LEU A O 1
ATOM 3195 N N . GLU A 1 390 ? 12.555 14.996 -1.011 1.00 92.06 390 GLU A N 1
ATOM 3196 C CA . GLU A 1 390 ? 13.131 14.610 0.280 1.00 92.06 390 GLU A CA 1
ATOM 3197 C C . GLU A 1 390 ? 12.043 14.089 1.224 1.00 92.06 390 GLU A C 1
ATOM 3199 O O . GLU A 1 390 ? 12.153 13.007 1.800 1.00 92.06 390 GLU A O 1
ATOM 3204 N N . ARG A 1 391 ? 10.933 14.827 1.325 1.00 91.62 391 ARG A N 1
ATOM 3205 C CA . ARG A 1 391 ? 9.819 14.494 2.217 1.00 91.62 391 ARG A CA 1
ATOM 3206 C C . ARG A 1 391 ? 9.112 13.209 1.798 1.00 91.62 391 ARG A C 1
ATOM 3208 O O . ARG A 1 391 ? 8.731 12.423 2.664 1.00 91.62 391 ARG A O 1
ATOM 3215 N N . VAL A 1 392 ? 8.922 13.004 0.493 1.00 92.38 392 VAL A N 1
ATOM 3216 C CA . VAL A 1 392 ? 8.263 11.809 -0.062 1.00 92.38 392 VAL A CA 1
ATOM 3217 C C . VAL A 1 392 ? 9.119 10.572 0.196 1.00 92.38 392 VAL A C 1
ATOM 3219 O O . VAL A 1 392 ? 8.628 9.580 0.727 1.00 92.38 392 VAL A O 1
ATOM 3222 N N . ILE A 1 393 ? 10.408 10.649 -0.132 1.00 93.69 393 ILE A N 1
ATOM 3223 C CA . ILE A 1 393 ? 11.352 9.540 0.012 1.00 93.69 393 ILE A CA 1
ATOM 3224 C C . ILE A 1 393 ? 11.555 9.212 1.491 1.00 93.69 393 ILE A C 1
ATOM 3226 O O . ILE A 1 393 ? 11.498 8.045 1.864 1.00 93.69 393 ILE A O 1
ATOM 3230 N N . THR A 1 394 ? 11.680 10.227 2.351 1.00 93.00 394 THR A N 1
ATOM 3231 C CA . THR A 1 394 ? 11.758 10.035 3.806 1.00 93.00 394 THR A CA 1
ATOM 3232 C C . THR A 1 394 ? 10.537 9.279 4.324 1.00 93.00 394 THR A C 1
ATOM 3234 O O . THR A 1 394 ? 10.680 8.333 5.095 1.00 93.00 394 THR A O 1
ATOM 3237 N N . LEU A 1 395 ? 9.326 9.659 3.895 1.00 93.31 395 LEU A N 1
ATOM 3238 C CA . LEU A 1 395 ? 8.103 8.958 4.285 1.00 93.31 395 LEU A CA 1
ATOM 3239 C C . LEU A 1 395 ? 8.119 7.495 3.823 1.00 93.31 395 LEU A C 1
ATOM 3241 O O . LEU A 1 395 ? 7.785 6.614 4.608 1.00 93.31 395 LEU A O 1
ATOM 3245 N N . LEU A 1 396 ? 8.529 7.229 2.583 1.00 93.88 396 LEU A N 1
ATOM 3246 C CA . LEU A 1 396 ? 8.594 5.871 2.042 1.00 93.88 396 LEU A CA 1
ATOM 3247 C C . LEU A 1 396 ? 9.639 5.006 2.755 1.00 93.88 396 LEU A C 1
ATOM 3249 O O . LEU A 1 396 ? 9.343 3.860 3.067 1.00 93.88 396 LEU A O 1
ATOM 3253 N N . LEU A 1 397 ? 10.809 5.547 3.101 1.00 93.44 397 LEU A N 1
ATOM 3254 C CA . LEU A 1 397 ? 11.808 4.818 3.892 1.00 93.44 397 LEU A CA 1
ATOM 3255 C C . LEU A 1 397 ? 11.286 4.481 5.303 1.00 93.44 397 LEU A C 1
ATOM 3257 O O . LEU A 1 397 ? 11.508 3.381 5.807 1.00 93.44 397 LEU A O 1
ATOM 3261 N N . ARG A 1 398 ? 10.530 5.389 5.935 1.00 93.94 398 ARG A N 1
ATOM 3262 C CA . ARG A 1 398 ? 9.857 5.115 7.220 1.00 93.94 398 ARG A CA 1
ATOM 3263 C C . ARG A 1 398 ? 8.764 4.052 7.086 1.00 93.94 398 ARG A C 1
ATOM 3265 O O . ARG A 1 398 ? 8.627 3.191 7.957 1.00 93.94 398 ARG A O 1
ATOM 3272 N N . ILE A 1 399 ? 8.000 4.082 5.992 1.00 94.06 399 ILE A N 1
ATOM 3273 C CA . ILE A 1 399 ? 7.015 3.039 5.674 1.00 94.06 399 ILE A CA 1
ATOM 3274 C C . ILE A 1 399 ? 7.727 1.695 5.527 1.00 94.06 399 ILE A C 1
ATOM 3276 O O . ILE A 1 399 ? 7.351 0.764 6.227 1.00 94.06 399 ILE A O 1
ATOM 3280 N N . GLU A 1 400 ? 8.789 1.604 4.724 1.00 93.06 400 GLU A N 1
ATOM 3281 C CA . GLU A 1 400 ? 9.584 0.380 4.539 1.00 93.06 400 GLU A CA 1
ATOM 3282 C C . GLU A 1 400 ? 10.001 -0.240 5.882 1.00 93.06 400 GLU A C 1
ATOM 3284 O O . GLU A 1 400 ? 9.774 -1.425 6.130 1.00 93.06 400 GLU A O 1
ATOM 3289 N N . LYS A 1 401 ? 10.540 0.574 6.798 1.00 91.62 401 LYS A N 1
ATOM 3290 C CA . LYS A 1 401 ? 10.910 0.130 8.151 1.00 91.62 401 LYS A CA 1
ATOM 3291 C C . LYS A 1 401 ? 9.726 -0.374 8.956 1.00 91.62 401 LYS A C 1
ATOM 3293 O O . LYS A 1 401 ? 9.825 -1.402 9.629 1.00 91.62 401 LYS A O 1
ATOM 3298 N N . THR A 1 402 ? 8.606 0.329 8.861 1.00 92.62 402 THR A N 1
ATOM 3299 C CA . THR A 1 402 ? 7.362 -0.065 9.520 1.00 92.62 402 THR A CA 1
ATOM 3300 C C . THR A 1 402 ? 6.874 -1.415 8.989 1.00 92.62 402 THR A C 1
ATOM 3302 O O . THR A 1 402 ? 6.535 -2.280 9.795 1.00 92.62 402 THR A O 1
ATOM 3305 N N . LEU A 1 403 ? 6.939 -1.661 7.672 1.00 92.44 403 LEU A N 1
ATOM 3306 C CA . LEU A 1 403 ? 6.554 -2.949 7.076 1.00 92.44 403 LEU A CA 1
ATOM 3307 C C . LEU A 1 403 ? 7.424 -4.098 7.608 1.00 92.44 403 LEU A C 1
ATOM 3309 O O . LEU A 1 403 ? 6.890 -5.123 8.033 1.00 92.44 403 LEU A O 1
ATOM 3313 N N . LYS A 1 404 ? 8.750 -3.912 7.683 1.00 90.81 404 LYS A N 1
ATOM 3314 C CA . LYS A 1 404 ? 9.673 -4.918 8.251 1.00 90.81 404 LYS A CA 1
ATOM 3315 C C . LYS A 1 404 ? 9.377 -5.210 9.724 1.00 90.81 404 LYS A C 1
ATOM 3317 O O . LYS A 1 404 ? 9.397 -6.358 10.165 1.00 90.81 404 LYS A O 1
ATOM 3322 N N . LYS A 1 405 ? 9.052 -4.180 10.512 1.00 90.12 405 LYS A N 1
ATOM 3323 C CA . LYS A 1 405 ? 8.645 -4.360 11.913 1.00 90.12 405 LYS A CA 1
ATOM 3324 C C . LYS A 1 405 ? 7.320 -5.118 12.028 1.00 90.12 405 LYS A C 1
ATOM 3326 O O . LYS A 1 405 ? 7.211 -6.026 12.853 1.00 90.12 405 LYS A O 1
ATOM 3331 N N . MET A 1 406 ? 6.334 -4.782 11.197 1.00 88.31 406 MET A N 1
ATOM 3332 C CA . MET A 1 406 ? 5.055 -5.497 11.134 1.00 88.31 406 MET A CA 1
ATOM 3333 C C . MET A 1 406 ? 5.251 -6.967 10.762 1.00 88.31 406 MET A C 1
ATOM 3335 O O . MET A 1 406 ? 4.609 -7.835 11.350 1.00 88.31 406 MET A O 1
ATOM 3339 N N . GLU A 1 407 ? 6.165 -7.270 9.840 1.00 88.88 407 GLU A N 1
ATOM 3340 C CA . GLU A 1 407 ? 6.509 -8.647 9.490 1.00 88.88 407 GLU A CA 1
ATOM 3341 C C . GLU A 1 407 ? 7.051 -9.426 10.692 1.00 88.88 407 GLU A C 1
ATOM 3343 O O . GLU A 1 407 ? 6.593 -10.541 10.965 1.00 88.88 407 GLU A O 1
ATOM 3348 N N . ASN A 1 408 ? 7.964 -8.825 11.455 1.00 87.38 408 ASN A N 1
ATOM 3349 C CA . ASN A 1 408 ? 8.504 -9.441 12.664 1.00 87.38 408 ASN A CA 1
ATOM 3350 C C . ASN A 1 408 ? 7.402 -9.724 13.697 1.00 87.38 408 ASN A C 1
ATOM 3352 O O . ASN A 1 408 ? 7.357 -10.816 14.270 1.00 87.38 408 ASN A O 1
ATOM 3356 N N . TYR A 1 409 ? 6.471 -8.784 13.903 1.00 84.94 409 TYR A N 1
ATOM 3357 C CA . TYR A 1 409 ? 5.326 -9.004 14.792 1.00 84.94 409 TYR A CA 1
ATOM 3358 C C . TYR A 1 409 ? 4.400 -10.109 14.293 1.00 84.94 409 TYR A C 1
ATOM 3360 O O . TYR A 1 409 ? 4.044 -10.994 15.071 1.00 84.94 409 TYR A O 1
ATOM 3368 N N . ARG A 1 410 ? 4.040 -10.105 13.006 1.00 83.44 410 ARG A N 1
ATOM 3369 C CA . ARG A 1 410 ? 3.208 -11.159 12.409 1.00 83.44 410 ARG A CA 1
ATOM 3370 C C . ARG A 1 410 ? 3.852 -12.527 12.601 1.00 83.44 410 ARG A C 1
ATOM 3372 O O . ARG A 1 410 ? 3.188 -13.462 13.041 1.00 83.44 410 ARG A O 1
ATOM 3379 N N . THR A 1 411 ? 5.146 -12.636 12.320 1.00 82.69 411 THR A N 1
ATOM 3380 C CA . THR A 1 411 ? 5.908 -13.878 12.485 1.00 82.69 411 THR A CA 1
ATOM 3381 C C . THR A 1 411 ? 5.883 -14.351 13.935 1.00 82.69 411 THR A C 1
ATOM 3383 O O . THR A 1 411 ? 5.593 -15.519 14.197 1.00 82.69 411 THR A O 1
ATOM 3386 N N . LYS A 1 412 ? 6.093 -13.440 14.893 1.00 82.25 412 LYS A N 1
ATOM 3387 C CA . LYS A 1 412 ? 5.997 -13.743 16.325 1.00 82.25 412 LYS A CA 1
ATOM 3388 C C . LYS A 1 412 ? 4.608 -14.271 16.709 1.00 82.25 412 LYS A C 1
ATOM 3390 O O . LYS A 1 412 ? 4.524 -15.328 17.328 1.00 82.25 412 LYS A O 1
ATOM 3395 N N . ILE A 1 413 ? 3.536 -13.602 16.279 1.00 78.25 413 ILE A N 1
ATOM 3396 C CA . ILE A 1 413 ? 2.148 -14.026 16.539 1.00 78.25 413 ILE A CA 1
ATOM 3397 C C . ILE A 1 413 ? 1.880 -15.418 15.950 1.00 78.25 413 ILE A C 1
ATOM 3399 O O . ILE A 1 413 ? 1.278 -16.271 16.605 1.00 78.25 413 ILE A O 1
ATOM 3403 N N . LEU A 1 414 ? 2.337 -15.683 14.722 1.00 77.69 414 LEU A N 1
ATOM 3404 C CA . LEU A 1 414 ? 2.177 -16.991 14.082 1.00 77.69 414 LEU A CA 1
ATOM 3405 C C . LEU A 1 414 ? 2.912 -18.100 14.850 1.00 77.69 414 LEU A C 1
ATOM 3407 O O . LEU A 1 414 ? 2.359 -19.189 15.025 1.00 77.69 414 LEU A O 1
ATOM 3411 N N . ILE A 1 415 ? 4.119 -17.823 15.353 1.00 78.38 415 ILE A N 1
ATOM 3412 C CA . ILE A 1 415 ? 4.890 -18.761 16.179 1.00 78.38 415 ILE A CA 1
ATOM 3413 C C . ILE A 1 415 ? 4.170 -19.043 17.501 1.00 78.38 415 ILE A C 1
ATOM 3415 O O . ILE A 1 415 ? 3.980 -20.213 17.841 1.00 78.38 415 ILE A O 1
ATOM 3419 N N . GLU A 1 416 ? 3.744 -18.005 18.223 1.00 74.75 416 GLU A N 1
ATOM 3420 C CA . GLU A 1 416 ? 3.022 -18.132 19.498 1.00 74.75 416 GLU A CA 1
ATOM 3421 C C . GLU A 1 416 ? 1.735 -18.940 19.323 1.00 74.75 416 GLU A C 1
ATOM 3423 O O . GLU A 1 416 ? 1.465 -19.880 20.073 1.00 74.75 416 GLU A O 1
ATOM 3428 N N . LYS A 1 417 ? 0.980 -18.665 18.256 1.00 74.12 417 LYS A N 1
ATOM 3429 C CA . LYS A 1 417 ? -0.221 -19.422 17.903 1.00 74.12 417 LYS A CA 1
ATOM 3430 C C . LYS A 1 417 ? 0.093 -20.893 17.614 1.00 74.12 417 LYS A C 1
ATOM 3432 O O . LYS A 1 417 ? -0.593 -21.782 18.117 1.00 74.12 417 LYS A O 1
ATOM 3437 N N . ALA A 1 418 ? 1.143 -21.177 16.844 1.00 72.12 418 ALA A N 1
ATOM 3438 C CA . ALA A 1 418 ? 1.569 -22.547 16.563 1.00 72.12 418 ALA A CA 1
ATOM 3439 C C . ALA A 1 418 ? 2.060 -23.287 17.822 1.00 72.12 418 ALA A C 1
ATOM 3441 O O . ALA A 1 418 ? 1.894 -24.503 17.933 1.00 72.12 418 ALA A O 1
ATOM 3442 N N . GLN A 1 419 ? 2.680 -22.585 18.774 1.00 73.50 419 GLN A N 1
ATOM 3443 C CA . GLN A 1 419 ? 3.054 -23.139 20.077 1.00 73.50 419 GLN A CA 1
ATOM 3444 C C . GLN A 1 419 ? 1.818 -23.434 20.927 1.00 73.50 419 GLN A C 1
ATOM 3446 O O . GLN A 1 419 ? 1.705 -24.538 21.452 1.00 73.50 419 GLN A O 1
ATOM 3451 N N . PHE A 1 420 ? 0.858 -22.509 20.994 1.00 70.25 420 PHE A N 1
ATOM 3452 C CA . PHE A 1 420 ? -0.405 -22.710 21.701 1.00 70.25 420 PHE A CA 1
ATOM 3453 C C . PHE A 1 420 ? -1.151 -23.953 21.192 1.00 70.25 420 PHE A C 1
ATOM 3455 O O . PHE A 1 420 ? -1.555 -24.800 21.989 1.00 70.25 420 PHE A O 1
ATOM 3462 N N . TYR A 1 421 ? -1.259 -24.134 19.871 1.00 66.75 421 TYR A N 1
ATOM 3463 C CA . TYR A 1 421 ? -1.875 -25.335 19.296 1.00 66.75 421 TYR A CA 1
ATOM 3464 C C . TYR A 1 421 ? -1.118 -26.624 19.625 1.00 66.75 421 TYR A C 1
ATOM 3466 O O . TYR A 1 421 ? -1.749 -27.635 19.937 1.00 66.75 421 TYR A O 1
ATOM 3474 N N . ARG A 1 422 ? 0.220 -26.608 19.582 1.00 69.88 422 ARG A N 1
ATOM 3475 C CA . ARG A 1 422 ? 1.042 -27.763 19.979 1.00 69.88 422 ARG A CA 1
ATOM 3476 C C . ARG A 1 422 ? 0.859 -28.102 21.457 1.00 69.88 422 ARG A C 1
ATOM 3478 O O . ARG A 1 422 ? 0.646 -29.263 21.783 1.00 69.88 422 ARG A O 1
ATOM 3485 N N . ASN A 1 423 ? 0.852 -27.097 22.329 1.00 69.75 423 ASN A N 1
ATOM 3486 C CA . ASN A 1 423 ? 0.637 -27.272 23.763 1.00 69.75 423 ASN A CA 1
ATOM 3487 C C . ASN A 1 423 ? -0.760 -27.826 24.058 1.00 69.75 423 ASN A C 1
ATOM 3489 O O . ASN A 1 423 ? -0.881 -28.742 24.860 1.00 69.75 423 ASN A O 1
ATOM 3493 N N . ARG A 1 424 ? -1.796 -27.353 23.354 1.00 65.12 424 ARG A N 1
ATOM 3494 C CA . ARG A 1 424 ? -3.160 -27.889 23.472 1.00 65.12 424 ARG A CA 1
ATOM 3495 C C . ARG A 1 424 ? -3.273 -29.340 22.996 1.00 65.12 424 ARG A C 1
ATOM 3497 O O . ARG A 1 424 ? -4.028 -30.107 23.578 1.00 65.12 424 ARG A O 1
ATOM 3504 N N . ARG A 1 425 ? -2.541 -29.727 21.945 1.00 60.19 425 ARG A N 1
ATOM 3505 C CA . ARG A 1 425 ? -2.485 -31.129 21.483 1.00 60.19 425 ARG A CA 1
ATOM 3506 C C . ARG A 1 425 ? -1.719 -32.034 22.451 1.00 60.19 425 ARG A C 1
ATOM 3508 O O . ARG A 1 425 ? -2.058 -33.206 22.554 1.00 60.19 425 ARG A O 1
ATOM 3515 N N . ASN A 1 426 ? -0.715 -31.495 23.141 1.00 60.06 426 ASN A N 1
ATOM 3516 C CA . ASN A 1 426 ? 0.135 -32.240 24.070 1.00 60.06 426 ASN A CA 1
ATOM 3517 C C . ASN A 1 426 ? -0.384 -32.241 25.517 1.00 60.06 426 ASN A C 1
ATOM 3519 O O . ASN A 1 426 ? 0.075 -33.046 26.321 1.00 60.06 426 ASN A O 1
ATOM 3523 N N . SER A 1 427 ? -1.314 -31.354 25.877 1.00 48.12 427 SER A N 1
ATOM 3524 C CA . SER A 1 427 ? -1.965 -31.395 27.183 1.00 48.12 427 SER A CA 1
ATOM 3525 C C . SER A 1 427 ? -2.977 -32.542 27.217 1.00 48.12 427 SER A C 1
ATOM 3527 O O . SER A 1 427 ? -3.997 -32.474 26.535 1.00 48.12 427 SER A O 1
ATOM 3529 N N . GLU A 1 428 ? -2.736 -33.556 28.051 1.00 46.28 428 GLU A N 1
ATOM 3530 C CA . GLU A 1 428 ? -3.640 -34.684 28.365 1.00 46.28 428 GLU A CA 1
ATOM 3531 C C . GLU A 1 428 ? -4.949 -34.271 29.078 1.00 46.28 428 GLU A C 1
ATOM 3533 O O . GLU A 1 428 ? -5.601 -35.073 29.744 1.00 46.28 428 GLU A O 1
ATOM 3538 N N . LEU A 1 429 ? -5.384 -33.018 28.945 1.00 44.38 429 LEU A N 1
ATOM 3539 C CA . LEU A 1 429 ? -6.728 -32.624 29.337 1.00 44.38 429 LEU A CA 1
ATOM 3540 C C . LEU A 1 429 ? -7.680 -33.107 28.245 1.00 44.38 429 LEU A C 1
ATOM 3542 O O . LEU A 1 429 ? -7.899 -32.427 27.242 1.00 44.38 429 LEU A O 1
ATOM 3546 N N . GLN A 1 430 ? -8.231 -34.308 28.452 1.00 38.16 430 GLN A N 1
ATOM 3547 C CA . GLN A 1 430 ? -9.457 -34.757 27.799 1.00 38.16 430 GLN A CA 1
ATOM 3548 C C . GLN A 1 430 ? -10.441 -33.584 27.780 1.00 38.16 430 GLN A C 1
ATOM 3550 O O . GLN A 1 430 ? -11.015 -33.229 28.809 1.00 38.16 430 GLN A O 1
ATOM 3555 N N . MET A 1 431 ? -10.654 -32.981 26.609 1.00 37.56 431 MET A N 1
ATOM 3556 C CA . MET A 1 431 ? -11.854 -32.184 26.422 1.00 37.56 431 MET A CA 1
ATOM 3557 C C . MET A 1 431 ? -13.021 -33.152 26.567 1.00 37.56 431 MET A C 1
ATOM 3559 O O . MET A 1 431 ? -13.217 -34.037 25.732 1.00 37.56 431 MET A O 1
ATOM 3563 N N . SER A 1 432 ? -13.767 -33.009 27.656 1.00 30.84 432 SER A N 1
ATOM 3564 C CA . SER A 1 432 ? -15.086 -33.596 27.796 1.00 30.84 432 SER A CA 1
ATOM 3565 C C . SER A 1 432 ? -15.967 -32.992 26.706 1.00 30.84 432 SER A C 1
ATOM 3567 O O . SER A 1 432 ? -16.545 -31.920 26.855 1.00 30.84 432 SER A O 1
ATOM 3569 N N . TYR A 1 433 ? -16.045 -33.669 25.564 1.00 35.03 433 TYR A N 1
ATOM 3570 C CA . TYR A 1 433 ? -17.087 -33.392 24.591 1.00 35.03 433 TYR A CA 1
ATOM 3571 C C . TYR A 1 433 ? -18.415 -33.734 25.266 1.00 35.03 433 TYR A C 1
ATOM 3573 O O . TYR A 1 433 ? -18.771 -34.905 25.414 1.00 35.03 433 TYR A O 1
ATOM 3581 N N . SER A 1 434 ? -19.144 -32.717 25.721 1.00 31.05 434 SER A N 1
ATOM 3582 C CA . SER A 1 434 ? -20.559 -32.869 26.016 1.00 31.05 434 SER A CA 1
ATOM 3583 C C . SER A 1 434 ? -21.246 -33.219 24.699 1.00 31.05 434 SER A C 1
ATOM 3585 O O . SER A 1 434 ? -21.283 -32.442 23.747 1.00 31.05 434 SER A O 1
ATOM 3587 N N . ILE A 1 435 ? -21.730 -34.456 24.623 1.00 30.47 435 ILE A N 1
ATOM 3588 C CA . ILE A 1 435 ? -22.524 -34.952 23.507 1.00 30.47 435 ILE A CA 1
ATOM 3589 C C . ILE A 1 435 ? -23.764 -34.059 23.416 1.00 30.47 435 ILE A C 1
ATOM 3591 O O . ILE A 1 435 ? -24.684 -34.173 24.227 1.00 30.47 435 ILE A O 1
ATOM 3595 N N . CYS A 1 436 ? -23.789 -33.164 22.429 1.00 28.66 436 CYS A N 1
ATOM 3596 C CA . CYS A 1 436 ? -25.001 -32.459 22.050 1.00 28.66 436 CYS A CA 1
ATOM 3597 C C . CYS A 1 436 ? -25.931 -33.495 21.405 1.00 28.66 436 CYS A C 1
ATOM 3599 O O . CYS A 1 436 ? -25.747 -33.918 20.263 1.00 28.66 436 CYS A O 1
ATOM 3601 N N . THR A 1 437 ? -26.894 -33.985 22.181 1.00 34.94 437 THR A N 1
ATOM 3602 C CA . THR A 1 437 ? -27.916 -34.938 21.745 1.00 34.94 437 THR A CA 1
ATOM 3603 C C . THR A 1 437 ? -28.979 -34.224 20.916 1.00 34.94 437 THR A C 1
ATOM 3605 O O . THR A 1 437 ? -30.127 -34.121 21.323 1.00 34.94 437 THR A O 1
ATOM 3608 N N . VAL A 1 438 ? -28.628 -33.756 19.715 1.00 34.25 438 VAL A N 1
ATOM 3609 C CA . VAL A 1 438 ? -29.632 -33.447 18.685 1.00 34.25 438 VAL A CA 1
ATOM 3610 C C . VAL A 1 438 ? -29.150 -33.942 17.321 1.00 34.25 438 VAL A C 1
ATOM 3612 O O . VAL A 1 438 ? -28.473 -33.257 16.565 1.00 34.25 438 VAL A O 1
ATOM 3615 N N . GLY A 1 439 ? -29.513 -35.200 17.063 1.00 40.34 439 GLY A N 1
ATOM 3616 C CA . GLY A 1 439 ? -29.682 -35.866 15.772 1.00 40.34 439 GLY A CA 1
ATOM 3617 C C . GLY A 1 439 ? -28.903 -35.361 14.557 1.00 40.34 439 GLY A C 1
ATOM 3618 O O . GLY A 1 439 ? -29.414 -34.549 13.793 1.00 40.34 439 GLY A O 1
ATOM 3619 N N . ARG A 1 440 ? -27.775 -36.015 14.260 1.00 29.86 440 ARG A N 1
ATOM 3620 C CA . ARG A 1 440 ? -27.430 -36.460 12.897 1.00 29.86 440 ARG A CA 1
ATOM 3621 C C . ARG A 1 440 ? -26.349 -37.536 12.949 1.00 29.86 440 ARG A C 1
ATOM 3623 O O . ARG A 1 440 ? -25.313 -37.385 13.582 1.00 29.86 440 ARG A O 1
ATOM 3630 N N . THR A 1 441 ? -26.646 -38.651 12.300 1.00 33.91 441 THR A N 1
ATOM 3631 C CA . THR A 1 441 ? -25.869 -39.889 12.269 1.00 33.91 441 THR A CA 1
ATOM 3632 C C . THR A 1 441 ? -24.508 -39.669 11.606 1.00 33.91 441 THR A C 1
ATOM 3634 O O . THR A 1 441 ? -24.436 -39.422 10.404 1.00 33.91 441 THR A O 1
ATOM 3637 N N . SER A 1 442 ? -23.421 -39.812 12.360 1.00 30.38 442 SER A N 1
ATOM 3638 C CA . SER A 1 442 ? -22.056 -39.896 11.833 1.00 30.38 442 SER A CA 1
ATOM 3639 C C . SER A 1 442 ? -21.603 -41.361 11.778 1.00 30.38 442 SER A C 1
ATOM 3641 O O . SER A 1 442 ? -21.746 -42.130 12.729 1.00 30.38 442 SER A O 1
ATOM 3643 N N . ARG A 1 443 ? -21.086 -41.779 10.614 1.00 30.66 443 ARG A N 1
ATOM 3644 C CA . ARG A 1 443 ? -20.488 -43.107 10.410 1.00 30.66 443 ARG A CA 1
ATOM 3645 C C . ARG A 1 443 ? -19.184 -43.203 11.201 1.00 30.66 443 ARG A C 1
ATOM 3647 O O . ARG A 1 443 ? -18.233 -42.484 10.915 1.00 30.66 443 ARG A O 1
ATOM 3654 N N . ILE A 1 444 ? -19.125 -44.149 12.133 1.00 33.28 444 ILE A N 1
ATOM 3655 C CA . ILE A 1 444 ? -17.914 -44.494 12.881 1.00 33.28 444 ILE A CA 1
ATOM 3656 C C . ILE A 1 444 ? -17.049 -45.425 12.018 1.00 33.28 444 ILE A C 1
ATOM 3658 O O . ILE A 1 444 ? -17.476 -46.528 11.671 1.00 33.28 444 ILE A O 1
ATOM 3662 N N . ARG A 1 445 ? -15.815 -45.017 11.698 1.00 32.56 445 ARG A N 1
ATOM 3663 C CA . ARG A 1 445 ? -14.747 -45.959 11.323 1.00 32.56 445 ARG A CA 1
ATOM 3664 C C . ARG A 1 445 ? -14.152 -46.515 12.614 1.00 32.56 445 ARG A C 1
ATOM 3666 O O . ARG A 1 445 ? -13.486 -45.788 13.342 1.00 32.56 445 ARG A O 1
ATOM 3673 N N . LYS A 1 446 ? -14.397 -47.796 12.898 1.00 35.28 446 LYS A N 1
ATOM 3674 C CA . LYS A 1 446 ? -13.652 -48.526 13.930 1.00 35.28 446 LYS A CA 1
AT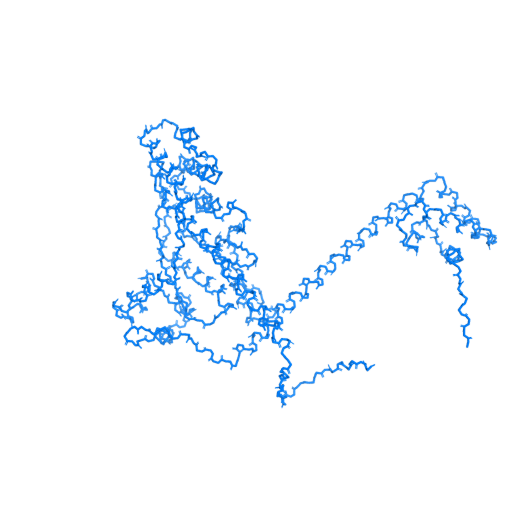OM 3675 C C . LYS A 1 446 ? -12.227 -48.771 13.427 1.00 35.28 446 LYS A C 1
ATOM 3677 O O . LYS A 1 446 ? -12.054 -49.340 12.349 1.00 35.28 446 LYS A O 1
ATOM 3682 N N . VAL A 1 447 ? -11.234 -48.342 14.199 1.00 36.91 447 VAL A N 1
ATOM 3683 C CA . VAL A 1 447 ? -9.847 -48.802 14.063 1.00 36.91 447 VAL A CA 1
ATOM 3684 C C . VAL A 1 447 ? -9.803 -50.244 14.585 1.00 36.91 447 VAL A C 1
ATOM 3686 O O . VAL A 1 447 ? -10.418 -50.538 15.608 1.00 36.91 447 VAL A O 1
ATOM 3689 N N . LYS A 1 448 ? -9.181 -51.150 13.821 1.00 38.59 448 LYS A N 1
ATOM 3690 C CA . LYS A 1 448 ? -8.936 -52.541 14.235 1.00 38.59 448 LYS A CA 1
ATOM 3691 C C . LYS A 1 448 ? -7.931 -52.552 15.390 1.00 38.59 448 LYS A C 1
ATOM 3693 O O . LYS A 1 448 ? -6.946 -51.824 15.306 1.00 38.59 448 LYS A O 1
ATOM 3698 N N . GLU A 1 449 ? -8.225 -53.370 16.400 1.00 44.41 449 GLU A N 1
ATOM 3699 C CA . GLU A 1 449 ? -7.321 -53.741 17.501 1.00 44.41 449 GLU A CA 1
ATOM 3700 C C . GLU A 1 449 ? -5.997 -54.328 17.007 1.00 44.41 449 GLU A C 1
ATOM 3702 O O . GLU A 1 449 ? -6.015 -55.039 15.968 1.00 44.41 449 GLU A O 1
#

Solvent-accessible surface area (backbone atoms only — not comparable to full-atom values): 26315 Å² total; per-residue (Å²): 138,81,84,77,77,82,72,48,74,64,56,50,48,21,51,49,48,72,72,39,94,72,68,42,58,42,60,48,46,64,71,69,66,67,89,51,68,69,63,48,52,48,51,48,53,54,25,52,51,56,33,42,75,74,45,71,66,78,65,26,58,53,49,51,55,48,50,50,49,40,71,74,65,50,42,53,61,54,29,49,52,53,46,53,52,53,52,50,52,49,52,52,51,49,49,51,49,49,50,49,48,50,51,49,49,53,48,49,46,55,50,46,56,50,48,52,45,54,58,58,65,69,74,55,88,71,68,51,77,74,50,59,45,99,86,68,51,46,52,61,58,54,50,49,57,54,47,74,70,52,58,86,90,57,38,91,82,40,53,49,65,77,51,25,47,65,62,66,73,74,52,55,75,70,50,69,76,48,53,74,67,56,49,52,48,54,52,48,54,48,49,69,73,66,62,74,40,78,77,52,68,86,60,44,51,62,48,49,53,37,51,52,42,45,44,53,52,58,73,68,61,55,98,53,56,58,63,47,47,65,73,67,37,68,53,87,99,35,69,69,57,45,49,51,50,51,50,50,43,51,39,42,58,44,49,82,66,57,63,100,64,48,55,36,70,58,51,35,54,55,45,57,46,47,51,50,51,58,61,57,32,63,87,63,76,39,46,77,50,77,45,93,39,65,34,66,35,25,28,47,60,60,44,71,80,44,57,89,92,63,60,83,66,80,30,42,66,28,43,29,37,33,32,49,98,92,41,79,78,41,80,39,75,80,61,60,35,56,71,76,51,56,70,67,57,46,50,51,50,49,48,41,50,52,52,35,57,46,30,60,50,51,81,75,50,78,62,80,40,80,43,68,76,89,80,86,82,78,78,59,87,44,70,90,39,49,70,50,45,55,61,56,52,53,51,47,55,18,47,42,50,33,50,55,51,50,49,53,50,51,52,49,53,54,50,53,51,54,47,52,54,50,51,59,73,68,44,87,68,76,75,80,75,76,78,77,90,71,89,76,93,76,87,81,82,78,80,84,130

pLDDT: mean 78.71, std 17.03, range [28.66, 96.12]

Radius of gyration: 35.0 Å; Cα contacts (8 Å, |Δi|>4): 374; chains: 1; bounding box: 61×102×68 Å

Foldseek 3Di:
DDPPPPQDPLNVLLVCCVPDPDLFLLVQCVVVVDDDLVVSLVSNLSSLVVNLVVDDPPVNVVSVVRSVCCVPVVRNVVSVVVNVVVVVVVVVVVVVVVVVVVVVVVVVVVVVVLVVVVVVVPPDPPDFPFPAFPVRDTLQVLLVVVLVPDDPPCLLLDLSVVLEAEL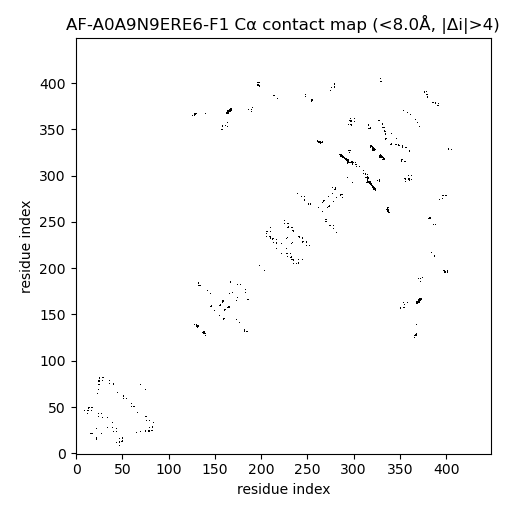ACPPVPSVVSDDPVRSVRVVVVVCVVDDFAADDPVVVVLQVLLLVQLLVLLVVPDPDSLVSLVPGRDDPPDPLNVLLSVLLSQLQVCLVVDDLFDWQVSCCVSPVCSLLCSQLCVVVQKDKDAAFAAQLLQLVVVQSPDDPVVSPDTGQTAGMFIDDPSQTLDTHHDATTPPGHDPSSVSVSLSSRQSSVCSSCVSPDDYRHYDYDDDDADDDNHPSCSSSCSVVNSVSNSSSVVSVVVVVVVVVVVVVVVVVVVVVVVPPPPPPPPPPPDDDDDDDDDDDD

Organism: Funneliformis mosseae (NCBI:txid27381)

Secondary structure (DSSP, 8-state):
--------HHHHHHHHHHH-SS--HHHHHHHHT---HHHHHHHHHHHHHHHHHT--THHHHHHHHHHHHHHHS-HHHHHHHHHHHHHHHHHHHHHHHHHHHHHHHHHHHHHHHHHHHHHHTTT--------B-TTS-BHHHHHHHHHHTS-TTTGGGSGGGGTEEE-SS--HHHHTTS-HHHHHHHHHHHHHHSPPPPPPHHHHHHHHHHHHHHHHHHHT--S-HHHHHHHH---TT-HHHHHHHHHHHHHHHHHTT--SSB-HHHHIIIIIIHHHHHHHTTTSSSEEEEEEEEPHHHHHHHHHTS-TTS------EEEEEEEETTEEEEEE---BSBSBPPHHHHHHHHHHHHHHHHHHHHTT----EEE------PPPSSGGGGGGHHHHHHHHHHHHHHHHHHHHHHHHHHHHHHHHHHHHHHS----------S---PPP-PPP-

Sequence (449 aa):
MKQCYHTSTQEKNINWILLNIDPTPIAFYRHIMSSQREHSIQRYNEALTMAIDRTSDDHKNKLISLKQRVDEQSIASVDWRLWLEEKRAALVREGIQQTNVIVHDQFNTLVTEQTDKKELLSTEKQSYESWILSTGKNVSEVLKEYTEKMTKNKEFLYLAYFGIVDLTDEDTHFKDMFSDEEWIEMKNDFKVIVKLEDLLKDEENPFFQLMDKITQVVDESPNDIITAIEKNCIIDNNQKMNAIRQLIQNYIFNLDRMPNSVSEYYFSNSFTNMITKGILTFEQEFSYDEGETESLASKMVLNLNQKPTDRSIIGQKCDFRIQKDGFEYLIGLRAGGLPEACKSKKWNDKVDLAVAMRDEFAVMAKNIWCFGLLKTIKLPQSSIQISILERVITLLLRIEKTLKKMENYRTKILIEKAQFYRNRRNSELQMSYSICTVGRTSRIRKVKE

Mean predicted aligned error: 16.91 Å